Protein AF-A0A0M8RHE2-F1 (afdb_monomer_lite)

Radius of gyration: 21.77 Å; chains: 1; bounding box: 53×60×60 Å

Foldseek 3Di:
DLLQQDAAAAEFQEALPLPCVVVFDLPCCQDQVQFQHCFHQAYNPSVDGHDDDDDPDFEAENWGRYDLIQLQQDPQFAAAFAQLLAPPDDDPCVVVDDPPFHQAHGPVVLVLLLVLLCQQLVWDQDDDDPVVVVVVVVCVVVVAADDPDSHDDDGHDGRTGGSFADWDQCQPVDPPLVCFAPPNIFIHNVPPSSRRGFPGDHPAFLLRGGRRRCSNFVLLCQQQSVQVRDSGHRYHYDYLWAFDDFDADPQATDDTDTDNCVVVVVVVVVVCVVVPDPDDDDDDHDYYDHQDAQLQEEGPDVVRHQAHSLQAGPRGHPDGDQARNHHSDCSNPDRCPSVSSSSNLSSVQVCCCPVVVDDRDSVPHHHDHRSDVSSSVVSVVVVD

Secondary structure (DSSP, 8-state):
-GGGT---EEE-SS---S-HHHH--S-HHHHH-TTTSTTSSS-S-TTSPPPP---SSS-------STTGGGGTS--B-PPPPGGGBTT---TTGGGS--TT-BSS-HHHHHHHHHHHHHHTT-EEPP--HHHHHHHHHHHHTTPPB--SSS--SS-B-PPEESBPPPEETTTT---TTTSBTTTEES----S-STT---PSBT--GGGSSB--TTTTHHHHHHTHHHHSTT--PPEEESS-EEEEEEEETTEEEEEEEE-THHHHHHHHHHHHHTT-S----------------TT-B-S-TTT-SB-TTSBBSSSBT-B--SGGG-SS-TTSS-SHHHHHHHHHHHHHHHHHHHH-PPP-TTTS-PPPTT-HHHHHHHHHHT-

Structure (mmCIF, N/CA/C/O backbone):
data_AF-A0A0M8RHE2-F1
#
_entry.id   AF-A0A0M8RHE2-F1
#
loop_
_atom_site.group_PDB
_atom_site.id
_atom_site.type_symbol
_atom_site.label_atom_id
_atom_site.label_alt_id
_atom_site.label_comp_id
_atom_site.label_asym_id
_atom_site.label_entity_id
_atom_site.label_seq_id
_atom_site.pdbx_PDB_ins_code
_atom_site.Cartn_x
_atom_site.Cartn_y
_atom_site.Cartn_z
_atom_site.occupancy
_atom_site.B_iso_or_equiv
_atom_site.auth_seq_id
_atom_site.auth_comp_id
_atom_site.auth_asym_id
_atom_site.auth_atom_id
_atom_site.pdbx_PDB_model_num
ATOM 1 N N . MET A 1 1 ? 5.171 -12.849 3.338 1.00 92.00 1 MET A N 1
ATOM 2 C CA . MET A 1 1 ? 4.995 -14.210 2.774 1.00 92.00 1 MET A CA 1
ATOM 3 C C . MET A 1 1 ? 6.265 -14.687 2.080 1.00 92.00 1 MET A C 1
ATOM 5 O O . MET A 1 1 ? 6.862 -15.614 2.595 1.00 92.00 1 MET A O 1
ATOM 9 N N . ALA A 1 2 ? 6.729 -14.028 1.009 1.00 95.25 2 ALA A N 1
ATOM 10 C CA . ALA A 1 2 ? 7.982 -14.369 0.309 1.00 95.25 2 ALA A CA 1
ATOM 11 C C . ALA A 1 2 ? 9.210 -14.432 1.247 1.00 95.25 2 ALA A C 1
ATOM 13 O O . ALA A 1 2 ? 9.964 -15.400 1.253 1.00 95.25 2 ALA A O 1
ATOM 14 N N . GLU A 1 3 ? 9.329 -13.448 2.147 1.00 94.06 3 GLU A N 1
ATOM 15 C CA . GLU A 1 3 ? 10.316 -13.408 3.244 1.00 94.06 3 GLU A CA 1
ATOM 16 C C . GLU A 1 3 ? 10.348 -14.684 4.101 1.00 94.06 3 GLU A C 1
ATOM 18 O O . GLU A 1 3 ? 11.392 -15.038 4.639 1.00 94.06 3 GLU A O 1
ATOM 23 N N . ARG A 1 4 ? 9.208 -15.372 4.224 1.00 94.69 4 ARG A N 1
ATOM 24 C CA . ARG A 1 4 ? 9.002 -16.552 5.071 1.00 94.69 4 ARG A CA 1
ATOM 25 C C . ARG A 1 4 ? 9.152 -17.868 4.302 1.00 94.69 4 ARG A C 1
ATOM 27 O O . ARG A 1 4 ? 8.698 -18.904 4.772 1.00 94.69 4 ARG A O 1
ATOM 34 N N . GLY A 1 5 ? 9.747 -17.815 3.111 1.00 94.81 5 GLY A N 1
ATOM 35 C CA . GLY A 1 5 ? 10.083 -18.998 2.322 1.00 94.81 5 GLY A CA 1
ATOM 36 C C . GLY A 1 5 ? 8.901 -19.672 1.631 1.00 94.81 5 GLY A C 1
ATOM 37 O O . GLY A 1 5 ? 9.041 -20.811 1.187 1.00 94.81 5 GLY A O 1
ATOM 38 N N . LEU A 1 6 ? 7.756 -18.989 1.538 1.00 96.06 6 LEU A N 1
ATOM 39 C CA . LEU A 1 6 ? 6.609 -19.454 0.761 1.00 96.06 6 LEU A CA 1
ATOM 40 C C . LEU A 1 6 ? 6.807 -19.158 -0.727 1.00 96.06 6 LEU A C 1
ATOM 42 O O . LEU A 1 6 ? 7.335 -18.102 -1.079 1.00 96.06 6 LEU A O 1
ATOM 46 N N . ASP A 1 7 ? 6.296 -20.041 -1.582 1.00 95.88 7 ASP A N 1
ATOM 47 C CA . ASP A 1 7 ? 6.148 -19.758 -3.007 1.00 95.88 7 ASP A CA 1
ATOM 48 C C . ASP A 1 7 ? 5.020 -18.733 -3.193 1.00 95.88 7 ASP A C 1
ATOM 50 O O . ASP A 1 7 ? 3.875 -18.952 -2.788 1.00 95.88 7 ASP A O 1
ATOM 54 N N . VAL A 1 8 ? 5.360 -17.570 -3.753 1.00 96.81 8 VAL A N 1
ATOM 55 C CA . VAL A 1 8 ? 4.437 -16.438 -3.892 1.00 96.81 8 VAL A CA 1
ATOM 56 C C . VAL A 1 8 ? 4.345 -16.026 -5.349 1.00 96.81 8 VAL A C 1
ATOM 58 O O . VAL A 1 8 ? 5.343 -15.640 -5.949 1.00 96.81 8 VAL A O 1
ATOM 61 N N . LEU A 1 9 ? 3.120 -16.027 -5.869 1.00 95.19 9 LEU A N 1
ATOM 62 C CA . LEU A 1 9 ? 2.769 -15.453 -7.161 1.00 95.19 9 LEU A CA 1
ATOM 63 C C . LEU A 1 9 ? 2.004 -14.142 -6.950 1.00 95.19 9 LEU A C 1
ATOM 65 O O . LEU A 1 9 ? 0.957 -14.112 -6.300 1.00 95.19 9 LEU A O 1
ATOM 69 N N . LEU A 1 10 ? 2.522 -13.058 -7.516 1.00 94.69 10 LEU A N 1
ATOM 70 C CA . LEU A 1 10 ? 1.907 -11.739 -7.560 1.00 94.69 10 LEU A CA 1
ATOM 71 C C . LEU A 1 10 ? 1.295 -11.531 -8.945 1.00 94.69 10 LEU A C 1
ATOM 73 O O . LEU A 1 10 ? 1.994 -11.564 -9.956 1.00 94.69 10 LEU A O 1
ATOM 77 N N . LEU A 1 11 ? -0.014 -11.299 -8.989 1.00 91.38 11 LEU A N 1
ATOM 78 C CA . LEU A 1 11 ? -0.735 -10.976 -10.217 1.00 91.38 11 LEU A CA 1
ATOM 79 C C . LEU A 1 11 ? -1.163 -9.515 -10.165 1.00 91.38 11 LEU A C 1
ATOM 81 O O . LEU A 1 11 ? -1.964 -9.133 -9.313 1.00 91.38 11 LEU A O 1
ATOM 85 N N . GLU A 1 12 ? -0.633 -8.710 -11.078 1.00 91.50 12 GLU A N 1
ATOM 86 C CA . GLU A 1 12 ? -0.916 -7.280 -11.151 1.00 91.50 12 GLU A CA 1
ATOM 87 C C . GLU A 1 12 ? -1.639 -6.948 -12.450 1.00 91.50 12 GLU A C 1
ATOM 89 O O . GLU A 1 12 ? -1.280 -7.402 -13.537 1.00 91.50 12 GLU A O 1
ATOM 94 N N . ALA A 1 13 ? -2.708 -6.165 -12.327 1.00 85.44 13 ALA A N 1
ATOM 95 C CA . ALA A 1 13 ? -3.653 -5.945 -13.413 1.00 85.44 13 ALA A CA 1
ATOM 96 C C . ALA A 1 13 ? -3.048 -5.177 -14.593 1.00 85.44 13 ALA A C 1
ATOM 98 O O . ALA A 1 13 ? -3.467 -5.384 -15.728 1.00 85.44 13 ALA A O 1
ATOM 99 N N . GLY A 1 14 ? -2.134 -4.257 -14.317 1.00 84.31 14 GLY A N 1
ATOM 100 C CA . GLY A 1 14 ? -1.561 -3.328 -15.278 1.00 84.31 14 GLY A CA 1
ATOM 101 C C . GLY A 1 14 ? -0.036 -3.393 -15.310 1.00 84.31 14 GLY A C 1
ATOM 102 O O . GLY A 1 14 ? 0.553 -4.346 -14.796 1.00 84.31 14 GLY A O 1
ATOM 103 N N . PRO A 1 15 ? 0.606 -2.387 -15.922 1.00 87.56 15 PRO A N 1
ATOM 104 C CA . PRO A 1 15 ? 2.032 -2.419 -16.224 1.00 87.56 15 PRO A CA 1
ATOM 105 C C . PRO A 1 15 ? 2.914 -2.436 -14.975 1.00 87.56 15 PRO A C 1
ATOM 107 O O . PRO A 1 15 ? 2.564 -1.885 -13.926 1.00 87.56 15 PRO A O 1
ATOM 110 N N . ARG A 1 16 ? 4.118 -3.000 -15.134 1.00 87.81 16 ARG A N 1
ATOM 111 C CA . ARG A 1 16 ? 5.201 -2.925 -14.141 1.00 87.81 16 ARG A CA 1
ATOM 112 C C . ARG A 1 16 ? 5.742 -1.513 -13.963 1.00 87.81 16 ARG A C 1
ATOM 114 O O . ARG A 1 16 ? 6.131 -1.165 -12.855 1.00 87.81 16 ARG A O 1
ATOM 121 N N . HIS A 1 17 ? 5.827 -0.759 -15.056 1.00 88.50 17 HIS A N 1
ATOM 122 C CA . HIS A 1 17 ? 6.672 0.426 -15.160 1.00 88.50 17 HIS A CA 1
ATOM 123 C C . HIS A 1 17 ? 8.112 0.145 -14.725 1.00 88.50 17 HIS A C 1
ATOM 125 O O . HIS A 1 17 ? 8.574 0.641 -13.697 1.00 88.50 17 HIS A O 1
ATOM 131 N N . ALA A 1 18 ? 8.796 -0.741 -15.452 1.00 86.69 18 ALA A N 1
ATOM 132 C CA . ALA A 1 18 ? 10.138 -1.204 -15.099 1.00 86.69 18 ALA A CA 1
ATOM 133 C C . ALA A 1 18 ? 11.189 -0.091 -15.240 1.00 86.69 18 ALA A C 1
ATOM 135 O O . ALA A 1 18 ? 12.086 0.003 -14.407 1.00 86.69 18 ALA A O 1
ATOM 136 N N . HIS A 1 19 ? 11.006 0.826 -16.193 1.00 89.25 19 HIS A N 1
ATOM 137 C CA . HIS A 1 19 ? 11.912 1.939 -16.465 1.00 89.25 19 HIS A CA 1
ATOM 138 C C . HIS A 1 19 ? 11.181 3.288 -16.374 1.00 89.25 19 HIS A C 1
ATOM 140 O O . HIS A 1 19 ? 11.046 3.993 -17.374 1.00 89.25 19 HIS A O 1
ATOM 146 N N . PRO A 1 20 ? 10.747 3.725 -15.171 1.00 90.56 20 PRO A N 1
ATOM 147 C CA . PRO A 1 20 ? 9.949 4.937 -15.004 1.00 90.56 20 PRO A CA 1
ATOM 148 C C . PRO A 1 20 ? 10.529 6.170 -15.693 1.00 90.56 20 PRO A C 1
ATOM 150 O O . PRO A 1 20 ? 9.787 6.977 -16.224 1.00 90.56 20 PRO A O 1
ATOM 153 N N . ARG A 1 21 ? 11.858 6.321 -15.739 1.00 87.88 21 ARG A N 1
ATOM 154 C CA . ARG A 1 21 ? 12.497 7.489 -16.371 1.00 87.88 21 ARG A CA 1
ATOM 155 C C . ARG A 1 21 ? 12.271 7.590 -17.874 1.00 87.88 21 ARG A C 1
ATOM 157 O O . ARG A 1 21 ? 12.379 8.683 -18.418 1.00 87.88 21 ARG A O 1
ATOM 164 N N . GLU A 1 22 ? 12.061 6.455 -18.520 1.00 89.50 22 GLU A N 1
ATOM 165 C CA . GLU A 1 22 ? 11.789 6.356 -19.951 1.00 89.50 22 GLU A CA 1
ATOM 166 C C . GLU A 1 22 ? 10.278 6.353 -20.204 1.00 89.50 22 GLU A C 1
ATOM 168 O O . GLU A 1 22 ? 9.818 6.809 -21.246 1.00 89.50 22 GLU A O 1
ATOM 173 N N . GLU A 1 23 ? 9.504 5.866 -19.232 1.00 88.75 23 GLU A N 1
ATOM 174 C CA . GLU A 1 23 ? 8.064 5.650 -19.353 1.00 88.75 23 GLU A CA 1
ATOM 175 C C . GLU A 1 23 ? 7.197 6.807 -18.835 1.00 88.75 23 GLU A C 1
ATOM 177 O O . GLU A 1 23 ? 6.052 6.952 -19.267 1.00 88.75 23 GLU A O 1
ATOM 182 N N . TRP A 1 24 ? 7.693 7.594 -17.879 1.00 90.69 24 TRP A N 1
ATOM 183 C CA . TRP A 1 24 ? 6.936 8.631 -17.180 1.00 90.69 24 TRP A CA 1
ATOM 184 C C . TRP A 1 24 ? 7.502 10.010 -17.479 1.00 90.69 24 TRP A C 1
ATOM 186 O O . TRP A 1 24 ? 8.712 10.249 -17.470 1.00 90.69 24 TRP A O 1
ATOM 196 N N . THR A 1 25 ? 6.592 10.959 -17.647 1.00 88.81 25 THR A N 1
ATOM 197 C CA . THR A 1 25 ? 6.915 12.380 -17.675 1.00 88.81 25 THR A CA 1
ATOM 198 C C . THR A 1 25 ? 6.420 13.046 -16.396 1.00 88.81 25 THR A C 1
ATOM 200 O O . THR A 1 25 ? 5.598 12.514 -15.653 1.00 88.81 25 THR A O 1
ATOM 203 N N . HIS A 1 26 ? 6.911 14.250 -16.134 1.00 86.62 26 HIS A N 1
ATOM 204 C CA . HIS A 1 26 ? 6.370 15.107 -15.082 1.00 86.62 26 HIS A CA 1
ATOM 205 C C . HIS A 1 26 ? 5.165 15.940 -15.554 1.00 86.62 26 HIS A C 1
ATOM 207 O O . HIS A 1 26 ? 4.640 16.748 -14.791 1.00 86.62 26 HIS A O 1
ATOM 213 N N . TYR A 1 27 ? 4.699 15.761 -16.795 1.00 88.06 27 TYR A N 1
ATOM 214 C CA . TYR A 1 27 ? 3.534 16.484 -17.287 1.00 88.06 27 TYR A CA 1
ATOM 215 C C . TYR A 1 27 ? 2.266 15.918 -16.655 1.00 88.06 27 TYR A C 1
ATOM 217 O O . TYR A 1 27 ? 1.915 14.758 -16.859 1.00 88.06 27 TYR A O 1
ATOM 225 N N . GLU A 1 28 ? 1.546 16.756 -15.909 1.00 84.88 28 GLU A N 1
ATOM 226 C CA . GLU A 1 28 ? 0.366 16.323 -15.155 1.00 84.88 28 GLU A CA 1
ATOM 227 C C . GLU A 1 28 ? -0.685 15.657 -16.040 1.00 84.88 28 GLU A C 1
ATOM 229 O O . GLU A 1 28 ? -1.271 14.654 -15.644 1.00 84.88 28 GLU A O 1
ATOM 234 N N . ASN A 1 29 ? -0.888 16.176 -17.253 1.00 86.00 29 ASN A N 1
ATOM 235 C CA . ASN A 1 29 ? -1.829 15.593 -18.200 1.00 86.00 29 ASN A CA 1
ATOM 236 C C . ASN A 1 29 ? -1.367 14.213 -18.698 1.00 86.00 29 ASN A C 1
ATOM 238 O O . ASN A 1 29 ? -2.168 13.295 -18.804 1.00 86.00 29 ASN A O 1
ATOM 242 N N . ASP A 1 30 ? -0.075 14.020 -18.957 1.00 90.00 30 ASP A N 1
ATOM 243 C CA . ASP A 1 30 ? 0.447 12.726 -19.412 1.00 90.00 30 ASP A CA 1
ATOM 244 C C . ASP A 1 30 ? 0.403 11.655 -18.304 1.00 90.00 30 ASP A C 1
ATOM 246 O O . ASP A 1 30 ? 0.223 10.474 -18.592 1.00 90.00 30 ASP A O 1
ATOM 250 N N . ALA A 1 31 ? 0.478 12.058 -17.032 1.00 88.56 31 ALA A N 1
ATOM 251 C CA . ALA A 1 31 ? 0.317 11.156 -15.892 1.00 88.56 31 ALA A CA 1
ATOM 252 C C . ALA A 1 31 ? -1.156 10.863 -15.570 1.00 88.56 31 ALA A C 1
ATOM 254 O O . ALA A 1 31 ? -1.580 9.706 -15.5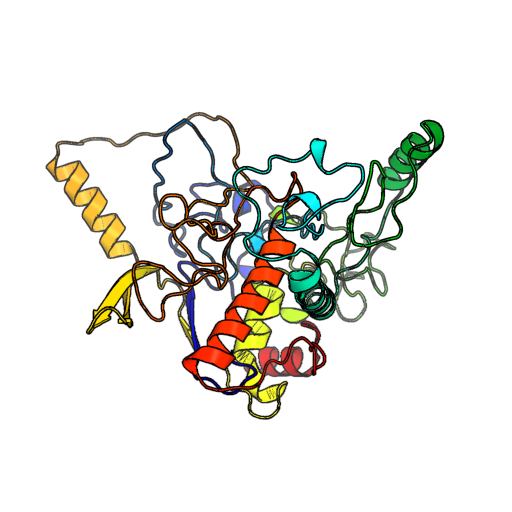19 1.00 88.56 31 ALA A O 1
ATOM 255 N N . ASN A 1 32 ? -1.937 11.923 -15.355 1.00 85.19 32 ASN A N 1
ATOM 256 C CA . ASN A 1 32 ? -3.223 11.864 -14.663 1.00 85.19 32 ASN A CA 1
ATOM 257 C C . ASN A 1 32 ? -4.424 11.803 -15.611 1.00 85.19 32 ASN A C 1
ATOM 259 O O . ASN A 1 32 ? -5.549 11.609 -15.145 1.00 85.19 32 ASN A O 1
ATOM 263 N N . HIS A 1 33 ? -4.227 11.969 -16.924 1.00 85.12 33 HIS A N 1
ATOM 264 C CA . HIS A 1 33 ? -5.346 11.930 -17.856 1.00 85.12 33 HIS A CA 1
ATOM 265 C C . HIS A 1 33 ? -6.004 10.539 -17.829 1.00 85.12 33 HIS A C 1
ATOM 267 O O . HIS A 1 33 ? -5.369 9.536 -18.161 1.00 85.12 33 HIS A O 1
ATOM 273 N N . PRO A 1 34 ? -7.306 10.438 -17.521 1.00 78.62 34 PRO A N 1
ATOM 274 C CA . PRO A 1 34 ? -7.948 9.153 -17.244 1.00 78.62 34 PRO A CA 1
ATOM 275 C C . PRO A 1 34 ? -8.042 8.229 -18.462 1.00 78.62 34 PRO A C 1
ATOM 277 O O . PRO A 1 34 ? -8.145 7.014 -18.318 1.00 78.62 34 PRO A O 1
ATOM 280 N N . LEU A 1 35 ? -8.021 8.801 -19.670 1.00 77.94 35 LEU A N 1
ATOM 281 C CA . LEU A 1 35 ? -8.044 8.039 -20.921 1.00 77.94 35 LEU A CA 1
ATOM 282 C C . LEU A 1 35 ? -6.653 7.708 -21.463 1.00 77.94 35 LEU A C 1
ATOM 284 O O . LEU A 1 35 ? -6.430 6.572 -21.865 1.00 77.94 35 LEU A O 1
ATOM 288 N N . THR A 1 36 ? -5.733 8.670 -21.510 1.00 83.81 36 THR A N 1
ATOM 289 C CA . THR A 1 36 ? -4.459 8.542 -22.228 1.00 83.81 36 THR A CA 1
ATOM 290 C C . THR A 1 36 ? -3.253 8.460 -21.304 1.00 83.81 36 THR A C 1
ATOM 292 O O . THR A 1 36 ? -2.180 8.116 -21.794 1.00 83.81 36 THR A O 1
ATOM 295 N N . GLY A 1 37 ? -3.397 8.748 -20.008 1.00 88.62 37 GLY A N 1
ATOM 296 C CA . GLY A 1 37 ? -2.269 8.862 -19.095 1.00 88.62 37 GLY A CA 1
ATOM 297 C C . GLY A 1 37 ? -1.674 7.517 -18.694 1.00 88.62 37 GLY A C 1
ATOM 298 O O . GLY A 1 37 ? -2.344 6.484 -18.762 1.00 88.62 37 GLY A O 1
ATOM 299 N N . PHE A 1 38 ? -0.407 7.513 -18.284 1.00 89.44 38 PHE A N 1
ATOM 300 C CA . PHE A 1 38 ? 0.269 6.278 -17.873 1.00 89.44 38 PHE A CA 1
ATOM 301 C C . PHE A 1 38 ? -0.244 5.735 -16.524 1.00 89.44 38 PHE A C 1
ATOM 303 O O . PHE A 1 38 ? -0.229 4.525 -16.321 1.00 89.44 38 PHE A O 1
ATOM 310 N N . PHE A 1 39 ? -0.824 6.576 -15.654 1.00 89.31 39 PHE A N 1
ATOM 311 C CA . PHE A 1 39 ? -1.496 6.159 -14.410 1.00 89.31 39 PHE A CA 1
ATOM 312 C C . PHE A 1 39 ? -3.019 6.071 -14.532 1.00 89.31 39 PHE A C 1
ATOM 314 O O . PHE A 1 39 ? -3.771 6.480 -13.644 1.00 89.31 39 PHE A O 1
ATOM 321 N N . ARG A 1 40 ? -3.498 5.495 -15.633 1.00 86.88 40 ARG A N 1
ATOM 322 C CA . ARG A 1 40 ? -4.925 5.226 -15.839 1.00 86.88 40 ARG A CA 1
ATOM 323 C C . ARG A 1 40 ? -5.333 3.841 -15.334 1.00 86.88 40 ARG A C 1
ATOM 325 O O . ARG A 1 40 ? -4.535 2.907 -15.264 1.00 86.88 40 ARG A O 1
ATOM 332 N N . PHE A 1 41 ? -6.624 3.668 -15.065 1.00 86.69 41 PHE A N 1
ATOM 333 C CA . PHE A 1 41 ? -7.215 2.341 -14.912 1.00 86.69 41 PHE A CA 1
ATOM 334 C C . PHE A 1 41 ? -7.430 1.723 -16.297 1.00 86.69 41 PHE A C 1
ATOM 336 O O . PHE A 1 41 ? -8.400 2.031 -16.990 1.00 86.69 41 PHE A O 1
ATOM 343 N N . GLY A 1 42 ? -6.506 0.877 -16.739 1.00 80.62 42 GLY A N 1
ATOM 344 C CA . GLY A 1 42 ? -6.526 0.402 -18.116 1.00 80.62 42 GLY A CA 1
ATOM 345 C C . GLY A 1 42 ? -5.417 -0.587 -18.453 1.00 80.62 42 GLY A C 1
ATOM 346 O O . GLY A 1 42 ? -4.628 -0.955 -17.583 1.00 80.62 42 GLY A O 1
ATOM 347 N N . PRO A 1 43 ? -5.360 -1.023 -19.720 1.00 79.69 43 PRO A N 1
ATOM 348 C CA . PRO A 1 43 ? -4.251 -1.832 -20.204 1.00 79.69 43 PRO A CA 1
ATOM 349 C C . PRO A 1 43 ? -2.967 -0.994 -20.274 1.00 79.69 43 PRO A C 1
ATOM 351 O O . PRO A 1 43 ? -3.044 0.220 -20.515 1.00 79.69 43 PRO A O 1
ATOM 354 N N . ALA A 1 44 ? -1.814 -1.661 -20.136 1.00 81.00 44 ALA A N 1
ATOM 355 C CA . ALA A 1 44 ? -0.494 -1.053 -20.309 1.00 81.00 44 ALA A CA 1
ATOM 356 C C . ALA A 1 44 ? -0.342 -0.345 -21.666 1.00 81.00 44 ALA A C 1
ATOM 358 O O . ALA A 1 44 ? 0.155 0.775 -21.737 1.00 81.00 44 ALA A O 1
ATOM 359 N N . ASP A 1 45 ? -0.834 -0.971 -22.740 1.00 80.12 45 ASP A N 1
ATOM 360 C CA . ASP A 1 45 ? -0.841 -0.392 -24.084 1.00 80.12 45 ASP A CA 1
ATOM 361 C C . ASP A 1 45 ? -1.756 0.841 -24.155 1.00 80.12 45 ASP A C 1
ATOM 363 O O . ASP A 1 45 ? -2.990 0.738 -24.194 1.00 80.12 45 ASP A O 1
ATOM 367 N N . ARG A 1 46 ? -1.124 2.018 -24.200 1.00 79.94 46 ARG A N 1
ATOM 368 C CA . ARG A 1 46 ? -1.771 3.336 -24.215 1.00 79.94 46 ARG A CA 1
ATOM 369 C C . ARG A 1 46 ? -2.635 3.595 -25.451 1.00 79.94 46 ARG A C 1
ATOM 371 O O . ARG A 1 46 ? -3.580 4.374 -25.336 1.00 79.94 46 ARG A O 1
ATOM 378 N N . ALA A 1 47 ? -2.406 2.896 -26.567 1.00 76.56 47 ALA A N 1
ATOM 379 C CA . ALA A 1 47 ? -3.241 3.004 -27.766 1.00 76.56 47 ALA A CA 1
ATOM 380 C C . ALA A 1 47 ? -4.630 2.363 -27.584 1.00 76.56 47 ALA A C 1
ATOM 382 O O . ALA A 1 47 ? -5.575 2.695 -28.301 1.00 76.56 47 ALA A O 1
ATOM 383 N N . LYS A 1 48 ? -4.785 1.464 -26.605 1.00 74.12 48 LYS A N 1
ATOM 384 C CA . LYS A 1 48 ? -6.080 0.869 -26.251 1.00 74.12 48 LYS A CA 1
ATOM 385 C C . LYS A 1 48 ? -6.854 1.770 -25.298 1.00 74.12 48 LYS A C 1
ATOM 387 O O . LYS A 1 48 ? -6.276 2.494 -24.488 1.00 74.12 48 LYS A O 1
ATOM 392 N N . SER A 1 49 ? -8.181 1.674 -25.354 1.00 74.69 49 SER A N 1
ATOM 393 C CA . SER A 1 49 ? -9.069 2.401 -24.449 1.00 74.69 49 SER A CA 1
ATOM 394 C C . SER A 1 49 ? -8.821 2.021 -22.986 1.00 74.69 49 SER A C 1
ATOM 396 O O . SER A 1 49 ? -8.658 0.841 -22.655 1.00 74.69 49 SER A O 1
ATOM 398 N N . ALA A 1 50 ? -8.860 3.022 -22.104 1.00 77.75 50 ALA A N 1
ATOM 399 C CA . ALA A 1 50 ? -8.931 2.806 -20.664 1.00 77.75 50 ALA A CA 1
ATOM 400 C C . ALA A 1 50 ? -10.131 1.911 -20.305 1.00 77.75 50 ALA A C 1
ATOM 402 O O . ALA A 1 50 ? -11.140 1.861 -21.018 1.00 77.75 50 ALA A O 1
ATOM 403 N N . TRP A 1 51 ? -10.032 1.184 -19.195 1.00 78.12 51 TRP A N 1
ATOM 404 C CA . TRP A 1 51 ? -11.118 0.320 -18.757 1.00 78.12 51 TRP A CA 1
ATOM 405 C C . TRP A 1 51 ? -12.260 1.142 -18.176 1.00 78.12 51 TRP A C 1
ATOM 407 O O . TRP A 1 51 ? -12.066 1.976 -17.294 1.00 78.12 51 TRP A O 1
ATOM 417 N N . PHE A 1 52 ? -13.474 0.855 -18.640 1.00 69.88 52 PHE A N 1
ATOM 418 C CA . PHE A 1 52 ? -14.659 1.537 -18.150 1.00 69.88 52 PHE A CA 1
ATOM 419 C C . PHE A 1 52 ? -14.952 1.171 -16.692 1.00 69.88 52 PHE A C 1
ATOM 421 O O . PHE A 1 52 ? -14.810 0.014 -16.280 1.00 69.88 52 PHE A O 1
ATOM 428 N N . ARG A 1 53 ? -15.413 2.168 -15.937 1.00 71.12 53 ARG A N 1
ATOM 429 C CA . ARG A 1 53 ? -16.063 1.982 -14.646 1.00 71.12 53 ARG A CA 1
ATOM 430 C C . ARG A 1 53 ? -17.442 2.599 -14.685 1.00 71.12 53 ARG A C 1
ATOM 432 O O . ARG A 1 53 ? -17.600 3.779 -15.013 1.00 71.12 53 ARG A O 1
ATOM 439 N N . GLU A 1 54 ? -18.405 1.774 -14.318 1.00 69.88 54 GLU A N 1
ATOM 440 C CA . GLU A 1 54 ? -19.723 2.238 -13.952 1.00 69.88 54 GLU A CA 1
ATOM 441 C C . GLU A 1 54 ? -19.663 2.727 -12.509 1.00 69.88 54 GLU A C 1
ATOM 443 O O . GLU A 1 54 ? -19.145 2.050 -11.618 1.00 69.88 54 GLU A O 1
ATOM 448 N N . THR A 1 55 ? -20.129 3.946 -12.302 1.00 68.81 55 THR A N 1
ATOM 449 C CA . THR A 1 55 ? -20.237 4.559 -10.989 1.00 68.81 55 THR A CA 1
ATOM 450 C C . THR A 1 55 ? -21.717 4.867 -10.774 1.00 68.81 55 THR A C 1
ATOM 452 O O . THR A 1 55 ? -22.364 5.342 -11.706 1.00 68.81 55 THR A O 1
ATOM 455 N N . PRO A 1 56 ? -22.276 4.610 -9.577 1.00 66.81 56 PRO A N 1
ATOM 456 C CA . PRO A 1 56 ? -23.710 4.804 -9.318 1.00 66.81 56 PRO A CA 1
ATOM 457 C C . PRO A 1 56 ? -24.134 6.277 -9.410 1.00 66.81 56 PRO A C 1
ATOM 459 O O . PRO A 1 56 ? -25.312 6.595 -9.501 1.00 66.81 56 PRO A O 1
ATOM 462 N N . GLN A 1 57 ? -23.153 7.173 -9.388 1.00 62.19 57 GLN A N 1
ATOM 463 C CA . GLN A 1 57 ? -23.289 8.593 -9.648 1.00 62.19 57 GLN A CA 1
ATOM 464 C C . GLN A 1 57 ? -22.143 9.038 -10.550 1.00 62.19 57 GLN A C 1
ATOM 466 O O . GLN A 1 57 ? -21.128 8.347 -10.663 1.00 62.19 57 GLN A O 1
ATOM 471 N N . SER A 1 58 ? -22.272 10.221 -11.133 1.00 65.38 58 SER A N 1
ATOM 472 C CA . SER A 1 58 ? -21.173 10.928 -11.785 1.00 65.38 58 SER A CA 1
ATOM 473 C C . SER A 1 58 ? -20.006 11.102 -10.794 1.00 65.38 58 SER A C 1
ATOM 475 O O . SER A 1 58 ? -20.067 11.955 -9.913 1.00 65.38 58 SER A O 1
ATOM 477 N N . SER A 1 59 ? -18.975 10.245 -10.859 1.00 66.31 59 SER A N 1
ATOM 478 C CA . SER A 1 59 ? -17.776 10.326 -10.002 1.00 66.31 59 SER A CA 1
ATOM 479 C C . SER A 1 59 ? -16.488 9.867 -10.702 1.00 66.31 59 SER A C 1
ATOM 481 O O . SER A 1 59 ? -16.506 9.022 -11.606 1.00 66.31 59 SER A O 1
ATOM 483 N N . PHE A 1 60 ? -15.364 10.509 -10.358 1.00 69.75 60 PHE A N 1
ATOM 484 C CA . PHE A 1 60 ? -14.047 10.229 -10.935 1.00 69.75 60 PHE A CA 1
ATOM 485 C C . PHE A 1 60 ? -13.181 9.517 -9.903 1.00 69.75 60 PHE A C 1
ATOM 487 O O . PHE A 1 60 ? -12.652 10.125 -8.977 1.00 69.75 60 PHE A O 1
ATOM 494 N N . VAL A 1 61 ? -13.045 8.203 -10.050 1.00 77.69 61 VAL A N 1
ATOM 495 C CA . VAL A 1 61 ? -12.230 7.407 -9.134 1.00 77.69 61 VAL A CA 1
ATOM 496 C C . VAL A 1 61 ? -10.763 7.536 -9.526 1.00 77.69 61 VAL A C 1
ATOM 498 O O . VAL A 1 61 ? -10.366 7.039 -10.582 1.00 77.69 61 VAL A O 1
ATOM 501 N N . MET A 1 62 ? -9.951 8.146 -8.658 1.00 77.62 62 MET A N 1
ATOM 502 C CA . MET A 1 62 ? -8.494 8.135 -8.813 1.00 77.62 62 MET A CA 1
ATOM 503 C C . MET A 1 62 ? -7.969 6.747 -8.458 1.00 77.62 62 MET A C 1
ATOM 505 O O . MET A 1 62 ? -7.637 6.450 -7.313 1.00 77.62 62 MET A O 1
ATOM 509 N N . GLN A 1 63 ? -7.930 5.873 -9.459 1.00 82.38 63 GLN A N 1
ATOM 510 C CA . GLN A 1 63 ? -7.374 4.535 -9.349 1.00 82.38 63 GLN A CA 1
ATOM 511 C C . GLN A 1 63 ? -6.617 4.169 -10.624 1.00 82.38 63 GLN A C 1
ATOM 513 O O . GLN A 1 63 ? -7.024 4.545 -11.721 1.00 82.38 63 GLN A O 1
ATOM 518 N N . LEU A 1 64 ? -5.545 3.393 -10.477 1.00 88.38 64 LEU A N 1
ATOM 519 C CA . LEU A 1 64 ? -4.777 2.830 -11.585 1.00 88.38 64 LEU A CA 1
ATOM 520 C C . LEU A 1 64 ? -4.620 1.313 -11.431 1.00 88.38 64 LEU A C 1
ATOM 522 O O . LEU A 1 64 ? -4.914 0.756 -10.371 1.00 88.38 64 LEU A O 1
ATOM 526 N N . SER A 1 65 ? -4.217 0.649 -12.511 1.00 87.62 65 SER A N 1
ATOM 527 C CA . SER A 1 65 ? -4.047 -0.810 -12.584 1.00 87.62 65 SER A CA 1
ATOM 528 C C . SER A 1 65 ? -2.598 -1.279 -12.450 1.00 87.62 65 SER A C 1
ATOM 530 O O . SER A 1 65 ? -2.389 -2.469 -12.249 1.00 87.62 65 SER A O 1
ATOM 532 N N . GLY A 1 66 ? -1.615 -0.386 -12.592 1.00 88.81 66 GLY A N 1
ATOM 533 C CA . GLY A 1 66 ? -0.192 -0.730 -12.541 1.00 88.81 66 GLY A CA 1
ATOM 534 C C . GLY A 1 66 ? 0.263 -1.282 -11.189 1.00 88.81 66 GLY A C 1
ATOM 535 O O . GLY A 1 66 ? -0.382 -1.052 -10.163 1.00 88.81 66 GLY A O 1
ATOM 536 N N . VAL A 1 67 ? 1.410 -1.964 -11.198 1.00 92.25 67 VAL A N 1
ATOM 537 C CA . VAL A 1 67 ? 1.993 -2.633 -10.024 1.00 92.25 67 VAL A CA 1
ATOM 538 C C . VAL A 1 67 ? 2.065 -1.698 -8.815 1.00 92.25 67 VAL A C 1
ATOM 540 O O . VAL A 1 67 ? 2.467 -0.545 -8.930 1.00 92.25 67 VAL A O 1
ATOM 543 N N . GLY A 1 68 ? 1.639 -2.157 -7.638 1.00 90.69 68 GLY A N 1
ATOM 544 C CA . GLY A 1 68 ? 1.581 -1.319 -6.434 1.00 90.69 68 GLY A CA 1
ATOM 545 C C . GLY A 1 68 ? 0.381 -0.363 -6.364 1.00 90.69 68 GLY A C 1
ATOM 546 O O . GLY A 1 68 ? 0.236 0.376 -5.381 1.00 90.69 68 GLY A O 1
ATOM 547 N N . GLY A 1 69 ? -0.497 -0.390 -7.369 1.00 90.88 69 GLY A N 1
ATOM 548 C CA . GLY A 1 69 ? -1.786 0.290 -7.384 1.00 90.88 69 GLY A CA 1
ATOM 549 C C . GLY A 1 69 ? -1.694 1.795 -7.134 1.00 90.88 69 GLY A C 1
ATOM 550 O O . GLY A 1 69 ? -0.774 2.482 -7.574 1.00 90.88 69 GLY A O 1
ATOM 551 N N . THR A 1 70 ? -2.653 2.333 -6.383 1.00 90.44 70 THR A N 1
ATOM 552 C CA . THR A 1 70 ? -2.779 3.780 -6.133 1.00 90.44 70 THR A CA 1
ATOM 553 C C . THR A 1 70 ? -1.637 4.381 -5.319 1.00 90.44 70 THR A C 1
ATOM 555 O O . THR A 1 70 ? -1.472 5.596 -5.281 1.00 90.44 70 THR A O 1
ATOM 558 N N . THR A 1 71 ? -0.746 3.577 -4.741 1.00 93.31 71 THR A N 1
ATOM 559 C CA . THR A 1 71 ? 0.478 4.128 -4.141 1.00 93.31 71 THR A CA 1
ATOM 560 C C . THR A 1 71 ? 1.420 4.751 -5.191 1.00 93.31 71 THR A C 1
ATOM 562 O O . THR A 1 71 ? 2.283 5.566 -4.859 1.00 93.31 71 THR A O 1
ATOM 565 N N . GLN A 1 72 ? 1.230 4.471 -6.486 1.00 89.31 72 GLN A N 1
ATOM 566 C CA . GLN A 1 72 ? 1.988 5.132 -7.554 1.00 89.31 72 GLN A CA 1
ATOM 567 C C . GLN A 1 72 ? 1.649 6.627 -7.717 1.00 89.31 72 GLN A C 1
ATOM 569 O O . GLN A 1 72 ? 2.555 7.400 -8.028 1.00 89.31 72 GLN A O 1
ATOM 574 N N . HIS A 1 73 ? 0.430 7.070 -7.380 1.00 87.19 73 HIS A N 1
ATOM 575 C CA . HIS A 1 73 ? 0.000 8.480 -7.488 1.00 87.19 73 HIS A CA 1
ATOM 576 C C . HIS A 1 73 ? -0.432 9.139 -6.162 1.00 87.19 73 HIS A C 1
ATOM 578 O O . HIS A 1 73 ? -0.960 10.247 -6.154 1.00 87.19 73 HIS A O 1
ATOM 584 N N . TYR A 1 74 ? -0.229 8.479 -5.018 1.00 90.06 74 TYR A N 1
ATOM 585 C CA . TYR A 1 74 ? -0.534 9.069 -3.708 1.00 90.06 74 TYR A CA 1
ATOM 586 C C . TYR A 1 74 ? 0.507 10.119 -3.258 1.00 90.06 74 TYR A C 1
ATOM 588 O O . TYR A 1 74 ? 1.630 10.176 -3.767 1.00 90.06 74 TYR A O 1
ATOM 596 N N . PHE A 1 75 ? 0.167 10.890 -2.224 1.00 89.94 75 PHE A N 1
ATOM 597 C CA . PHE A 1 75 ? 1.074 11.850 -1.573 1.00 89.94 75 PHE A CA 1
ATOM 598 C C . PHE A 1 75 ? 1.951 11.232 -0.474 1.00 89.94 75 PHE A C 1
ATOM 600 O O . PHE A 1 75 ? 2.696 11.940 0.193 1.00 89.94 75 PHE A O 1
ATOM 607 N N . ALA A 1 76 ? 1.873 9.910 -0.295 1.00 93.31 76 ALA A N 1
ATOM 608 C CA . ALA A 1 76 ? 2.577 9.169 0.747 1.00 93.31 76 ALA A CA 1
ATOM 609 C C . ALA A 1 76 ? 2.239 9.582 2.187 1.00 93.31 76 ALA A C 1
ATOM 611 O O . ALA A 1 76 ? 3.021 9.311 3.092 1.00 93.31 76 ALA A O 1
ATOM 612 N N . ASN A 1 77 ? 1.065 10.178 2.414 1.00 92.12 77 ASN A N 1
ATOM 613 C CA . ASN A 1 77 ? 0.549 10.452 3.752 1.00 92.12 77 ASN A CA 1
ATOM 614 C C . ASN A 1 77 ? 0.345 9.140 4.522 1.00 92.12 77 ASN A C 1
ATOM 616 O O . ASN A 1 77 ? -0.396 8.261 4.072 1.00 92.12 77 ASN A O 1
ATOM 620 N N . SER A 1 78 ? 0.949 9.060 5.705 1.00 95.12 78 SER A N 1
ATOM 621 C CA . SER A 1 78 ? 0.921 7.891 6.585 1.00 95.12 78 SER A CA 1
ATOM 622 C C . SER A 1 78 ? 0.428 8.235 8.003 1.00 95.12 78 SER A C 1
ATOM 624 O O . SER A 1 78 ? 1.164 8.041 8.969 1.00 95.12 78 SER A O 1
ATOM 626 N N . PRO A 1 79 ? -0.789 8.787 8.180 1.00 94.19 79 PRO A N 1
ATOM 627 C CA . PRO A 1 79 ? -1.398 8.897 9.503 1.00 94.19 79 PRO A CA 1
ATOM 628 C C . PRO A 1 79 ? -1.883 7.522 9.994 1.00 94.19 79 PRO A C 1
ATOM 630 O O . PRO A 1 79 ? -2.329 6.691 9.201 1.00 94.19 79 PRO A O 1
ATOM 633 N N . ARG A 1 80 ? -1.836 7.284 11.309 1.00 95.88 80 ARG A N 1
ATOM 634 C CA . ARG A 1 80 ? -2.514 6.131 11.923 1.00 95.88 80 ARG A CA 1
ATOM 635 C C . ARG A 1 80 ? -4.023 6.399 12.004 1.00 95.88 80 ARG A C 1
ATOM 637 O O . ARG A 1 80 ? -4.444 7.552 12.086 1.00 95.88 80 ARG A O 1
ATOM 644 N N . ALA A 1 81 ? -4.831 5.341 11.999 1.00 95.06 81 ALA A N 1
ATOM 645 C CA . ALA A 1 81 ? -6.266 5.449 12.266 1.00 95.06 81 ALA A CA 1
ATOM 646 C C . ALA A 1 81 ? -6.529 5.943 13.696 1.00 95.06 81 ALA A C 1
ATOM 648 O O . ALA A 1 81 ? -5.738 5.675 14.603 1.00 95.06 81 ALA A O 1
ATOM 649 N N . TYR A 1 82 ? -7.670 6.597 13.911 1.00 93.50 82 TYR A N 1
ATOM 650 C CA . TYR A 1 82 ? -8.055 7.019 15.253 1.00 93.50 82 TYR A CA 1
ATOM 651 C C . TYR A 1 82 ? -8.446 5.806 16.111 1.00 93.50 82 TYR A C 1
ATOM 653 O O . TYR A 1 82 ? -9.213 4.954 15.643 1.00 93.50 82 TYR A O 1
ATOM 661 N N . PRO A 1 83 ? -7.986 5.717 17.374 1.00 95.12 83 PRO A N 1
ATOM 662 C CA . PRO A 1 83 ? -8.298 4.587 18.250 1.00 95.12 83 PRO A CA 1
ATOM 663 C C . PRO A 1 83 ? -9.801 4.322 18.432 1.00 95.12 83 PRO A C 1
ATOM 665 O O . PRO A 1 83 ? -10.203 3.163 18.530 1.00 95.12 83 PRO A O 1
ATOM 668 N N . GLY A 1 84 ? -10.643 5.362 18.394 1.00 93.75 84 GLY A N 1
ATOM 669 C CA . GLY A 1 84 ? -12.102 5.237 18.501 1.00 93.75 84 GLY A CA 1
ATOM 670 C C . GLY A 1 84 ? -12.788 4.475 17.364 1.00 93.75 84 GLY A C 1
ATOM 671 O O . GLY A 1 84 ? -13.916 4.005 17.531 1.00 93.75 84 GLY A O 1
ATOM 672 N N . ALA A 1 85 ? -12.093 4.257 16.243 1.00 93.94 85 ALA A N 1
ATOM 673 C CA . ALA A 1 85 ? -12.563 3.410 15.149 1.00 93.94 85 ALA A CA 1
ATOM 674 C C . ALA A 1 85 ? -12.512 1.900 15.476 1.00 93.94 85 ALA A C 1
ATOM 676 O O . ALA A 1 85 ? -13.018 1.088 14.694 1.00 93.94 85 ALA A O 1
ATOM 677 N N . PHE A 1 86 ? -11.904 1.511 16.603 1.00 96.94 86 PHE A N 1
ATOM 678 C CA . PHE A 1 86 ? -11.653 0.124 16.999 1.00 96.94 86 PHE A CA 1
ATOM 679 C C . PHE A 1 86 ? -12.537 -0.311 18.169 1.00 96.94 86 PHE A C 1
ATOM 681 O O . PHE A 1 86 ? -13.029 0.499 18.957 1.00 96.94 86 PHE A O 1
ATOM 688 N N . SER A 1 87 ? -12.759 -1.621 18.283 1.00 95.94 87 SER A N 1
ATOM 689 C CA . SER A 1 87 ? -13.520 -2.192 19.397 1.00 95.94 87 SER A CA 1
ATOM 690 C C . SER A 1 87 ? -12.800 -1.996 20.731 1.00 95.94 87 SER A C 1
ATOM 692 O O . SER A 1 87 ? -11.573 -1.991 20.795 1.00 95.94 87 SER A O 1
ATOM 694 N N . GLY A 1 88 ? -13.575 -1.845 21.808 1.00 94.56 88 GLY A N 1
ATOM 695 C CA . GLY A 1 88 ? -13.045 -1.684 23.166 1.00 94.56 88 GLY A CA 1
ATOM 696 C C . GLY A 1 88 ? -12.468 -0.302 23.481 1.00 94.56 88 GLY A C 1
ATOM 697 O O . GLY A 1 88 ? -11.901 -0.129 24.553 1.00 94.56 88 GLY A O 1
ATOM 698 N N . TYR A 1 89 ? -12.607 0.686 22.589 1.00 95.44 89 TYR A N 1
ATOM 699 C CA . TYR A 1 89 ? -12.180 2.051 22.888 1.00 95.44 89 TYR A CA 1
ATOM 700 C C . TYR A 1 89 ? -13.096 2.725 23.917 1.00 95.44 89 TYR A C 1
ATOM 702 O O . TYR A 1 89 ? -14.309 2.806 23.716 1.00 95.44 89 TYR A O 1
ATOM 710 N N . SER A 1 90 ? -12.497 3.237 24.992 1.00 94.88 90 SER A N 1
ATOM 711 C CA . SER A 1 90 ? -13.178 3.911 26.106 1.00 94.88 90 SER A CA 1
ATOM 712 C C . SER A 1 90 ? -12.508 5.239 26.482 1.00 94.88 90 SER A C 1
ATOM 714 O O . SER A 1 90 ? -12.523 5.629 27.649 1.00 94.88 90 SER A O 1
ATOM 716 N N . GLY A 1 91 ? -11.851 5.896 25.519 1.00 92.12 91 GLY A N 1
ATOM 717 C CA . GLY A 1 91 ? -11.239 7.206 25.739 1.00 92.12 91 GLY A CA 1
ATOM 718 C C . GLY A 1 91 ? -12.278 8.310 25.991 1.00 92.12 91 GLY A C 1
ATOM 719 O O . GLY A 1 91 ? -13.464 8.106 25.720 1.00 92.12 91 GLY A O 1
ATOM 720 N N . PRO A 1 92 ? -11.857 9.485 26.496 1.00 90.62 92 PRO A N 1
ATOM 721 C CA . PRO A 1 92 ? -12.765 10.597 26.808 1.00 90.62 92 PRO A CA 1
ATOM 722 C C . PRO A 1 92 ? -13.605 11.086 25.615 1.00 90.62 92 PRO A C 1
ATOM 724 O O . PRO A 1 92 ? -14.725 11.554 25.791 1.00 90.62 92 PRO A O 1
ATOM 727 N N . ASP A 1 93 ? -13.086 10.940 24.399 1.00 89.25 93 ASP A N 1
ATOM 728 C CA . ASP A 1 93 ? -13.701 11.291 23.116 1.00 89.25 93 ASP A CA 1
ATOM 729 C C . ASP A 1 93 ? -14.487 10.125 22.481 1.00 89.25 93 ASP A C 1
ATOM 731 O O . ASP A 1 93 ? -14.938 10.235 21.344 1.00 89.25 93 ASP A O 1
ATOM 735 N N . ALA A 1 94 ? -14.708 9.004 23.183 1.00 91.38 94 ALA A N 1
ATOM 736 C CA . ALA A 1 94 ? -15.392 7.830 22.623 1.00 91.38 94 ALA A CA 1
ATOM 737 C C . ALA A 1 94 ? -16.787 8.143 22.043 1.00 91.38 94 ALA A C 1
ATOM 739 O O . ALA A 1 94 ? -17.210 7.486 21.089 1.00 91.38 94 ALA A O 1
ATOM 740 N N . GLY A 1 95 ? -17.480 9.149 22.591 1.00 89.69 95 GLY A N 1
ATOM 741 C CA . GLY A 1 95 ? -18.777 9.626 22.099 1.00 89.69 95 GLY A CA 1
ATOM 742 C C . GLY A 1 95 ? -18.729 10.360 20.752 1.00 89.69 95 GLY A C 1
ATOM 743 O O . GLY A 1 95 ? -19.776 10.545 20.140 1.00 89.69 95 GLY A O 1
ATOM 744 N N . ALA A 1 96 ? -17.545 10.749 20.268 1.00 85.88 96 ALA A N 1
ATOM 745 C CA . ALA A 1 96 ? -17.364 11.460 19.001 1.00 85.88 96 ALA A CA 1
ATOM 746 C C . ALA A 1 96 ? -17.285 10.531 17.772 1.00 85.88 96 ALA A C 1
ATOM 748 O O . ALA A 1 96 ? -17.324 11.002 16.636 1.00 85.88 96 ALA A O 1
ATOM 749 N N . TYR A 1 97 ? -17.169 9.214 17.971 1.00 87.25 97 TYR A N 1
ATOM 750 C CA . TYR A 1 97 ? -16.959 8.252 16.885 1.00 87.25 97 TYR A CA 1
ATOM 751 C C . TYR A 1 97 ? -18.253 7.555 16.453 1.00 87.25 97 TYR A C 1
ATOM 753 O O . TYR A 1 97 ? -19.084 7.188 17.282 1.00 87.25 97 TYR A O 1
ATOM 761 N N . ASP A 1 98 ? -18.382 7.257 15.153 1.00 86.56 98 ASP A N 1
ATOM 762 C CA . ASP A 1 98 ? -19.386 6.298 14.674 1.00 86.56 98 ASP A CA 1
ATOM 763 C C . ASP A 1 98 ? -18.988 4.882 15.112 1.00 86.56 98 ASP A C 1
ATOM 765 O O . ASP A 1 98 ? -17.962 4.333 14.700 1.00 86.56 98 ASP A O 1
ATOM 769 N N . THR A 1 99 ? -19.817 4.282 15.960 1.00 88.44 99 THR A N 1
ATOM 770 C CA . THR A 1 99 ? -19.540 2.993 16.598 1.00 88.44 99 THR A CA 1
ATOM 771 C C . THR A 1 99 ? -20.223 1.812 15.914 1.00 88.44 99 THR A C 1
ATOM 773 O O . THR A 1 99 ? -19.972 0.668 16.297 1.00 88.44 99 THR A O 1
ATOM 776 N N . ARG A 1 100 ? -21.040 2.050 14.874 1.00 89.19 100 ARG A N 1
ATOM 777 C CA . ARG A 1 100 ? -21.838 1.001 14.211 1.00 89.19 100 ARG A CA 1
ATOM 778 C C . ARG A 1 100 ? -20.986 -0.081 13.552 1.00 89.19 100 ARG A C 1
ATOM 780 O O . ARG A 1 100 ? -21.402 -1.234 13.488 1.00 89.19 100 ARG A O 1
ATOM 787 N N . HIS A 1 101 ? -19.801 0.287 13.061 1.00 92.19 101 HIS A N 1
ATOM 788 C CA . HIS A 1 101 ? -18.919 -0.599 12.293 1.00 92.19 101 HIS A CA 1
ATOM 789 C C . HIS A 1 101 ? -17.459 -0.489 12.747 1.00 92.19 101 HIS A C 1
ATOM 791 O O . HIS A 1 101 ? -16.564 -0.214 11.949 1.00 92.19 101 HIS A O 1
ATOM 797 N N . ARG A 1 102 ? -17.198 -0.661 14.045 1.00 94.56 102 ARG A N 1
ATOM 798 C CA . ARG A 1 102 ? -15.826 -0.686 14.579 1.00 94.56 102 ARG A CA 1
ATOM 799 C C . ARG A 1 102 ? -15.018 -1.853 14.011 1.00 94.56 102 ARG A C 1
ATOM 801 O O . ARG A 1 102 ? -15.577 -2.901 13.685 1.00 94.56 102 ARG A O 1
ATOM 808 N N . PHE A 1 103 ? -13.694 -1.700 13.966 1.00 96.88 103 PHE A N 1
ATOM 809 C CA . PHE A 1 103 ? -12.821 -2.854 13.751 1.00 96.88 103 PHE A CA 1
ATOM 810 C C . PHE A 1 103 ? -13.106 -3.925 14.811 1.00 96.88 103 PHE A C 1
ATOM 812 O O . PHE A 1 103 ? -13.255 -3.580 15.986 1.00 96.88 103 PHE A O 1
ATOM 819 N N . PRO A 1 104 ? -13.163 -5.212 14.436 1.00 96.50 104 PRO A N 1
ATOM 820 C CA . PRO A 1 104 ? -13.533 -6.312 15.332 1.00 96.50 104 PRO A CA 1
ATOM 821 C C . PRO A 1 104 ? -12.418 -6.716 16.316 1.00 96.50 104 PRO A C 1
ATOM 823 O O . PRO A 1 104 ? -12.476 -7.785 16.912 1.00 96.50 104 PRO A O 1
ATOM 826 N N . PHE A 1 105 ? -11.403 -5.871 16.479 1.00 97.31 105 PHE A N 1
ATOM 827 C CA . PHE A 1 105 ? -10.256 -6.050 17.362 1.00 97.31 105 PHE A CA 1
ATOM 828 C C . PHE A 1 105 ? -9.828 -4.688 17.938 1.00 97.31 105 PHE A C 1
ATOM 830 O O . PHE A 1 105 ? -10.182 -3.647 17.365 1.00 97.31 105 PHE A O 1
ATOM 837 N N . PRO A 1 106 ? -9.102 -4.659 19.071 1.00 97.12 106 PRO A N 1
ATOM 838 C CA . PRO A 1 106 ? -8.671 -3.412 19.695 1.00 97.12 106 PRO A CA 1
ATOM 839 C C . PRO A 1 106 ? -7.550 -2.723 18.907 1.00 97.12 106 PRO A C 1
ATOM 841 O O . PRO A 1 106 ? -6.724 -3.379 18.276 1.00 97.12 106 PRO A O 1
ATOM 844 N N . TYR A 1 107 ? -7.460 -1.391 19.009 1.00 97.44 107 TYR A N 1
ATOM 845 C CA . TYR A 1 107 ? -6.402 -0.599 18.358 1.00 97.44 107 TYR A CA 1
ATOM 846 C C . TYR A 1 107 ? -4.991 -1.098 18.711 1.00 97.44 107 TYR A C 1
ATOM 848 O O . TYR A 1 107 ? -4.135 -1.205 17.837 1.00 97.44 107 TYR A O 1
ATOM 856 N N . ALA A 1 108 ? -4.774 -1.484 19.974 1.00 97.00 108 ALA A N 1
ATOM 857 C CA . ALA A 1 108 ? -3.505 -2.023 20.466 1.00 97.00 108 ALA A CA 1
ATOM 858 C C . ALA A 1 108 ? -3.052 -3.307 19.742 1.00 97.00 108 ALA A C 1
ATOM 860 O O . ALA A 1 108 ? -1.860 -3.608 19.721 1.00 97.00 108 ALA A O 1
ATOM 861 N N . GLU A 1 109 ? -3.973 -4.059 19.128 1.00 97.38 109 GLU A N 1
ATOM 862 C CA . GLU A 1 109 ? -3.605 -5.204 18.295 1.00 97.38 109 GLU A CA 1
ATOM 863 C C . GLU A 1 109 ? -2.932 -4.758 16.990 1.00 97.38 109 GLU A C 1
ATOM 865 O O . GLU A 1 109 ? -2.014 -5.431 16.530 1.00 97.38 109 GLU A O 1
ATOM 870 N N . LEU A 1 110 ? -3.344 -3.621 16.415 1.00 97.56 110 LEU A N 1
ATOM 871 C CA . LEU A 1 110 ? -2.821 -3.125 15.139 1.00 97.56 110 LEU A CA 1
ATOM 872 C C . LEU A 1 110 ? -1.524 -2.307 15.289 1.00 97.56 110 LEU A C 1
ATOM 874 O O . LEU A 1 110 ? -0.768 -2.197 14.327 1.00 97.56 110 LEU A O 1
ATOM 878 N N . VAL A 1 111 ? -1.245 -1.762 16.480 1.00 97.75 111 VAL A N 1
ATOM 879 C CA . VAL A 1 111 ? -0.058 -0.923 16.763 1.00 97.75 111 VAL A CA 1
ATOM 880 C C . VAL A 1 111 ? 1.272 -1.565 16.338 1.00 97.75 111 VAL A C 1
ATOM 882 O O . VAL A 1 111 ? 1.994 -0.908 15.590 1.00 97.75 111 VAL A O 1
ATOM 885 N N . PRO A 1 112 ? 1.585 -2.831 16.677 1.00 98.19 112 PRO A N 1
ATOM 886 C CA . PRO A 1 112 ? 2.841 -3.448 16.237 1.00 98.19 112 PRO A CA 1
ATOM 887 C C . PRO A 1 112 ? 2.979 -3.529 14.710 1.00 98.19 112 PRO A C 1
ATOM 889 O O . PRO A 1 112 ? 4.075 -3.423 14.169 1.00 98.19 112 PRO A O 1
ATOM 892 N N . TYR A 1 113 ? 1.865 -3.676 13.987 1.00 98.38 113 TYR A N 1
ATOM 893 C CA . TYR A 1 113 ? 1.876 -3.706 12.524 1.00 98.38 113 TYR A CA 1
ATOM 894 C C . TYR A 1 113 ? 2.041 -2.309 11.921 1.00 98.38 113 TYR A C 1
ATOM 896 O O . TYR A 1 113 ? 2.677 -2.181 10.876 1.00 98.38 113 TYR A O 1
ATOM 904 N N . TYR A 1 114 ? 1.516 -1.264 12.574 1.00 98.12 114 TYR A N 1
ATOM 905 C CA . TYR A 1 114 ? 1.848 0.116 12.212 1.00 98.12 114 TYR A CA 1
ATOM 906 C C . TYR A 1 114 ? 3.350 0.350 12.319 1.00 98.12 114 TYR A C 1
ATOM 908 O O . TYR A 1 114 ? 3.960 0.774 11.346 1.00 98.12 114 TYR A O 1
ATOM 916 N N . GLU A 1 115 ? 3.944 0.002 13.458 1.00 97.69 115 GLU A N 1
ATOM 917 C CA . GLU A 1 115 ? 5.375 0.186 13.720 1.00 97.69 115 GLU A CA 1
ATOM 918 C C . GLU A 1 115 ? 6.237 -0.602 12.725 1.00 97.69 115 GLU A C 1
ATOM 920 O O . GLU A 1 115 ? 7.212 -0.078 12.186 1.00 97.69 115 GLU A O 1
ATOM 925 N N . TRP A 1 116 ? 5.829 -1.833 12.398 1.00 98.12 116 TRP A N 1
ATOM 926 C CA . TRP A 1 116 ? 6.491 -2.648 11.381 1.00 98.12 116 TRP A CA 1
ATOM 927 C C . TRP A 1 116 ? 6.487 -1.978 10.003 1.00 98.12 116 TRP A C 1
ATOM 929 O O . TRP A 1 116 ? 7.519 -1.911 9.329 1.00 98.12 116 TRP A O 1
ATOM 939 N N . VAL A 1 117 ? 5.329 -1.473 9.566 1.00 97.81 117 VAL A N 1
ATOM 940 C CA . VAL A 1 117 ? 5.185 -0.785 8.275 1.00 97.81 117 VAL A CA 1
ATOM 941 C C . VAL A 1 117 ? 5.953 0.532 8.267 1.00 97.81 117 VAL A C 1
ATOM 943 O O . VAL A 1 117 ? 6.657 0.815 7.300 1.00 97.81 117 VAL A O 1
ATOM 946 N N . GLU A 1 118 ? 5.862 1.312 9.342 1.00 97.69 118 GLU A N 1
ATOM 947 C CA . GLU A 1 118 ? 6.565 2.583 9.503 1.00 97.69 118 GLU A CA 1
ATOM 948 C C . GLU A 1 118 ? 8.080 2.388 9.407 1.00 97.69 118 GLU A C 1
ATOM 950 O O . GLU A 1 118 ? 8.734 3.103 8.654 1.00 97.69 118 GLU A O 1
ATOM 955 N N . ALA A 1 119 ? 8.636 1.368 10.061 1.00 97.44 119 ALA A N 1
ATOM 956 C CA . ALA A 1 119 ? 10.057 1.046 9.959 1.00 97.44 119 ALA A CA 1
ATOM 957 C C . ALA A 1 119 ? 10.453 0.483 8.578 1.00 97.44 119 ALA A C 1
ATOM 959 O O . ALA A 1 119 ? 11.525 0.800 8.060 1.00 97.44 119 ALA A O 1
ATOM 960 N N . THR A 1 120 ? 9.586 -0.315 7.943 1.00 97.69 120 THR A N 1
ATOM 961 C CA . THR A 1 120 ? 9.837 -0.864 6.597 1.00 97.69 120 THR A CA 1
ATOM 962 C C . THR A 1 120 ? 9.846 0.234 5.519 1.00 97.69 120 THR A C 1
ATOM 964 O O . THR A 1 120 ? 10.650 0.195 4.580 1.00 97.69 120 THR A O 1
ATOM 967 N N . LEU A 1 121 ? 8.950 1.223 5.623 1.00 97.31 121 LEU A N 1
ATOM 968 C CA . LEU A 1 121 ? 8.772 2.332 4.670 1.00 97.31 121 LEU A CA 1
ATOM 969 C C . LEU A 1 121 ? 9.456 3.643 5.092 1.00 97.31 121 LEU A C 1
ATOM 971 O O . LEU A 1 121 ? 9.149 4.698 4.541 1.00 97.31 121 LEU A O 1
ATOM 975 N N . PRO A 1 122 ? 10.485 3.547 5.933 1.00 96.12 122 PRO A N 1
ATOM 976 C CA . PRO A 1 122 ? 10.940 4.569 6.893 1.00 96.12 122 PRO A CA 1
ATOM 977 C C . PRO A 1 122 ? 10.039 5.814 6.977 1.00 96.12 122 PRO A C 1
ATOM 979 O O . PRO A 1 122 ? 10.417 6.897 6.530 1.00 96.12 122 PRO A O 1
ATOM 982 N N . VAL A 1 123 ? 8.833 5.646 7.528 1.00 96.38 123 VAL A N 1
ATOM 983 C CA . VAL A 1 123 ? 7.874 6.736 7.740 1.00 96.38 123 VAL A CA 1
ATOM 984 C C . VAL A 1 123 ? 8.449 7.716 8.750 1.00 96.38 123 VAL A C 1
ATOM 986 O O . VAL A 1 123 ? 8.868 7.326 9.838 1.00 96.38 123 VAL A O 1
ATOM 989 N N . GLN A 1 124 ? 8.476 8.991 8.377 1.00 92.06 124 GLN A N 1
ATOM 990 C CA . GLN A 1 124 ? 9.014 10.064 9.204 1.00 92.06 124 GLN A CA 1
ATOM 991 C C . GLN A 1 124 ? 8.162 11.324 9.062 1.00 92.06 124 GLN A C 1
ATOM 993 O O . GLN A 1 124 ? 7.352 11.461 8.141 1.00 92.06 124 GLN A O 1
ATOM 998 N N . THR A 1 125 ? 8.371 12.275 9.969 1.00 90.94 125 THR A N 1
ATOM 999 C CA . THR A 1 125 ? 7.845 13.634 9.837 1.00 90.94 125 THR A CA 1
ATOM 1000 C C . THR A 1 125 ? 8.377 14.258 8.546 1.00 90.94 125 THR A C 1
ATOM 1002 O O . THR A 1 125 ? 9.589 14.280 8.325 1.00 90.94 125 THR A O 1
ATOM 1005 N N . ALA A 1 126 ? 7.486 14.749 7.684 1.00 90.00 126 ALA A N 1
ATOM 1006 C CA . ALA A 1 126 ? 7.860 15.368 6.418 1.00 90.00 126 ALA A CA 1
ATOM 1007 C C . ALA A 1 126 ? 8.881 16.500 6.617 1.00 90.00 126 ALA A C 1
ATOM 1009 O O . ALA A 1 126 ? 8.738 17.310 7.532 1.00 90.00 126 ALA A O 1
ATOM 1010 N N . ALA A 1 127 ? 9.873 16.589 5.726 1.00 88.06 127 ALA A N 1
ATOM 1011 C CA . ALA A 1 127 ? 10.724 17.770 5.647 1.00 88.06 127 ALA A CA 1
ATOM 1012 C C . ALA A 1 127 ? 9.873 19.002 5.292 1.00 88.06 127 ALA A C 1
ATOM 1014 O O . ALA A 1 127 ? 9.022 18.937 4.403 1.00 88.06 127 ALA A O 1
ATOM 1015 N N . MET A 1 128 ? 10.108 20.107 5.994 1.00 82.81 128 MET A N 1
ATOM 1016 C CA . MET A 1 128 ? 9.289 21.322 5.938 1.00 82.81 128 MET A CA 1
ATOM 1017 C C . MET A 1 128 ? 10.039 22.450 5.234 1.00 82.81 128 MET A C 1
ATOM 1019 O O . MET A 1 128 ? 11.268 22.512 5.302 1.00 82.81 128 MET A O 1
ATOM 1023 N N . GLY A 1 129 ? 9.302 23.351 4.588 1.00 77.62 129 GLY A N 1
ATOM 1024 C CA . GLY A 1 129 ? 9.809 24.631 4.112 1.00 77.62 129 GLY A CA 1
ATOM 1025 C C . GLY A 1 129 ? 9.101 25.808 4.786 1.00 77.62 129 GLY A C 1
ATOM 1026 O O . GLY A 1 129 ? 8.324 25.653 5.728 1.00 77.62 129 GLY A O 1
ATOM 1027 N N . THR A 1 130 ? 9.342 27.009 4.262 1.00 77.62 130 THR A N 1
ATOM 1028 C CA . THR A 1 130 ? 8.782 28.266 4.789 1.00 77.62 130 THR A CA 1
ATOM 1029 C C . THR A 1 130 ? 7.251 28.293 4.786 1.00 77.62 130 THR A C 1
ATOM 1031 O O . THR A 1 130 ? 6.636 28.920 5.642 1.00 77.62 130 THR A O 1
ATOM 1034 N N . LYS A 1 131 ? 6.604 27.607 3.834 1.00 76.94 131 LYS A N 1
ATOM 1035 C CA . LYS A 1 131 ? 5.138 27.568 3.742 1.00 76.94 131 LYS A CA 1
ATOM 1036 C C . LYS A 1 131 ? 4.516 26.862 4.949 1.00 76.94 131 LYS A C 1
ATOM 1038 O O . LYS A 1 131 ? 3.513 27.334 5.479 1.00 76.94 131 LYS A O 1
ATOM 1043 N N . GLU A 1 132 ? 5.087 25.733 5.356 1.00 81.88 132 GLU A N 1
ATOM 1044 C CA . GLU A 1 132 ? 4.596 24.960 6.495 1.00 81.88 132 GLU A CA 1
ATOM 1045 C C . GLU A 1 132 ? 4.790 25.733 7.807 1.00 81.88 132 GLU A C 1
ATOM 1047 O O . GLU A 1 132 ? 3.885 25.754 8.637 1.00 81.88 132 GLU A O 1
ATOM 1052 N N . GLU A 1 133 ? 5.912 26.444 7.954 1.00 81.94 133 GLU A N 1
ATOM 1053 C CA . GLU A 1 133 ? 6.214 27.266 9.133 1.00 81.94 133 GLU A CA 1
ATOM 1054 C C . GLU A 1 133 ? 5.142 28.335 9.400 1.00 81.94 133 GLU A C 1
ATOM 1056 O O . GLU A 1 133 ? 4.668 28.462 10.528 1.00 81.94 133 GLU A O 1
ATOM 1061 N N . VAL A 1 134 ? 4.674 29.034 8.359 1.00 80.75 134 VAL A N 1
ATOM 1062 C CA . VAL A 1 134 ? 3.591 30.030 8.485 1.00 80.75 134 VAL A CA 1
ATOM 1063 C C . VAL A 1 134 ? 2.289 29.389 8.980 1.00 80.75 134 VAL A C 1
ATOM 1065 O O . VAL A 1 134 ? 1.578 29.968 9.802 1.00 80.75 134 VAL A O 1
ATOM 1068 N N . TYR A 1 135 ? 1.968 28.179 8.513 1.00 82.00 135 TYR A N 1
ATOM 1069 C CA . TYR A 1 135 ? 0.775 27.463 8.971 1.00 82.00 135 TYR A CA 1
ATOM 1070 C C . TYR A 1 135 ? 0.887 27.062 10.450 1.00 82.00 135 TYR A C 1
ATOM 1072 O O . TYR A 1 135 ? -0.086 27.168 11.200 1.00 82.00 135 TYR A O 1
ATOM 1080 N N . PHE A 1 136 ? 2.074 26.640 10.889 1.00 86.38 136 PHE A N 1
ATOM 1081 C CA . PHE A 1 136 ? 2.328 26.272 12.282 1.00 86.38 136 PHE A CA 1
ATOM 1082 C C . PHE A 1 136 ? 2.256 27.472 13.219 1.00 86.38 136 PHE A C 1
ATOM 1084 O O . PHE A 1 136 ? 1.583 27.375 14.238 1.00 86.38 136 PHE A O 1
ATOM 1091 N N . GLN A 1 137 ? 2.815 28.620 12.829 1.00 85.81 137 GLN A N 1
ATOM 1092 C CA . GLN A 1 137 ? 2.656 29.873 13.577 1.00 85.81 137 GLN A CA 1
ATOM 1093 C C . GLN A 1 137 ? 1.176 30.241 13.761 1.00 85.81 137 GLN A C 1
ATOM 1095 O O . GLN A 1 137 ? 0.767 30.685 14.834 1.00 85.81 137 GLN A O 1
ATO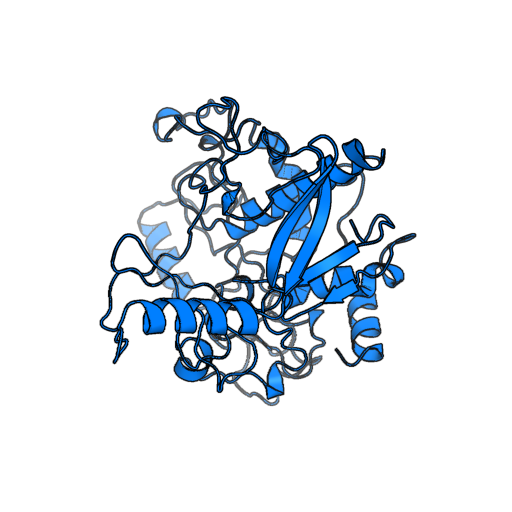M 1100 N N . GLY A 1 138 ? 0.346 30.007 12.738 1.00 84.69 138 GLY A N 1
ATOM 1101 C CA . GLY A 1 138 ? -1.105 30.161 12.843 1.00 84.69 138 GLY A CA 1
ATOM 1102 C C . GLY A 1 138 ? -1.731 29.220 13.880 1.00 84.69 138 GLY A C 1
ATOM 1103 O O . GLY A 1 138 ? -2.538 29.659 14.697 1.00 84.69 138 GLY A O 1
ATOM 1104 N N . CYS A 1 139 ? -1.330 27.945 13.895 1.00 84.25 139 CYS A N 1
ATOM 1105 C CA . CYS A 1 139 ? -1.795 26.968 14.886 1.00 84.25 139 CYS A CA 1
ATOM 1106 C C . CYS A 1 139 ? -1.376 27.348 16.317 1.00 84.25 139 CYS A C 1
ATOM 1108 O O . CYS A 1 139 ? -2.200 27.289 17.229 1.00 84.25 139 CYS A O 1
ATOM 1110 N N . GLU A 1 140 ? -0.130 27.793 16.498 1.00 88.81 140 GLU A N 1
ATOM 1111 C CA . GLU A 1 140 ? 0.419 28.261 17.780 1.00 88.81 140 GLU A CA 1
ATOM 1112 C C . GLU A 1 140 ? -0.329 29.492 18.289 1.00 88.81 140 GLU A C 1
ATOM 1114 O O . GLU A 1 140 ? -0.714 29.548 19.455 1.00 88.81 140 GLU A O 1
ATOM 1119 N N . THR A 1 141 ? -0.615 30.443 17.396 1.00 89.31 141 THR A N 1
ATOM 1120 C CA . THR A 1 141 ? -1.399 31.649 17.705 1.00 89.31 141 THR A CA 1
ATOM 1121 C C . THR A 1 141 ? -2.812 31.302 18.185 1.00 89.31 141 THR A C 1
ATOM 1123 O O . THR A 1 141 ? -3.355 31.981 19.053 1.00 89.31 141 THR A O 1
ATOM 1126 N N . LEU A 1 142 ? -3.406 30.231 17.650 1.00 84.00 142 LEU A N 1
ATOM 1127 C CA . LEU A 1 142 ? -4.722 29.728 18.057 1.00 84.00 142 LEU A CA 1
ATOM 1128 C C . LEU A 1 142 ? -4.676 28.827 19.304 1.00 84.00 142 LEU A C 1
ATOM 1130 O O . LEU A 1 142 ? -5.723 28.365 19.753 1.00 84.00 142 LEU A O 1
ATOM 1134 N N . GLY A 1 143 ? -3.491 28.559 19.863 1.00 89.81 143 GLY A N 1
ATOM 1135 C CA . GLY A 1 143 ? -3.321 27.672 21.015 1.00 89.81 143 GLY A CA 1
ATOM 1136 C C . GLY A 1 143 ? -3.571 26.191 20.709 1.00 89.81 143 GLY A C 1
ATOM 1137 O O . GLY A 1 143 ? -3.805 25.412 21.633 1.00 89.81 143 GLY A O 1
ATOM 1138 N N . ILE A 1 144 ? -3.534 25.781 19.435 1.00 86.31 144 ILE A N 1
ATOM 1139 C CA . ILE A 1 144 ? -3.660 24.371 19.045 1.00 86.31 144 ILE A CA 1
ATOM 1140 C C . ILE A 1 144 ? -2.350 23.661 19.423 1.00 86.31 144 ILE A C 1
ATOM 1142 O O . ILE A 1 144 ? -1.284 24.140 19.044 1.00 86.31 144 ILE A O 1
ATOM 1146 N N . PRO A 1 145 ? -2.372 22.528 20.145 1.00 91.38 145 PRO A N 1
ATOM 1147 C CA . PRO A 1 145 ? -1.145 21.877 20.595 1.00 91.38 145 PRO A CA 1
ATOM 1148 C C . PRO A 1 145 ? -0.413 21.139 19.463 1.00 91.38 145 PRO A C 1
ATOM 1150 O O . PRO A 1 145 ? -1.030 20.553 18.568 1.00 91.38 145 PRO A O 1
ATOM 1153 N N . VAL A 1 146 ? 0.922 21.097 19.544 1.00 91.94 146 VAL A N 1
ATOM 1154 C CA . VAL A 1 146 ? 1.761 20.266 18.665 1.00 91.94 146 VAL A CA 1
ATOM 1155 C C . VAL A 1 146 ? 1.586 18.789 19.019 1.00 91.94 146 VAL A C 1
ATOM 1157 O O . VAL A 1 146 ? 1.816 18.378 20.157 1.00 91.94 146 VAL A O 1
ATOM 1160 N N . GLN A 1 147 ? 1.274 17.955 18.031 1.00 91.00 147 GLN A N 1
ATOM 1161 C CA . GLN A 1 147 ? 1.275 16.505 18.180 1.00 91.00 147 GLN A CA 1
ATOM 1162 C C . GLN A 1 147 ? 2.685 15.932 18.009 1.00 91.00 147 GLN A C 1
ATOM 1164 O O . GLN A 1 147 ? 3.234 15.888 16.908 1.00 91.00 147 GLN A O 1
ATOM 1169 N N . THR A 1 148 ? 3.232 15.381 19.087 1.00 90.00 148 THR A N 1
ATOM 1170 C CA . THR A 1 148 ? 4.543 14.709 19.087 1.00 90.00 148 THR A CA 1
ATOM 1171 C C . THR A 1 148 ? 4.444 13.188 18.933 1.00 90.00 148 THR A C 1
ATOM 1173 O O . THR A 1 148 ? 5.392 12.549 18.484 1.00 90.00 148 THR A O 1
ATOM 1176 N N . ALA A 1 149 ? 3.289 12.593 19.248 1.00 90.81 149 ALA A N 1
ATOM 1177 C CA . ALA A 1 149 ? 3.047 11.155 19.129 1.00 90.81 149 ALA A CA 1
ATOM 1178 C C . ALA A 1 149 ? 2.547 10.746 17.731 1.00 90.81 149 ALA A C 1
ATOM 1180 O O . ALA A 1 149 ? 1.936 11.534 17.010 1.00 90.81 149 ALA A O 1
ATOM 1181 N N . LEU A 1 150 ? 2.738 9.479 17.344 1.00 91.62 150 LEU A N 1
ATOM 1182 C CA . LEU A 1 150 ? 2.217 8.952 16.072 1.00 91.62 150 LEU A CA 1
ATOM 1183 C C . LEU A 1 150 ? 0.697 8.745 16.072 1.00 91.62 150 LEU A C 1
ATOM 1185 O O . LEU A 1 150 ? 0.057 8.973 15.043 1.00 91.62 150 LEU A O 1
ATOM 1189 N N . THR A 1 151 ? 0.134 8.372 17.223 1.00 91.62 151 THR A N 1
ATOM 1190 C CA . THR A 1 151 ? -1.312 8.244 17.447 1.00 91.62 151 THR A CA 1
ATOM 1191 C C . THR A 1 151 ? -1.903 9.599 17.826 1.00 91.62 151 THR A C 1
ATOM 1193 O O . THR A 1 151 ? -1.475 10.206 18.806 1.00 91.62 151 THR A O 1
ATOM 1196 N N . THR A 1 152 ? -2.904 10.051 17.074 1.00 88.00 152 THR A N 1
ATOM 1197 C CA . THR A 1 152 ? -3.684 11.252 17.401 1.00 88.00 152 THR A CA 1
ATOM 1198 C C . THR A 1 152 ? -4.760 10.903 18.428 1.00 88.00 152 THR A C 1
ATOM 1200 O O . THR A 1 152 ? -5.467 9.910 18.265 1.00 88.00 152 THR A O 1
ATOM 1203 N N . THR A 1 153 ? -4.863 11.698 19.494 1.00 83.94 153 THR A N 1
ATOM 1204 C CA . THR A 1 153 ? -5.820 11.495 20.606 1.00 83.94 153 THR A CA 1
ATOM 1205 C C . THR A 1 153 ? -6.661 12.737 20.912 1.00 83.94 153 THR A C 1
ATOM 1207 O O . THR A 1 153 ? -7.455 12.727 21.845 1.00 83.94 153 THR A O 1
ATOM 1210 N N . GLY A 1 154 ? -6.494 13.799 20.125 1.00 81.56 154 GLY A N 1
ATOM 1211 C CA . GLY A 1 154 ? -7.231 15.045 20.259 1.00 81.56 154 GLY A CA 1
ATOM 1212 C C . GLY A 1 154 ? -6.795 16.066 19.215 1.00 81.56 154 GLY A C 1
ATOM 1213 O O . GLY A 1 154 ? -5.873 15.816 18.425 1.00 81.56 154 GLY A O 1
ATOM 1214 N N . ASP A 1 155 ? -7.466 17.212 19.233 1.00 81.69 155 ASP A N 1
ATOM 1215 C CA . ASP A 1 155 ? -7.200 18.330 18.335 1.00 81.69 155 ASP A CA 1
ATOM 1216 C C . ASP A 1 155 ? -5.756 18.798 18.492 1.00 81.69 155 ASP A C 1
ATOM 1218 O O . ASP A 1 155 ? -5.297 19.137 19.581 1.00 81.69 155 ASP A O 1
ATOM 1222 N N . SER A 1 156 ? -5.009 18.744 17.397 1.00 88.62 156 SER A N 1
ATOM 1223 C CA . SER A 1 156 ? -3.583 19.037 17.386 1.00 88.62 156 SER A CA 1
ATOM 1224 C C . SER A 1 156 ? -3.093 19.241 15.957 1.00 88.62 156 SER A C 1
ATOM 1226 O O . SER A 1 156 ? -3.777 18.893 14.990 1.00 88.62 156 SER A O 1
ATOM 1228 N N . TYR A 1 157 ? -1.893 19.795 15.813 1.00 86.62 157 TYR A N 1
ATOM 1229 C CA . TYR A 1 157 ? -1.228 19.929 14.521 1.00 86.62 157 TYR A CA 1
ATOM 1230 C C . TYR A 1 157 ? 0.164 19.305 14.560 1.00 86.62 157 TYR A C 1
ATOM 1232 O O . TYR A 1 157 ? 0.816 19.237 15.598 1.00 86.62 157 TYR A O 1
ATOM 1240 N N . ARG A 1 158 ? 0.639 18.837 13.410 1.00 88.38 158 ARG A N 1
ATOM 1241 C CA . ARG A 1 158 ? 2.030 18.426 13.207 1.00 88.38 158 ARG A CA 1
ATOM 1242 C C . ARG A 1 158 ? 2.345 18.407 11.720 1.00 88.38 158 ARG A C 1
ATOM 1244 O O . ARG A 1 158 ? 1.419 18.292 10.911 1.00 88.38 158 ARG A O 1
ATOM 1251 N N . PRO A 1 159 ? 3.627 18.414 11.336 1.00 87.81 159 PRO A N 1
ATOM 1252 C CA . PRO A 1 159 ? 3.981 18.084 9.971 1.00 87.81 159 PRO A CA 1
ATOM 1253 C C . PRO A 1 159 ? 3.575 16.634 9.683 1.00 87.81 159 PRO A C 1
ATOM 1255 O O . PRO A 1 159 ? 3.651 15.747 10.543 1.00 87.81 159 PRO A O 1
ATOM 1258 N N . GLN A 1 160 ? 3.097 16.406 8.465 1.00 87.44 160 GLN A N 1
ATOM 1259 C CA . GLN A 1 160 ? 2.528 15.129 8.059 1.00 87.44 160 GLN A CA 1
ATOM 1260 C C . GLN A 1 160 ? 3.559 14.002 8.209 1.00 87.44 160 GLN A C 1
ATOM 1262 O O . GLN A 1 160 ? 4.665 14.093 7.680 1.00 87.44 160 GLN A O 1
ATOM 1267 N N . GLN A 1 161 ? 3.183 12.905 8.872 1.00 93.31 161 GLN A N 1
ATOM 1268 C CA . GLN A 1 161 ? 3.951 11.661 8.780 1.00 93.31 161 GLN A CA 1
ATOM 1269 C C . GLN A 1 161 ? 3.815 11.120 7.366 1.00 93.31 161 GLN A C 1
ATOM 1271 O O . GLN A 1 161 ? 2.687 10.944 6.885 1.00 93.31 161 GLN A O 1
ATOM 1276 N N . ASN A 1 162 ? 4.928 10.877 6.688 1.00 94.25 162 ASN A N 1
ATOM 1277 C CA . ASN A 1 162 ? 4.900 10.404 5.318 1.00 94.25 162 ASN A CA 1
ATOM 1278 C C . ASN A 1 162 ? 5.915 9.296 5.052 1.00 94.25 162 ASN A C 1
ATOM 1280 O O . ASN A 1 162 ? 6.950 9.178 5.701 1.00 94.25 162 ASN A O 1
ATOM 1284 N N . ALA A 1 163 ? 5.589 8.463 4.071 1.00 96.19 163 ALA A N 1
ATOM 1285 C CA . ALA A 1 163 ? 6.487 7.459 3.523 1.00 96.19 163 ALA A CA 1
ATOM 1286 C C . ALA A 1 163 ? 7.303 8.082 2.372 1.00 96.19 163 ALA A C 1
ATOM 1288 O O . ALA A 1 163 ? 7.203 7.672 1.209 1.00 96.19 163 ALA A O 1
ATOM 1289 N N . ILE A 1 164 ? 8.058 9.141 2.687 1.00 95.88 164 ILE A N 1
ATOM 1290 C CA . ILE A 1 164 ? 8.985 9.813 1.773 1.00 95.88 164 ILE A CA 1
ATOM 1291 C C . ILE A 1 164 ? 10.353 9.888 2.451 1.00 95.88 164 ILE A C 1
ATOM 1293 O O . ILE A 1 164 ? 10.483 10.410 3.553 1.00 95.88 164 ILE A O 1
ATOM 1297 N N . LEU A 1 165 ? 11.389 9.387 1.777 1.00 96.19 165 LEU A N 1
ATOM 1298 C CA . LEU A 1 165 ? 12.761 9.465 2.273 1.00 96.19 165 LEU A CA 1
ATOM 1299 C C . LEU A 1 165 ? 13.190 10.928 2.443 1.00 96.19 165 LEU A C 1
ATOM 1301 O O . LEU A 1 165 ? 12.990 11.749 1.542 1.00 96.19 165 LEU A O 1
ATOM 1305 N N . GLN A 1 166 ? 13.826 11.231 3.572 1.00 95.00 166 GLN A N 1
ATOM 1306 C CA . GLN A 1 166 ? 14.299 12.577 3.889 1.00 95.00 166 GLN A CA 1
ATOM 1307 C C . GLN A 1 166 ? 15.355 13.069 2.887 1.00 95.00 166 GLN A C 1
ATOM 1309 O O . GLN A 1 166 ? 16.154 12.262 2.399 1.00 95.00 166 GLN A O 1
ATOM 1314 N N . PRO A 1 167 ? 15.379 14.378 2.576 1.00 95.00 167 PRO A N 1
ATOM 1315 C CA . PRO A 1 167 ? 16.414 14.970 1.736 1.00 95.00 167 PRO A CA 1
ATOM 1316 C C . PRO A 1 167 ? 17.808 14.740 2.338 1.00 95.00 167 PRO A C 1
ATOM 1318 O O . PRO A 1 167 ? 18.056 15.053 3.501 1.00 95.00 167 PRO A O 1
ATOM 1321 N N . GLY A 1 168 ? 18.738 14.237 1.530 1.00 95.69 168 GLY A N 1
ATOM 1322 C CA . GLY A 1 168 ? 20.150 14.101 1.884 1.00 95.69 168 GLY A CA 1
ATOM 1323 C C . GLY A 1 168 ? 21.078 14.723 0.840 1.00 95.69 168 GLY A C 1
ATOM 1324 O O . GLY A 1 168 ? 20.718 14.887 -0.329 1.00 95.69 168 GLY A O 1
ATOM 1325 N N . GLY A 1 169 ? 22.297 15.072 1.261 1.00 95.88 169 GLY A N 1
ATOM 1326 C CA . GLY A 1 169 ? 23.292 15.703 0.391 1.00 95.88 169 GLY A CA 1
ATOM 1327 C C . GLY A 1 169 ? 22.874 17.110 -0.047 1.00 95.88 169 GLY A C 1
ATOM 1328 O O . GLY A 1 169 ? 22.729 17.999 0.796 1.00 95.88 169 GLY A O 1
ATOM 1329 N N . HIS A 1 170 ? 22.692 17.322 -1.353 1.00 95.69 170 HIS A N 1
ATOM 1330 C CA . HIS A 1 170 ? 22.243 18.612 -1.897 1.00 95.69 170 HIS A CA 1
ATOM 1331 C C . HIS A 1 170 ? 20.714 18.754 -1.987 1.00 95.69 170 HIS A C 1
ATOM 1333 O O . HIS A 1 170 ? 20.222 19.858 -2.233 1.00 95.69 170 HIS A O 1
ATOM 1339 N N . ALA A 1 171 ? 19.949 17.677 -1.779 1.00 94.12 171 ALA A N 1
ATOM 1340 C CA . ALA A 1 171 ? 18.491 17.726 -1.815 1.00 94.12 171 ALA A CA 1
ATOM 1341 C C . ALA A 1 171 ? 17.939 18.733 -0.788 1.00 94.12 171 ALA A C 1
ATOM 1343 O O . ALA A 1 171 ? 18.408 18.795 0.346 1.00 94.12 171 ALA A O 1
ATOM 1344 N N . GLY A 1 172 ? 16.981 19.566 -1.208 1.00 88.00 172 GLY A N 1
ATOM 1345 C CA . GLY A 1 172 ? 16.417 20.638 -0.374 1.00 88.00 172 GLY A CA 1
ATOM 1346 C C . GLY A 1 172 ? 17.329 21.852 -0.151 1.00 88.00 172 GLY A C 1
ATOM 1347 O O . GLY A 1 172 ? 16.896 22.817 0.465 1.00 88.00 172 GLY A O 1
ATOM 1348 N N . ARG A 1 173 ? 18.571 21.837 -0.658 1.00 90.88 173 ARG A N 1
ATOM 1349 C CA . ARG A 1 173 ? 19.544 22.943 -0.526 1.00 90.88 173 ARG A CA 1
ATOM 1350 C C . ARG A 1 173 ? 19.858 23.642 -1.846 1.00 90.88 173 ARG A C 1
ATOM 1352 O O . ARG A 1 173 ? 20.494 24.690 -1.853 1.00 90.88 173 ARG A O 1
ATOM 1359 N N . THR A 1 174 ? 19.468 23.048 -2.969 1.00 91.25 174 THR A N 1
ATOM 1360 C CA . THR A 1 174 ? 19.697 23.598 -4.306 1.00 91.25 174 THR A CA 1
ATOM 1361 C C . THR A 1 174 ? 18.581 23.194 -5.258 1.00 91.25 174 THR A C 1
ATOM 1363 O O . THR A 1 174 ? 17.973 22.136 -5.099 1.00 91.25 174 THR A O 1
ATOM 1366 N N . ALA A 1 175 ? 18.355 24.027 -6.270 1.00 89.00 175 ALA A N 1
ATOM 1367 C CA . ALA A 1 175 ? 17.505 23.717 -7.412 1.00 89.00 175 ALA A CA 1
ATOM 1368 C C . ALA A 1 175 ? 18.310 23.238 -8.637 1.00 89.00 175 ALA A C 1
ATOM 1370 O O . ALA A 1 175 ? 17.707 22.914 -9.656 1.00 89.00 175 ALA A O 1
ATOM 1371 N N . ASP A 1 176 ? 19.652 23.186 -8.572 1.00 93.75 176 ASP A N 1
ATOM 1372 C CA . ASP A 1 176 ? 20.482 22.735 -9.698 1.00 93.75 176 ASP A CA 1
ATOM 1373 C C . ASP A 1 176 ? 20.306 21.220 -9.927 1.00 93.75 176 ASP A C 1
ATOM 1375 O O . ASP A 1 176 ? 20.791 20.411 -9.122 1.00 93.75 176 ASP A O 1
ATOM 1379 N N . PRO A 1 177 ? 19.676 20.792 -11.039 1.00 90.50 177 PRO A N 1
ATOM 1380 C CA . PRO A 1 177 ? 19.396 19.381 -11.289 1.00 90.50 177 PRO A CA 1
ATOM 1381 C C . PRO A 1 177 ? 20.665 18.527 -11.409 1.00 90.50 177 PRO A C 1
ATOM 1383 O O . PRO A 1 177 ? 20.615 17.321 -11.171 1.00 90.50 177 PRO A O 1
ATOM 1386 N N . ARG A 1 178 ? 21.827 19.122 -11.715 1.00 93.25 178 ARG A N 1
ATOM 1387 C CA . ARG A 1 178 ? 23.110 18.400 -11.809 1.00 93.25 178 ARG A CA 1
ATOM 1388 C C . ARG A 1 178 ? 23.616 17.935 -10.440 1.00 93.25 178 ARG A C 1
ATOM 1390 O O . ARG A 1 178 ? 24.401 16.982 -10.360 1.00 93.25 178 ARG A O 1
ATOM 1397 N N . LEU A 1 179 ? 23.173 18.592 -9.369 1.00 94.94 179 LEU A N 1
ATOM 1398 C CA . LEU A 1 179 ? 23.501 18.255 -7.983 1.00 94.94 179 LEU A CA 1
ATOM 1399 C C . LEU A 1 179 ? 22.461 17.314 -7.349 1.00 94.94 179 LEU A C 1
ATOM 1401 O O . LEU A 1 179 ? 22.781 16.596 -6.401 1.00 94.94 179 LEU A O 1
ATOM 1405 N N . LEU A 1 180 ? 21.254 17.229 -7.920 1.00 95.25 180 LEU A N 1
ATOM 1406 C CA . LEU A 1 180 ? 20.145 16.368 -7.478 1.00 95.25 180 LEU A CA 1
ATOM 1407 C C . LEU A 1 180 ? 20.220 14.937 -8.057 1.00 95.25 180 LEU A C 1
ATOM 1409 O O . LEU A 1 180 ? 19.218 14.338 -8.454 1.00 95.25 180 LEU A O 1
ATOM 1413 N N . ILE A 1 181 ? 21.433 14.380 -8.104 1.00 95.44 181 ILE A N 1
ATOM 1414 C CA . ILE A 1 181 ? 21.741 13.066 -8.684 1.00 95.44 181 ILE A CA 1
ATOM 1415 C C . ILE A 1 181 ? 22.309 12.150 -7.594 1.00 95.44 181 ILE A C 1
ATOM 1417 O O . ILE A 1 181 ? 23.222 12.538 -6.867 1.00 95.44 181 ILE A O 1
ATOM 1421 N N . PHE A 1 182 ? 21.807 10.923 -7.502 1.00 95.69 182 PHE A N 1
ATOM 1422 C CA . PHE A 1 182 ? 22.330 9.869 -6.640 1.00 95.69 182 PHE A CA 1
ATOM 1423 C C . PHE A 1 182 ? 23.768 9.475 -7.045 1.00 95.69 182 PHE A C 1
ATOM 1425 O O . PHE A 1 182 ? 24.051 9.369 -8.241 1.00 95.69 182 PHE A O 1
ATOM 1432 N N . PRO A 1 183 ? 24.691 9.234 -6.094 1.00 95.19 183 PRO A N 1
ATOM 1433 C CA . PRO A 1 183 ? 24.499 9.268 -4.640 1.00 95.19 183 PRO A CA 1
ATOM 1434 C C . PRO A 1 183 ? 24.731 10.646 -3.992 1.00 95.19 183 PRO A C 1
ATOM 1436 O O . PRO A 1 183 ? 24.615 10.762 -2.777 1.00 95.19 183 PRO A O 1
ATOM 1439 N N . ARG A 1 184 ? 25.049 11.702 -4.759 1.00 95.25 184 ARG A N 1
ATOM 1440 C CA . ARG A 1 184 ? 25.309 13.056 -4.214 1.00 95.25 184 ARG A CA 1
ATOM 1441 C C . ARG A 1 184 ? 24.084 13.690 -3.555 1.00 95.25 184 ARG A C 1
ATOM 1443 O O . ARG A 1 184 ? 24.229 14.548 -2.690 1.00 95.25 184 ARG A O 1
ATOM 1450 N N . SER A 1 185 ? 22.895 13.281 -3.981 1.00 97.06 185 SER A N 1
ATOM 1451 C CA . SER A 1 185 ? 21.628 13.585 -3.324 1.00 97.06 185 SER A CA 1
ATOM 1452 C C . SER A 1 185 ? 20.840 12.301 -3.094 1.00 97.06 185 SER A C 1
ATOM 1454 O O . SER A 1 185 ? 20.826 11.417 -3.954 1.00 97.06 185 SER A O 1
ATOM 1456 N N . THR A 1 186 ? 20.169 12.215 -1.950 1.00 96.62 186 THR A N 1
ATOM 1457 C CA . THR A 1 186 ? 19.289 11.103 -1.564 1.00 96.62 186 THR A CA 1
ATOM 1458 C C . THR A 1 186 ? 17.923 11.636 -1.132 1.00 96.62 186 THR A C 1
ATOM 1460 O O . THR A 1 186 ? 17.784 12.810 -0.790 1.00 96.62 186 THR A O 1
ATOM 1463 N N . GLY A 1 187 ? 16.904 10.777 -1.189 1.00 95.50 187 GLY A N 1
ATOM 1464 C CA . GLY A 1 187 ? 15.543 11.100 -0.762 1.00 95.50 187 GLY A CA 1
ATOM 1465 C C . GLY A 1 187 ? 14.877 12.258 -1.510 1.00 95.50 187 GLY A C 1
ATOM 1466 O O . GLY A 1 187 ? 15.108 12.461 -2.703 1.00 95.50 187 GLY A O 1
ATOM 1467 N N . CYS A 1 188 ? 13.955 12.949 -0.836 1.00 94.44 188 CYS A N 1
ATOM 1468 C CA . CYS A 1 188 ? 13.083 13.945 -1.450 1.00 94.44 188 CYS A CA 1
ATOM 1469 C C . CYS A 1 188 ? 13.875 15.135 -1.994 1.00 94.44 188 CYS A C 1
ATOM 1471 O O . CYS A 1 188 ? 14.501 15.870 -1.242 1.00 94.44 188 CYS A O 1
ATOM 1473 N N . THR A 1 189 ? 13.778 15.394 -3.295 1.00 93.62 189 THR A N 1
ATOM 1474 C CA . THR A 1 189 ? 14.397 16.570 -3.926 1.00 93.62 189 THR A CA 1
ATOM 1475 C C . THR A 1 189 ? 13.466 17.784 -3.987 1.00 93.62 189 THR A C 1
ATOM 1477 O O . THR A 1 189 ? 13.764 18.731 -4.706 1.00 93.62 189 THR A O 1
ATOM 1480 N N . PHE A 1 190 ? 12.322 17.746 -3.289 1.00 90.56 190 PHE A N 1
ATOM 1481 C CA . PHE A 1 190 ? 11.262 18.766 -3.350 1.00 90.56 190 PHE A CA 1
ATOM 1482 C C . PHE A 1 190 ? 10.721 19.028 -4.764 1.00 90.56 190 PHE A C 1
ATOM 1484 O O . PHE A 1 190 ? 10.294 20.127 -5.094 1.00 90.56 190 PHE A O 1
ATOM 1491 N N . CYS A 1 191 ? 10.702 17.998 -5.615 1.00 88.62 191 CYS A N 1
ATOM 1492 C CA . CYS A 1 191 ? 10.273 18.155 -7.004 1.00 88.62 191 CYS A CA 1
ATOM 1493 C C . CYS A 1 191 ? 8.773 18.443 -7.184 1.00 88.62 191 CYS A C 1
ATOM 1495 O O . CYS A 1 191 ? 8.394 18.847 -8.271 1.00 88.62 191 CYS A O 1
ATOM 1497 N N . GLY A 1 192 ? 7.918 18.185 -6.187 1.00 88.00 192 GLY A N 1
ATOM 1498 C CA . GLY A 1 192 ? 6.466 18.416 -6.273 1.00 88.00 192 GLY A CA 1
ATOM 1499 C C . GLY A 1 192 ? 5.655 17.359 -7.041 1.00 88.00 192 GLY A C 1
ATOM 1500 O O . GLY A 1 192 ? 4.433 17.395 -6.997 1.00 88.00 192 GLY A O 1
ATOM 1501 N N . HIS A 1 193 ? 6.295 16.366 -7.666 1.00 89.12 193 HIS A N 1
ATOM 1502 C CA . HIS A 1 193 ? 5.642 15.399 -8.566 1.00 89.12 193 HIS A CA 1
ATOM 1503 C C . HIS A 1 193 ? 5.170 14.112 -7.862 1.00 89.12 193 HIS A C 1
ATOM 1505 O O . HIS A 1 193 ? 5.301 13.001 -8.380 1.00 89.12 193 HIS A O 1
ATOM 1511 N N . CYS A 1 194 ? 4.670 14.223 -6.627 1.00 89.00 194 CYS A N 1
ATOM 1512 C CA . CYS A 1 194 ? 4.265 13.051 -5.842 1.00 89.00 194 CYS A CA 1
ATOM 1513 C C . CYS A 1 194 ? 3.122 12.268 -6.509 1.00 89.00 194 CYS A C 1
ATOM 1515 O O . CYS A 1 194 ? 3.131 11.033 -6.477 1.00 89.00 194 CYS A O 1
ATOM 1517 N N . SER A 1 195 ? 2.179 12.969 -7.142 1.00 86.62 195 SER A N 1
ATOM 1518 C CA . SER A 1 195 ? 1.047 12.366 -7.850 1.00 86.62 195 SER A CA 1
ATOM 1519 C C . SER A 1 195 ? 1.397 11.868 -9.255 1.00 86.62 195 SER A C 1
ATOM 1521 O O . SER A 1 195 ? 0.759 10.938 -9.730 1.00 86.62 195 SER A O 1
ATOM 1523 N N . GLN A 1 196 ? 2.449 12.393 -9.888 1.00 88.94 196 GLN A N 1
ATOM 1524 C CA . GLN A 1 196 ? 2.898 11.994 -11.232 1.00 88.94 196 GLN A CA 1
ATOM 1525 C C . GLN A 1 196 ? 3.931 10.857 -11.219 1.00 88.94 196 GLN A C 1
ATOM 1527 O O . GLN A 1 196 ? 4.439 10.466 -12.263 1.00 88.94 196 GLN A O 1
ATOM 1532 N N . GLY A 1 197 ? 4.220 10.295 -10.043 1.00 84.00 197 GLY A N 1
ATOM 1533 C CA . GLY A 1 197 ? 5.179 9.206 -9.900 1.00 84.00 197 GLY A CA 1
ATOM 1534 C C . GLY A 1 197 ? 6.568 9.763 -9.624 1.00 84.00 197 GLY A C 1
ATOM 1535 O O . GLY A 1 197 ? 7.227 10.351 -10.475 1.00 84.00 197 GLY A O 1
ATOM 1536 N N . CYS A 1 198 ? 7.032 9.583 -8.387 1.00 89.38 198 CYS A N 1
ATOM 1537 C CA . CYS A 1 198 ? 8.324 10.112 -7.976 1.00 89.38 198 CYS A CA 1
ATOM 1538 C C . CYS A 1 198 ? 9.441 9.156 -8.398 1.00 89.38 198 CYS A C 1
ATOM 1540 O O . CYS A 1 198 ? 9.518 8.029 -7.907 1.00 89.38 198 CYS A O 1
ATOM 1542 N N . MET A 1 199 ? 10.330 9.650 -9.256 1.00 91.81 199 MET A N 1
ATOM 1543 C CA . MET A 1 199 ? 11.519 8.940 -9.747 1.00 91.81 199 MET A CA 1
ATOM 1544 C C . MET A 1 199 ? 12.819 9.615 -9.290 1.00 91.81 199 MET A C 1
ATOM 1546 O O . MET A 1 199 ? 13.852 9.566 -9.966 1.00 91.81 199 MET A O 1
ATOM 1550 N N . GLN A 1 200 ? 12.741 10.346 -8.179 1.00 93.25 200 GLN A N 1
ATOM 1551 C CA . GLN A 1 200 ? 13.836 11.141 -7.636 1.00 93.25 200 GLN A CA 1
ATOM 1552 C C . GLN A 1 200 ? 14.496 10.428 -6.455 1.00 93.25 200 GLN A C 1
ATOM 1554 O O . GLN A 1 200 ? 13.802 9.706 -5.737 1.00 93.25 200 GLN A O 1
ATOM 1559 N N . PRO A 1 201 ? 15.798 10.654 -6.215 1.00 94.06 201 PRO A N 1
ATOM 1560 C CA . PRO A 1 201 ? 16.723 11.466 -7.020 1.00 94.06 201 PRO A CA 1
ATOM 1561 C C . PRO A 1 201 ? 17.151 10.776 -8.323 1.00 94.06 201 PRO A C 1
ATOM 1563 O O . PRO A 1 201 ? 16.931 9.579 -8.525 1.00 94.06 201 PRO A O 1
ATOM 1566 N N . VAL A 1 202 ? 17.770 11.533 -9.236 1.00 90.75 202 VAL A N 1
ATOM 1567 C CA . VAL A 1 202 ? 18.215 10.996 -10.530 1.00 90.75 202 VAL A CA 1
ATOM 1568 C C . VAL A 1 202 ? 19.262 9.883 -10.343 1.00 90.75 202 VAL A C 1
ATOM 1570 O O . VAL A 1 202 ? 20.135 10.031 -9.501 1.00 90.75 202 VAL A O 1
ATOM 1573 N N . ARG A 1 203 ? 19.202 8.781 -11.111 1.00 91.50 203 ARG A N 1
ATOM 1574 C CA . ARG A 1 203 ? 20.086 7.585 -11.030 1.00 91.50 203 ARG A CA 1
ATOM 1575 C C . ARG A 1 203 ? 20.021 6.750 -9.744 1.00 91.50 203 ARG A C 1
ATOM 1577 O O . ARG A 1 203 ? 20.809 5.818 -9.607 1.00 91.50 203 ARG A O 1
ATOM 1584 N N . ALA A 1 204 ? 19.112 7.039 -8.814 1.00 93.81 204 ALA A N 1
ATOM 1585 C CA . ALA A 1 204 ? 18.926 6.137 -7.681 1.00 93.81 204 ALA A CA 1
ATOM 1586 C C . ALA A 1 204 ? 18.410 4.767 -8.175 1.00 93.81 204 ALA A C 1
ATOM 1588 O O . ALA A 1 204 ? 17.631 4.741 -9.132 1.00 93.81 204 ALA A O 1
ATOM 1589 N N . PRO A 1 205 ? 18.796 3.648 -7.536 1.00 93.88 205 PRO A N 1
ATOM 1590 C CA . PRO A 1 205 ? 18.101 2.373 -7.706 1.00 93.88 205 PRO A CA 1
ATOM 1591 C C . PRO A 1 205 ? 16.596 2.521 -7.440 1.00 93.88 205 PRO A C 1
ATOM 1593 O O . PRO A 1 205 ? 16.193 3.395 -6.667 1.00 93.88 205 PRO A O 1
ATOM 1596 N N . ARG A 1 206 ? 15.755 1.654 -8.021 1.00 93.44 206 ARG A N 1
ATOM 1597 C CA . ARG A 1 206 ? 14.287 1.736 -7.877 1.00 93.44 206 ARG A CA 1
ATOM 1598 C C . ARG A 1 206 ? 13.839 1.793 -6.417 1.00 93.44 206 ARG A C 1
ATOM 1600 O O . ARG A 1 206 ? 13.032 2.639 -6.034 1.00 93.44 206 ARG A O 1
ATOM 1607 N N . ASN A 1 207 ? 14.432 0.955 -5.570 1.00 95.75 207 ASN A N 1
ATOM 1608 C CA . ASN A 1 207 ? 14.141 0.937 -4.140 1.00 95.75 207 ASN A CA 1
ATOM 1609 C C . ASN A 1 207 ? 14.734 2.115 -3.352 1.00 95.75 207 ASN A C 1
ATOM 1611 O O . ASN A 1 207 ? 14.485 2.206 -2.156 1.00 95.75 207 ASN A O 1
ATOM 1615 N N . GLN A 1 208 ? 15.462 3.032 -3.990 1.00 96.19 208 GLN A N 1
ATOM 1616 C CA . GLN A 1 208 ? 15.990 4.272 -3.406 1.00 96.19 208 GLN A CA 1
ATOM 1617 C C . GLN A 1 208 ? 15.245 5.520 -3.895 1.00 96.19 208 GLN A C 1
ATOM 1619 O O . GLN A 1 208 ? 15.602 6.638 -3.517 1.00 96.19 208 GLN A O 1
ATOM 1624 N N . PHE A 1 209 ? 14.198 5.360 -4.712 1.00 95.50 209 PHE A N 1
ATOM 1625 C CA . PHE A 1 209 ? 13.308 6.473 -5.022 1.00 95.50 209 PHE A CA 1
ATOM 1626 C C . PHE A 1 209 ? 12.658 6.998 -3.738 1.00 95.50 209 PHE A C 1
ATOM 1628 O O . PHE A 1 209 ? 12.280 6.235 -2.840 1.00 95.50 209 PHE A O 1
ATOM 1635 N N . ALA A 1 210 ? 12.543 8.322 -3.655 1.00 95.75 210 ALA A N 1
ATOM 1636 C CA . ALA A 1 210 ? 12.169 9.023 -2.438 1.00 95.75 210 ALA A CA 1
ATOM 1637 C C . ALA A 1 210 ? 10.788 8.602 -1.934 1.00 95.75 210 ALA A C 1
ATOM 1639 O O . ALA A 1 210 ? 10.618 8.314 -0.754 1.00 95.75 210 ALA A O 1
ATOM 1640 N N . LYS A 1 211 ? 9.801 8.534 -2.832 1.00 95.38 211 LYS A N 1
ATOM 1641 C CA . LYS A 1 211 ? 8.434 8.146 -2.486 1.00 95.38 211 LYS A CA 1
ATOM 1642 C C . LYS A 1 211 ? 8.315 6.631 -2.360 1.00 95.38 211 LYS A C 1
ATOM 1644 O O . LYS A 1 211 ? 8.619 5.902 -3.306 1.00 95.38 211 LYS A O 1
ATOM 1649 N N . ARG A 1 212 ? 7.804 6.159 -1.225 1.00 95.44 212 ARG A N 1
ATOM 1650 C CA . ARG A 1 212 ? 7.729 4.733 -0.886 1.00 95.44 212 ARG A CA 1
ATOM 1651 C C . ARG A 1 212 ? 6.431 4.067 -1.343 1.00 95.44 212 ARG A C 1
ATOM 1653 O O . ARG A 1 212 ? 5.756 3.408 -0.550 1.00 95.44 212 ARG A O 1
ATOM 1660 N N . SER A 1 213 ? 6.098 4.212 -2.630 1.00 94.50 213 SER A N 1
ATOM 1661 C CA . SER A 1 213 ? 5.031 3.408 -3.244 1.00 94.50 213 SER A CA 1
ATOM 1662 C C . SER A 1 213 ? 5.325 1.917 -3.060 1.00 94.50 213 SER A C 1
ATOM 1664 O O . SER A 1 213 ? 6.489 1.529 -2.996 1.00 94.50 213 SER A O 1
ATOM 1666 N N . THR A 1 214 ? 4.294 1.071 -3.020 1.00 94.81 214 THR A N 1
ATOM 1667 C CA . THR A 1 214 ? 4.433 -0.398 -2.949 1.00 94.81 214 THR A CA 1
ATOM 1668 C C . THR A 1 214 ? 5.354 -0.930 -4.050 1.00 94.81 214 THR A C 1
ATOM 1670 O O . THR A 1 214 ? 6.137 -1.851 -3.839 1.00 94.81 214 THR A O 1
ATOM 1673 N N . ASP A 1 215 ? 5.303 -0.290 -5.211 1.00 93.81 215 ASP A N 1
ATOM 1674 C CA . ASP A 1 215 ? 6.129 -0.570 -6.377 1.00 93.81 215 ASP A CA 1
ATOM 1675 C C . ASP A 1 215 ? 7.618 -0.181 -6.222 1.00 93.81 215 ASP A C 1
ATOM 1677 O O . ASP A 1 215 ? 8.489 -0.858 -6.767 1.00 93.81 215 ASP A O 1
ATOM 1681 N N . ASN A 1 216 ? 7.928 0.837 -5.414 1.00 94.75 216 ASN A N 1
ATOM 1682 C CA . ASN A 1 216 ? 9.299 1.196 -5.033 1.00 94.75 216 ASN A CA 1
ATOM 1683 C C . ASN A 1 216 ? 9.767 0.464 -3.761 1.00 94.75 216 ASN A C 1
ATOM 1685 O O . ASN A 1 216 ? 10.957 0.479 -3.455 1.00 94.75 216 ASN A O 1
ATOM 1689 N N . SER A 1 217 ? 8.860 -0.139 -2.985 1.00 96.19 217 SER A N 1
ATOM 1690 C CA . SER A 1 217 ? 9.154 -0.738 -1.678 1.00 96.19 217 SER A CA 1
ATOM 1691 C C . SER A 1 217 ? 8.919 -2.248 -1.649 1.00 96.19 217 SER A C 1
ATOM 1693 O O . SER A 1 217 ? 9.845 -3.024 -1.881 1.00 96.19 217 SER A O 1
ATOM 1695 N N . TYR A 1 218 ? 7.692 -2.674 -1.367 1.00 97.00 218 TYR A N 1
ATOM 1696 C CA . TYR A 1 218 ? 7.347 -4.066 -1.112 1.00 97.00 218 TYR A CA 1
ATOM 1697 C C . TYR A 1 218 ? 7.538 -4.977 -2.322 1.00 97.00 218 TYR A C 1
ATOM 1699 O O . TYR A 1 218 ? 7.924 -6.125 -2.132 1.00 97.00 218 TYR A O 1
ATOM 1707 N N . VAL A 1 219 ? 7.303 -4.503 -3.550 1.00 96.31 219 VAL A N 1
ATOM 1708 C CA . VAL A 1 219 ? 7.486 -5.342 -4.746 1.00 96.31 219 VAL A CA 1
ATOM 1709 C C . VAL A 1 219 ? 8.968 -5.647 -4.984 1.00 96.31 219 VAL A C 1
ATOM 1711 O O . VAL A 1 219 ? 9.296 -6.829 -5.057 1.00 96.31 219 VAL A O 1
ATOM 1714 N N . PRO A 1 220 ? 9.893 -4.663 -5.006 1.00 96.56 220 PRO A N 1
ATOM 1715 C CA . PRO A 1 220 ? 11.327 -4.942 -5.004 1.00 96.56 220 PRO A CA 1
ATOM 1716 C C . PRO A 1 220 ? 11.754 -5.898 -3.891 1.00 96.56 220 PRO A C 1
ATOM 1718 O O . PRO A 1 220 ? 12.492 -6.842 -4.152 1.00 96.56 220 PRO A O 1
ATOM 1721 N N . MET A 1 221 ? 11.250 -5.707 -2.668 1.00 97.31 221 MET A N 1
ATOM 1722 C CA . MET A 1 221 ? 11.538 -6.623 -1.563 1.00 97.31 221 MET A CA 1
ATOM 1723 C C . MET A 1 221 ? 11.027 -8.042 -1.847 1.00 97.31 221 MET A C 1
ATOM 1725 O O . MET A 1 221 ? 11.766 -8.998 -1.651 1.00 97.31 221 MET A O 1
ATOM 1729 N N . ALA A 1 222 ? 9.799 -8.209 -2.340 1.00 96.50 222 ALA A N 1
ATOM 1730 C CA . ALA A 1 222 ? 9.230 -9.523 -2.635 1.00 96.50 222 ALA A CA 1
ATOM 1731 C C . ALA A 1 222 ? 10.000 -10.258 -3.744 1.00 96.50 222 ALA A C 1
ATOM 1733 O O . ALA A 1 222 ? 10.308 -11.436 -3.590 1.00 96.50 222 ALA A O 1
ATOM 1734 N N . LEU A 1 223 ? 10.366 -9.554 -4.818 1.00 95.88 223 LEU A N 1
ATOM 1735 C CA . LEU A 1 223 ? 11.133 -10.097 -5.948 1.00 95.88 223 LEU A CA 1
ATOM 1736 C C . LEU A 1 223 ? 12.572 -10.492 -5.582 1.00 95.88 223 LEU A C 1
ATOM 1738 O O . LEU A 1 223 ? 13.235 -11.175 -6.352 1.00 95.88 223 LEU A O 1
ATOM 1742 N N . THR A 1 224 ? 13.068 -10.031 -4.433 1.00 96.88 224 THR A N 1
ATOM 1743 C CA . THR A 1 224 ? 14.462 -10.214 -3.999 1.00 96.88 224 THR A CA 1
ATOM 1744 C C . THR A 1 224 ? 14.560 -10.826 -2.600 1.00 96.88 224 THR A C 1
ATOM 1746 O O . THR A 1 224 ? 15.595 -10.741 -1.943 1.00 96.88 224 THR A O 1
ATOM 1749 N N . ALA A 1 225 ? 13.473 -11.420 -2.096 1.00 96.88 225 ALA A N 1
ATOM 1750 C CA . ALA A 1 225 ? 13.401 -11.930 -0.726 1.00 96.88 225 ALA A CA 1
ATOM 1751 C C . ALA A 1 225 ? 14.462 -12.992 -0.403 1.00 96.88 225 ALA A C 1
ATOM 1753 O O . ALA A 1 225 ? 14.884 -13.087 0.748 1.00 96.88 225 ALA A O 1
ATOM 1754 N N . ASP A 1 226 ? 14.934 -13.722 -1.412 1.00 95.88 226 ASP A N 1
ATOM 1755 C CA . ASP A 1 226 ? 16.029 -14.691 -1.346 1.00 95.88 226 ASP A CA 1
ATOM 1756 C C . ASP A 1 226 ? 17.384 -14.078 -0.955 1.00 95.88 226 ASP A C 1
ATOM 1758 O O . ASP A 1 226 ? 18.208 -14.759 -0.347 1.00 95.88 226 ASP A O 1
ATOM 1762 N N . VAL A 1 227 ? 17.625 -12.793 -1.251 1.00 95.56 227 VAL A N 1
ATOM 1763 C CA . VAL A 1 227 ? 18.920 -12.147 -0.962 1.00 95.56 227 VAL A CA 1
ATOM 1764 C C . VAL A 1 227 ? 18.950 -11.361 0.347 1.00 95.56 227 VAL A C 1
ATOM 1766 O O . VAL A 1 227 ? 20.034 -11.057 0.853 1.00 95.56 227 VAL A O 1
ATOM 1769 N N . TRP A 1 228 ? 17.791 -10.989 0.901 1.00 94.75 228 TRP A N 1
ATOM 1770 C CA . TRP A 1 228 ? 17.732 -10.168 2.118 1.00 94.75 228 TRP A CA 1
ATOM 1771 C C . TRP A 1 228 ? 17.100 -10.861 3.330 1.00 94.75 228 TRP A C 1
ATOM 1773 O O . TRP A 1 228 ? 17.383 -10.437 4.456 1.00 94.75 228 TRP A O 1
ATOM 1783 N N . SER A 1 229 ? 16.330 -11.936 3.135 1.00 94.19 229 SER A N 1
ATOM 1784 C CA . SER A 1 229 ? 15.748 -12.739 4.217 1.00 94.19 229 SER A CA 1
ATOM 1785 C C . SER A 1 229 ? 16.350 -14.149 4.254 1.00 94.19 229 SER A C 1
ATOM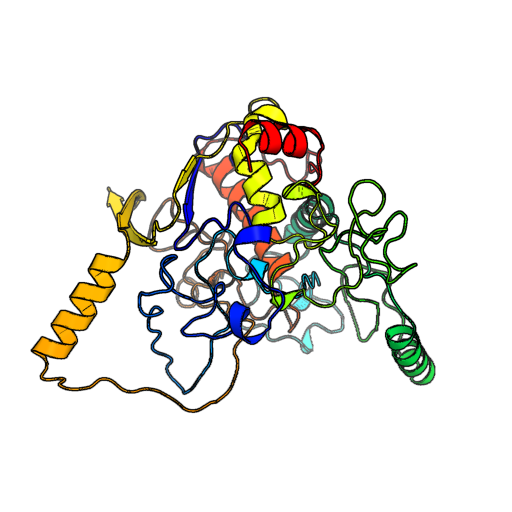 1787 O O . SER A 1 229 ? 16.279 -14.861 3.250 1.00 94.19 229 SER A O 1
ATOM 1789 N N . PRO A 1 230 ? 16.902 -14.611 5.392 1.00 92.06 230 PRO A N 1
ATOM 1790 C CA . PRO A 1 230 ? 17.302 -16.007 5.552 1.00 92.06 230 PRO A CA 1
ATOM 1791 C C . PRO A 1 230 ? 16.123 -16.960 5.309 1.00 92.06 230 PRO A C 1
ATOM 1793 O O . PRO A 1 230 ? 15.099 -16.878 5.983 1.00 92.06 230 PRO A O 1
ATOM 1796 N N . GLY A 1 231 ? 16.264 -17.866 4.339 1.00 92.12 231 GLY A N 1
ATOM 1797 C CA . GLY A 1 231 ? 15.198 -18.796 3.946 1.00 92.12 231 GLY A CA 1
ATOM 1798 C C . GLY A 1 231 ? 14.069 -18.166 3.118 1.00 92.12 231 GLY A C 1
ATOM 1799 O O . GLY A 1 231 ? 13.101 -18.857 2.803 1.00 92.12 231 GLY A O 1
ATOM 1800 N N . GLY A 1 232 ? 14.181 -16.885 2.750 1.00 95.50 232 GLY A N 1
ATOM 1801 C CA . GLY A 1 232 ? 13.247 -16.219 1.849 1.00 95.50 232 GLY A CA 1
ATOM 1802 C C . GLY A 1 232 ? 13.302 -16.785 0.429 1.00 95.50 232 GLY A C 1
ATOM 1803 O O . GLY A 1 232 ? 14.315 -17.333 -0.006 1.00 95.50 232 GLY A O 1
ATOM 1804 N N . ARG A 1 233 ? 12.199 -16.638 -0.308 1.00 96.75 233 ARG A N 1
ATOM 1805 C CA . ARG A 1 233 ? 12.098 -17.005 -1.728 1.00 96.75 233 ARG A CA 1
ATOM 1806 C C . ARG A 1 233 ? 11.626 -15.809 -2.531 1.00 96.75 233 ARG A C 1
ATOM 1808 O O . ARG A 1 233 ? 10.672 -15.150 -2.124 1.00 96.75 233 ARG A O 1
ATOM 1815 N N . ALA A 1 234 ? 12.272 -15.542 -3.663 1.00 96.31 234 ALA A N 1
ATOM 1816 C CA . ALA A 1 234 ? 11.817 -14.522 -4.598 1.00 96.31 234 ALA A CA 1
ATOM 1817 C C . ALA A 1 234 ? 10.384 -14.825 -5.064 1.00 96.31 234 ALA A C 1
ATOM 1819 O O . ALA A 1 234 ? 10.080 -15.947 -5.467 1.00 96.31 234 ALA A O 1
ATOM 1820 N N . ALA A 1 235 ? 9.509 -13.824 -4.997 1.00 96.00 235 ALA A N 1
ATOM 1821 C CA . ALA A 1 235 ? 8.169 -13.918 -5.555 1.00 96.00 235 ALA A CA 1
ATOM 1822 C C . ALA A 1 235 ? 8.215 -13.867 -7.089 1.00 96.00 235 ALA A C 1
ATOM 1824 O O . ALA A 1 235 ? 9.026 -13.146 -7.672 1.00 96.00 235 ALA A O 1
ATOM 1825 N N . GLU A 1 236 ? 7.292 -14.567 -7.737 1.00 95.12 236 GLU A N 1
ATOM 1826 C CA . GLU A 1 236 ? 7.013 -14.401 -9.160 1.00 95.12 236 GLU A CA 1
ATOM 1827 C C . GLU A 1 236 ? 6.020 -13.247 -9.348 1.00 95.12 236 GLU A C 1
ATOM 1829 O O . GLU A 1 236 ? 5.046 -13.138 -8.605 1.00 95.12 236 GLU A O 1
ATOM 1834 N N . LEU A 1 237 ? 6.247 -12.378 -10.333 1.00 92.31 237 LEU A N 1
ATOM 1835 C CA . LEU A 1 237 ? 5.334 -11.290 -10.688 1.00 92.31 237 LEU A CA 1
ATOM 1836 C C . LEU A 1 237 ? 4.903 -11.426 -12.143 1.00 92.31 237 LEU A C 1
ATOM 1838 O O . LEU A 1 237 ? 5.733 -11.358 -13.046 1.00 92.31 237 LEU A O 1
ATOM 1842 N N . ILE A 1 238 ? 3.595 -11.522 -12.360 1.00 89.25 238 ILE A N 1
ATOM 1843 C CA . ILE A 1 238 ? 2.983 -11.448 -13.684 1.00 89.25 238 ILE A CA 1
ATOM 1844 C C . ILE A 1 238 ? 2.170 -10.155 -13.754 1.00 89.25 238 ILE A C 1
ATOM 1846 O O . ILE A 1 238 ? 1.225 -9.954 -12.988 1.00 89.25 238 ILE A O 1
ATOM 1850 N N . THR A 1 239 ? 2.546 -9.270 -14.674 1.00 87.88 239 THR A N 1
ATOM 1851 C CA . THR A 1 239 ? 1.816 -8.028 -14.964 1.00 87.88 239 THR A CA 1
ATOM 1852 C C . THR A 1 239 ? 0.816 -8.219 -16.093 1.00 87.88 239 THR A C 1
ATOM 1854 O O . THR A 1 239 ? 0.809 -9.249 -16.768 1.00 87.88 239 THR A O 1
ATOM 1857 N N . ASP A 1 240 ? -0.067 -7.237 -16.285 1.00 83.31 240 ASP A N 1
ATOM 1858 C CA . ASP A 1 240 ? -1.189 -7.337 -17.229 1.00 83.31 240 ASP A CA 1
ATOM 1859 C C . ASP A 1 240 ? -2.076 -8.583 -16.980 1.00 83.31 240 ASP A C 1
ATOM 1861 O O . ASP A 1 240 ? -2.765 -9.101 -17.868 1.00 83.31 240 ASP A O 1
ATOM 1865 N N . ALA A 1 241 ? -2.078 -9.057 -15.731 1.00 85.38 241 ALA A N 1
ATOM 1866 C CA . ALA A 1 241 ? -2.711 -10.279 -15.264 1.00 85.38 241 ALA A CA 1
ATOM 1867 C C . ALA A 1 241 ? -3.934 -9.954 -14.407 1.00 85.38 241 ALA A C 1
ATOM 1869 O O . ALA A 1 241 ? -3.939 -10.067 -13.182 1.00 85.38 241 ALA A O 1
ATOM 1870 N N . PHE A 1 242 ? -5.022 -9.553 -15.063 1.00 82.88 242 PHE A N 1
ATOM 1871 C CA . PHE A 1 242 ? -6.261 -9.259 -14.355 1.00 82.88 242 PHE A CA 1
ATOM 1872 C C . PHE A 1 242 ? -6.942 -10.558 -13.906 1.00 82.88 242 PHE A C 1
ATOM 1874 O O . PHE A 1 242 ? -7.403 -11.347 -14.739 1.00 82.88 242 PHE A O 1
ATOM 1881 N N . VAL A 1 243 ? -7.048 -10.775 -12.593 1.00 87.25 243 VAL A N 1
ATOM 1882 C CA . VAL A 1 243 ? -7.793 -11.909 -12.025 1.00 87.25 243 VAL A CA 1
ATOM 1883 C C . VAL A 1 243 ? -9.283 -11.751 -12.333 1.00 87.25 243 VAL A C 1
ATOM 1885 O O . VAL A 1 243 ? -9.897 -10.731 -12.031 1.00 87.25 243 VAL A O 1
ATOM 1888 N N . THR A 1 244 ? -9.876 -12.767 -12.960 1.00 84.12 244 THR A N 1
ATOM 1889 C CA . THR A 1 244 ? -11.287 -12.751 -13.398 1.00 84.12 244 THR A CA 1
ATOM 1890 C C . THR A 1 244 ? -12.164 -13.757 -12.664 1.00 84.12 244 THR A C 1
ATOM 1892 O O . THR A 1 244 ? -13.388 -13.635 -12.693 1.00 84.12 244 THR A O 1
ATOM 1895 N N . ARG A 1 245 ? -11.556 -14.762 -12.027 1.00 89.44 245 ARG A N 1
ATOM 1896 C CA . ARG A 1 245 ? -12.263 -15.799 -11.277 1.00 89.44 245 ARG A CA 1
ATOM 1897 C C . ARG A 1 245 ? -11.352 -16.414 -10.225 1.00 89.44 245 ARG A C 1
ATOM 1899 O O . ARG A 1 245 ? -10.188 -16.680 -10.515 1.00 89.44 245 ARG A O 1
ATOM 1906 N N . ILE A 1 246 ? -11.924 -16.693 -9.060 1.00 93.12 246 ILE A N 1
ATOM 1907 C CA . ILE A 1 246 ? -11.343 -17.545 -8.020 1.00 93.12 246 ILE A CA 1
ATOM 1908 C C . ILE A 1 246 ? -11.985 -18.929 -8.166 1.00 93.12 246 ILE A C 1
ATOM 1910 O O . ILE A 1 246 ? -13.208 -19.030 -8.273 1.00 93.12 246 ILE A O 1
ATOM 1914 N N . HIS A 1 247 ? -11.168 -19.975 -8.240 1.00 94.31 247 HIS A N 1
ATOM 1915 C CA . HIS A 1 247 ? -11.613 -21.367 -8.274 1.00 94.31 247 HIS A CA 1
ATOM 1916 C C . HIS A 1 247 ? -11.733 -21.904 -6.856 1.00 94.31 247 HIS A C 1
ATOM 1918 O O . HIS A 1 247 ? -10.894 -21.597 -6.008 1.00 94.31 247 HIS A O 1
ATOM 1924 N N . THR A 1 248 ? -12.769 -22.705 -6.615 1.00 95.56 248 THR A N 1
ATOM 1925 C CA . THR A 1 248 ? -13.025 -23.298 -5.306 1.00 95.56 248 THR A CA 1
ATOM 1926 C C . THR A 1 248 ? -13.309 -24.785 -5.416 1.00 95.56 248 THR A C 1
ATOM 1928 O O . THR A 1 248 ? -14.119 -25.185 -6.252 1.00 95.56 248 THR A O 1
ATOM 1931 N N . GLU A 1 249 ? -12.737 -25.574 -4.515 1.00 93.69 249 GLU A N 1
ATOM 1932 C CA . GLU A 1 249 ? -13.044 -26.993 -4.326 1.00 93.69 249 GLU A CA 1
ATOM 1933 C C . GLU A 1 249 ? -13.388 -27.226 -2.856 1.00 93.69 249 GLU A C 1
ATOM 1935 O O . GLU A 1 249 ? -12.720 -26.695 -1.971 1.00 93.69 249 GLU A O 1
ATOM 1940 N N . ALA A 1 250 ? -14.478 -27.953 -2.587 1.00 92.50 250 ALA A N 1
ATOM 1941 C CA . ALA A 1 250 ? -14.998 -28.157 -1.228 1.00 92.50 250 ALA A CA 1
ATOM 1942 C C . ALA A 1 250 ? -15.132 -26.852 -0.398 1.00 92.50 250 ALA A C 1
ATOM 1944 O O . ALA A 1 250 ? -14.963 -26.852 0.818 1.00 92.50 250 ALA A O 1
ATOM 1945 N N . GLY A 1 251 ? -15.427 -25.724 -1.059 1.00 89.06 251 GLY A N 1
ATOM 1946 C CA . GLY A 1 251 ? -15.573 -24.407 -0.425 1.00 89.06 251 GLY A CA 1
ATOM 1947 C C . GLY A 1 251 ? -14.265 -23.648 -0.162 1.00 89.06 251 GLY A C 1
ATOM 1948 O O . GLY A 1 251 ? -14.326 -22.501 0.278 1.00 89.06 251 GLY A O 1
ATOM 1949 N N . ALA A 1 252 ? -13.102 -24.232 -0.462 1.00 93.25 252 ALA A N 1
ATOM 1950 C CA . ALA A 1 252 ? -11.794 -23.600 -0.307 1.00 93.25 252 ALA A CA 1
ATOM 1951 C C . ALA 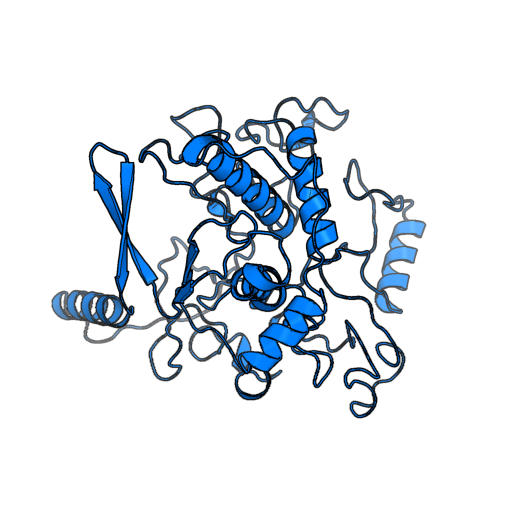A 1 252 ? -11.247 -23.083 -1.638 1.00 93.25 252 ALA A C 1
ATOM 1953 O O . ALA A 1 252 ? -11.391 -23.740 -2.666 1.00 93.25 252 ALA A O 1
ATOM 1954 N N . ALA A 1 253 ? -10.598 -21.917 -1.624 1.00 93.62 253 ALA A N 1
ATOM 1955 C CA . ALA A 1 253 ? -9.910 -21.380 -2.792 1.00 93.62 253 ALA A CA 1
ATOM 1956 C C . ALA A 1 253 ? -8.717 -22.274 -3.183 1.00 93.62 253 ALA A C 1
ATOM 1958 O O . ALA A 1 253 ? -7.841 -22.533 -2.357 1.00 93.62 253 ALA A O 1
ATOM 1959 N N . THR A 1 254 ? -8.675 -22.717 -4.442 1.00 94.44 254 THR A N 1
ATOM 1960 C CA . THR A 1 254 ? -7.623 -23.607 -4.978 1.00 94.44 254 THR A CA 1
ATOM 1961 C C . THR A 1 254 ? -6.812 -22.990 -6.112 1.00 94.44 254 THR A C 1
ATOM 1963 O O . THR A 1 254 ? -5.737 -23.480 -6.442 1.00 94.44 254 THR A O 1
ATOM 1966 N N . GLY A 1 255 ? -7.283 -21.890 -6.699 1.00 91.50 255 GLY A N 1
ATOM 1967 C CA . GLY A 1 255 ? -6.556 -21.201 -7.758 1.00 91.50 255 GLY A CA 1
ATOM 1968 C C . GLY A 1 255 ? -7.308 -20.001 -8.309 1.00 91.50 255 GLY A C 1
ATOM 1969 O O . GLY A 1 255 ? -8.403 -19.659 -7.860 1.00 91.50 255 GLY A O 1
ATOM 1970 N N . VAL A 1 256 ? -6.735 -19.370 -9.329 1.00 93.00 256 VAL A N 1
ATOM 1971 C CA . VAL A 1 256 ? -7.341 -18.228 -10.019 1.00 93.00 256 VAL A CA 1
ATOM 1972 C C . VAL A 1 256 ? -7.205 -18.365 -11.532 1.00 93.00 256 VAL A C 1
ATOM 1974 O O . VAL A 1 256 ? -6.181 -18.814 -12.032 1.00 93.00 256 VAL A O 1
ATOM 1977 N N . THR A 1 257 ? -8.224 -17.927 -12.274 1.00 88.44 257 THR A N 1
ATOM 1978 C CA . THR A 1 257 ? -8.076 -17.626 -13.703 1.00 88.44 257 THR A CA 1
ATOM 1979 C C . THR A 1 257 ? -7.797 -16.138 -13.836 1.00 88.44 257 THR A C 1
ATOM 1981 O O . THR A 1 257 ? -8.668 -15.302 -13.553 1.00 88.44 257 THR A O 1
ATOM 1984 N N . TRP A 1 258 ? -6.621 -15.796 -14.346 1.00 82.25 258 TRP A N 1
ATOM 1985 C CA . TRP A 1 258 ? -6.335 -14.462 -14.856 1.00 82.25 258 TRP A CA 1
ATOM 1986 C C . TRP A 1 258 ? -6.371 -14.473 -16.381 1.00 82.25 258 TRP A C 1
ATOM 1988 O O . TRP A 1 258 ? -6.175 -15.499 -17.031 1.00 82.25 258 TRP A O 1
ATOM 1998 N N . ARG A 1 259 ? -6.704 -13.330 -16.971 1.00 69.75 259 ARG A N 1
ATOM 1999 C CA . ARG A 1 259 ? -6.684 -13.146 -18.424 1.00 69.75 259 ARG A CA 1
ATOM 2000 C C . ARG A 1 259 ? -6.071 -11.796 -18.729 1.00 69.75 259 ARG A C 1
ATOM 2002 O O . ARG A 1 259 ? -6.369 -10.821 -18.040 1.00 69.75 259 ARG A O 1
ATOM 2009 N N . ASN A 1 260 ? -5.322 -11.719 -19.824 1.00 60.25 260 ASN A N 1
ATOM 2010 C CA . ASN A 1 260 ? -5.009 -10.430 -20.418 1.00 60.25 260 ASN A CA 1
ATOM 2011 C C . ASN A 1 260 ? -6.338 -9.793 -20.876 1.00 60.25 260 ASN A C 1
ATOM 2013 O O . ASN A 1 260 ? -7.122 -10.391 -21.628 1.00 60.25 260 ASN A O 1
ATOM 2017 N N . ARG A 1 261 ? -6.678 -8.629 -20.315 1.00 54.31 261 ARG A N 1
ATOM 2018 C CA . ARG A 1 261 ? -8.064 -8.124 -20.250 1.00 54.31 261 ARG A CA 1
ATOM 2019 C C . ARG A 1 261 ? -8.637 -7.664 -21.596 1.00 54.31 261 ARG A C 1
ATOM 2021 O O . ARG A 1 261 ? -9.808 -7.286 -21.659 1.00 54.31 261 ARG A O 1
ATOM 2028 N N . GLU A 1 262 ? -7.885 -7.780 -22.692 1.00 53.81 262 GLU A N 1
ATOM 2029 C CA . GLU A 1 262 ? -8.426 -7.638 -24.048 1.00 53.81 262 GLU A CA 1
ATOM 2030 C C . GLU A 1 262 ? -9.663 -8.507 -24.293 1.00 53.81 262 GLU A C 1
ATOM 2032 O O . GLU A 1 262 ? -10.568 -8.091 -25.011 1.00 53.81 262 GLU A O 1
ATOM 2037 N N . PHE A 1 263 ? -9.734 -9.698 -23.691 1.00 50.06 263 PHE A N 1
ATOM 2038 C CA . PHE A 1 263 ? -10.905 -10.567 -23.800 1.00 50.06 263 PHE A CA 1
ATOM 2039 C C . PHE A 1 263 ? -12.175 -9.917 -23.217 1.00 50.06 263 PHE A C 1
ATOM 2041 O O . PHE A 1 263 ? -13.236 -9.985 -23.837 1.00 50.06 263 PHE A O 1
ATOM 2048 N N . LEU A 1 264 ? -12.081 -9.261 -22.051 1.00 48.22 264 LEU A N 1
ATOM 2049 C CA . LEU A 1 264 ? -13.225 -8.606 -21.401 1.00 48.22 264 LEU A CA 1
ATOM 2050 C C . LEU A 1 264 ? -13.613 -7.307 -22.114 1.00 48.22 264 LEU A C 1
ATOM 2052 O O . LEU A 1 264 ? -14.802 -7.051 -22.284 1.00 48.22 264 LEU A O 1
ATOM 2056 N N . ALA A 1 265 ? -12.634 -6.539 -22.603 1.00 50.75 265 ALA A N 1
ATOM 2057 C CA . ALA A 1 265 ? -12.893 -5.365 -23.438 1.00 50.75 265 ALA A CA 1
ATOM 2058 C C . ALA A 1 265 ? -13.591 -5.752 -24.759 1.00 50.75 265 ALA A C 1
ATOM 2060 O O . ALA A 1 265 ? -14.593 -5.140 -25.134 1.00 50.75 265 ALA A O 1
ATOM 2061 N N . ARG A 1 266 ? -13.135 -6.827 -25.424 1.00 58.66 266 ARG A N 1
ATOM 2062 C CA . ARG A 1 266 ? -13.777 -7.386 -26.627 1.00 58.66 266 ARG A CA 1
ATOM 2063 C C . ARG A 1 266 ? -15.185 -7.917 -26.347 1.00 58.66 266 ARG A C 1
ATOM 2065 O O . ARG A 1 266 ? -16.092 -7.641 -27.126 1.00 58.66 266 ARG A O 1
ATOM 2072 N N . LYS A 1 267 ? -15.402 -8.635 -25.238 1.00 51.97 267 LYS A N 1
ATOM 2073 C CA . LYS A 1 267 ? -16.726 -9.166 -24.866 1.00 51.97 267 LYS A CA 1
ATOM 2074 C C . LYS A 1 267 ? -17.721 -8.079 -24.465 1.00 51.97 267 LYS A C 1
ATOM 2076 O O . LYS A 1 267 ? -18.850 -8.130 -24.934 1.00 51.97 267 LYS A O 1
ATOM 2081 N N . ALA A 1 268 ? -17.313 -7.086 -23.675 1.00 48.44 268 ALA A N 1
ATOM 2082 C CA . ALA A 1 268 ? -18.167 -5.949 -23.327 1.00 48.44 268 ALA A CA 1
ATOM 2083 C C . ALA A 1 268 ? -18.562 -5.142 -24.577 1.00 48.44 268 ALA A C 1
ATOM 2085 O O . ALA A 1 268 ? -19.729 -4.815 -24.763 1.00 48.44 268 ALA A O 1
ATOM 2086 N N . THR A 1 269 ? -17.613 -4.919 -25.492 1.00 50.66 269 THR A N 1
ATOM 2087 C CA . THR A 1 269 ? -17.879 -4.261 -26.782 1.00 50.66 269 THR A CA 1
ATOM 2088 C C . THR A 1 269 ? -18.833 -5.080 -27.656 1.00 50.66 269 THR A C 1
ATOM 2090 O O . THR A 1 269 ? -19.747 -4.525 -28.261 1.00 50.66 269 THR A O 1
ATOM 2093 N N . ALA A 1 270 ? -18.654 -6.404 -27.713 1.00 55.28 270 ALA A N 1
ATOM 2094 C CA . ALA A 1 270 ? -19.535 -7.300 -28.459 1.00 55.28 270 ALA A CA 1
ATOM 2095 C C . ALA A 1 270 ? -20.963 -7.333 -27.886 1.00 55.28 270 ALA A C 1
ATOM 2097 O O . ALA A 1 270 ? -21.914 -7.357 -28.659 1.00 55.28 270 ALA A O 1
ATOM 2098 N N . LEU A 1 271 ? -21.120 -7.284 -26.559 1.00 49.62 271 LEU A N 1
ATOM 2099 C CA . LEU A 1 271 ? -22.427 -7.211 -25.897 1.00 49.62 271 LEU A CA 1
ATOM 2100 C C . LEU A 1 271 ? -23.141 -5.888 -26.193 1.00 49.62 271 LEU A C 1
ATOM 2102 O O . LEU A 1 271 ? -24.307 -5.902 -26.567 1.00 49.62 271 LEU A O 1
ATOM 2106 N N . LEU A 1 272 ? -22.436 -4.756 -26.109 1.00 48.41 272 LEU A N 1
ATOM 2107 C CA . LEU A 1 272 ? -23.009 -3.438 -26.410 1.00 48.41 272 LEU A CA 1
ATOM 2108 C C . LEU A 1 272 ? -23.400 -3.298 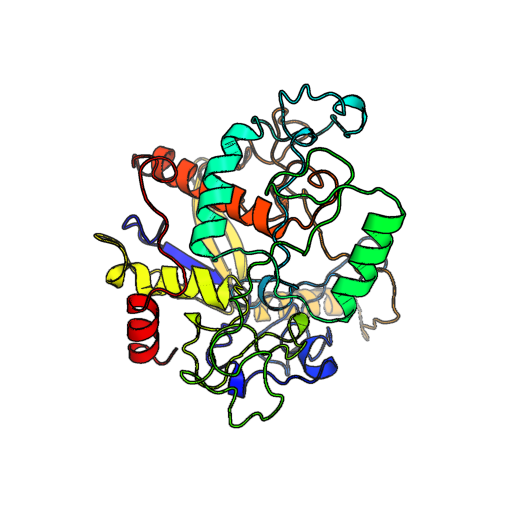-27.890 1.00 48.41 272 LEU A C 1
ATOM 2110 O O . LEU A 1 272 ? -24.466 -2.771 -28.200 1.00 48.41 272 LEU A O 1
ATOM 2114 N N . ARG A 1 273 ? -22.582 -3.823 -28.813 1.00 58.22 273 ARG A N 1
ATOM 2115 C CA . ARG A 1 273 ? -22.923 -3.880 -30.247 1.00 58.22 273 ARG A CA 1
ATOM 2116 C C . ARG A 1 273 ? -24.082 -4.836 -30.528 1.00 58.22 273 ARG A C 1
ATOM 2118 O O . ARG A 1 273 ? -24.955 -4.501 -31.320 1.00 58.22 273 ARG A O 1
ATOM 2125 N N . GLY A 1 274 ? -24.117 -5.989 -29.858 1.00 48.16 274 GLY A N 1
ATOM 2126 C CA . GLY A 1 274 ? -25.236 -6.934 -29.924 1.00 48.16 274 GLY A CA 1
ATOM 2127 C C . GLY A 1 274 ? -26.547 -6.349 -29.390 1.00 48.16 274 GLY A C 1
ATOM 2128 O O . GLY A 1 274 ? -27.609 -6.688 -29.896 1.00 48.16 274 GLY A O 1
ATOM 2129 N N . ALA A 1 275 ? -26.471 -5.415 -28.438 1.00 47.44 275 ALA A N 1
ATOM 2130 C CA . ALA A 1 275 ? -27.604 -4.646 -27.923 1.00 47.44 275 ALA A CA 1
ATOM 2131 C C . ALA A 1 275 ? -27.988 -3.426 -28.796 1.00 47.44 275 ALA A C 1
ATOM 2133 O O . ALA A 1 275 ? -28.859 -2.652 -28.410 1.00 47.44 275 ALA A O 1
ATOM 2134 N N . GLY A 1 276 ? -27.358 -3.236 -29.964 1.00 67.62 276 GLY A N 1
ATOM 2135 C CA . GLY A 1 276 ? -27.724 -2.199 -30.937 1.00 67.62 276 GLY A CA 1
ATOM 2136 C C . GLY A 1 276 ? -26.965 -0.871 -30.824 1.00 67.62 276 GLY A C 1
ATOM 2137 O O . GLY A 1 276 ? -27.284 0.071 -31.552 1.00 67.62 276 GLY A O 1
ATOM 2138 N N . ALA A 1 277 ? -25.946 -0.763 -29.965 1.00 54.41 277 ALA A N 1
ATOM 2139 C CA . ALA A 1 277 ? -25.175 0.474 -29.836 1.00 54.41 277 ALA A CA 1
ATOM 2140 C C . ALA A 1 277 ? -24.350 0.770 -31.109 1.00 54.41 277 ALA A C 1
ATOM 2142 O O . ALA A 1 277 ? -23.447 0.008 -31.467 1.00 54.41 277 ALA A O 1
ATOM 2143 N N . ARG A 1 278 ? -24.629 1.905 -31.774 1.00 63.28 278 ARG A N 1
ATOM 2144 C CA . ARG A 1 278 ? -23.839 2.437 -32.909 1.00 63.28 278 ARG A CA 1
ATOM 2145 C C . ARG A 1 278 ? -22.731 3.413 -32.486 1.00 63.28 278 ARG A C 1
ATOM 2147 O O . ARG A 1 278 ? -21.706 3.463 -33.158 1.00 63.28 278 ARG A O 1
ATOM 2154 N N . THR A 1 279 ? -22.898 4.109 -31.357 1.00 49.81 279 THR A N 1
ATOM 2155 C CA . THR A 1 279 ? -21.920 5.060 -30.790 1.00 49.81 279 THR A CA 1
ATOM 2156 C C . THR A 1 279 ? -21.963 4.994 -29.260 1.00 49.81 279 THR A C 1
ATOM 2158 O O . THR A 1 279 ? -23.043 4.886 -28.686 1.00 49.81 279 THR A O 1
ATOM 2161 N N . VAL A 1 280 ? -20.804 5.060 -28.595 1.00 48.03 280 VAL A N 1
ATOM 2162 C CA . VAL A 1 280 ? -20.667 5.088 -27.125 1.00 48.03 280 VAL A CA 1
ATOM 2163 C C . VAL A 1 280 ? -19.959 6.388 -26.745 1.00 48.03 280 VAL A C 1
ATOM 2165 O O . VAL A 1 280 ? -18.849 6.628 -27.214 1.00 48.03 280 VAL A O 1
ATOM 2168 N N . LEU A 1 281 ? -20.596 7.230 -25.929 1.00 43.34 281 LEU A N 1
ATOM 2169 C CA . LEU A 1 281 ? -20.096 8.557 -25.538 1.00 43.34 281 LEU A CA 1
ATOM 2170 C C . LEU A 1 281 ? -19.994 8.683 -24.007 1.00 43.34 281 LEU A C 1
ATOM 2172 O O . LEU A 1 281 ? -20.788 8.086 -23.282 1.00 43.34 281 LEU A O 1
ATOM 2176 N N . ARG A 1 282 ? -19.036 9.485 -23.518 1.00 33.19 282 ARG A N 1
ATOM 2177 C CA . ARG A 1 282 ? -18.903 9.944 -22.116 1.00 33.19 282 ARG A CA 1
ATOM 2178 C C . ARG A 1 282 ? -18.260 11.342 -22.090 1.00 33.19 282 ARG A C 1
ATOM 2180 O O . ARG A 1 282 ? -17.442 11.576 -22.975 1.00 33.19 282 ARG A O 1
ATOM 2187 N N . VAL A 1 283 ? -18.576 12.145 -21.048 1.00 32.59 283 VAL A N 1
ATOM 2188 C CA . VAL A 1 283 ? -17.896 13.345 -20.437 1.00 32.59 283 VAL A CA 1
ATOM 2189 C C . VAL A 1 283 ? -18.966 14.450 -20.155 1.00 32.59 283 VAL A C 1
ATOM 2191 O O . VAL A 1 283 ? -19.896 14.536 -20.947 1.00 32.59 283 VAL A O 1
ATOM 2194 N N . ASP A 1 284 ? -19.097 15.144 -18.996 1.00 28.86 284 ASP A N 1
ATOM 2195 C CA . ASP A 1 284 ? -18.202 16.064 -18.224 1.00 28.86 284 ASP A CA 1
ATOM 2196 C C . ASP A 1 284 ? -18.339 16.020 -16.658 1.00 28.86 284 ASP A C 1
ATOM 2198 O O . ASP A 1 284 ? -19.230 15.365 -16.122 1.00 28.86 284 ASP A O 1
ATOM 2202 N N . MET A 1 285 ? -17.407 16.693 -15.946 1.00 41.16 285 MET A N 1
ATOM 2203 C CA . MET A 1 285 ? -16.789 16.429 -14.610 1.00 41.16 285 MET A CA 1
ATOM 2204 C C . MET A 1 285 ? -17.575 16.726 -13.294 1.00 41.16 285 MET A C 1
ATOM 2206 O O . MET A 1 285 ? -18.433 17.598 -13.223 1.00 41.16 285 MET A O 1
ATOM 2210 N N . PHE A 1 286 ? -17.225 15.990 -12.220 1.00 37.50 286 PHE A N 1
ATOM 2211 C CA . PHE A 1 286 ? -17.985 15.750 -10.969 1.00 37.50 286 PHE A CA 1
ATOM 2212 C C . PHE A 1 286 ? -17.044 15.179 -9.848 1.00 37.50 286 PHE A C 1
ATOM 2214 O O . PHE A 1 286 ? -15.852 15.032 -10.131 1.00 37.50 286 PHE A O 1
ATOM 2221 N N . PRO A 1 287 ? -17.475 14.844 -8.601 1.00 44.31 287 PRO A N 1
ATOM 2222 C CA . PRO A 1 287 ? -16.572 14.631 -7.453 1.00 44.31 287 PRO A CA 1
ATOM 2223 C C . PRO A 1 287 ? -15.520 13.527 -7.636 1.00 44.31 287 PRO A C 1
ATOM 2225 O O . PRO A 1 287 ? -15.754 12.522 -8.312 1.00 44.31 287 PRO A O 1
ATOM 2228 N N . VAL A 1 288 ? -14.376 13.708 -6.963 1.00 58.31 288 VAL A N 1
ATOM 2229 C CA . VAL A 1 288 ? -13.179 12.857 -7.046 1.00 58.31 288 VAL A CA 1
ATOM 2230 C C . VAL A 1 288 ? -13.045 11.974 -5.791 1.00 58.31 288 VAL A C 1
ATOM 2232 O O . VAL A 1 288 ? -12.434 12.395 -4.809 1.00 58.31 288 VAL A O 1
ATOM 2235 N N . PRO A 1 289 ? -13.632 10.763 -5.741 1.00 62.44 289 PRO A N 1
ATOM 2236 C CA . PRO A 1 289 ? -13.389 9.818 -4.651 1.00 62.44 289 PRO A CA 1
ATOM 2237 C C . PRO A 1 289 ? -11.932 9.313 -4.635 1.00 62.44 289 PRO A C 1
ATOM 2239 O O . PRO A 1 289 ? -11.492 8.609 -5.545 1.00 62.44 289 PRO A O 1
ATOM 2242 N N . LEU A 1 290 ? -11.209 9.652 -3.559 1.00 71.88 290 LEU A N 1
ATOM 2243 C CA . LEU A 1 290 ? -9.784 9.337 -3.332 1.00 71.88 290 LEU A CA 1
ATOM 2244 C C . LEU A 1 290 ? -9.552 8.203 -2.320 1.00 71.88 290 LEU A C 1
ATOM 2246 O O . LEU A 1 290 ? -8.532 7.523 -2.369 1.00 71.88 290 LEU A O 1
ATOM 2250 N N . HIS A 1 291 ? -10.503 7.986 -1.408 1.00 84.31 291 HIS A N 1
ATOM 2251 C CA . HIS A 1 291 ? -10.415 7.012 -0.312 1.00 84.31 291 HIS A CA 1
ATOM 2252 C C . HIS A 1 291 ? -11.601 6.038 -0.341 1.00 84.31 291 HIS A C 1
ATOM 2254 O O . HIS A 1 291 ? -12.312 5.870 0.648 1.00 84.31 291 HIS A O 1
ATOM 2260 N N . VAL A 1 292 ? -11.855 5.416 -1.498 1.00 85.88 292 VAL A N 1
ATOM 2261 C CA . VAL A 1 292 ? -12.860 4.345 -1.591 1.00 85.88 292 VAL A CA 1
ATOM 2262 C C . VAL A 1 292 ? -12.400 3.178 -0.715 1.00 85.88 292 VAL A C 1
ATOM 2264 O O . VAL A 1 292 ? -11.301 2.656 -0.903 1.00 85.88 292 VAL A O 1
ATOM 2267 N N . GLN A 1 293 ? -13.227 2.799 0.258 1.00 91.00 293 GLN A N 1
ATOM 2268 C CA . GLN A 1 293 ? -12.889 1.817 1.286 1.00 91.00 293 GLN A CA 1
ATOM 2269 C C . GLN A 1 293 ? -14.135 1.096 1.814 1.00 91.00 293 GLN A C 1
ATOM 2271 O O . GLN A 1 293 ? -15.266 1.513 1.557 1.00 91.00 293 GLN A O 1
ATOM 2276 N N . SER A 1 294 ? -13.916 0.010 2.556 1.00 93.94 294 SER A N 1
ATOM 2277 C CA . SER A 1 294 ? -14.947 -0.738 3.290 1.00 93.94 294 SER A CA 1
ATOM 2278 C C . SER A 1 294 ? -16.029 -1.433 2.448 1.00 93.94 294 SER A C 1
ATOM 2280 O O . SER A 1 294 ? -17.085 -1.800 2.974 1.00 93.94 294 SER A O 1
ATOM 2282 N N . SER A 1 295 ? -15.805 -1.634 1.146 1.00 92.56 295 SER A N 1
ATOM 2283 C CA . SER A 1 295 ? -16.747 -2.350 0.271 1.00 92.56 295 SER A CA 1
ATOM 2284 C C . SER A 1 295 ? -16.820 -3.856 0.551 1.00 92.56 295 SER A C 1
ATOM 2286 O O . SER A 1 295 ? -17.837 -4.472 0.251 1.00 92.56 295 SER A O 1
ATOM 2288 N N . LEU A 1 296 ? -15.787 -4.435 1.170 1.00 96.12 296 LEU A N 1
ATOM 2289 C CA . LEU A 1 296 ? -15.716 -5.825 1.632 1.00 96.12 296 LEU A CA 1
ATOM 2290 C C . LEU A 1 296 ? -15.345 -5.856 3.123 1.00 96.12 296 LEU A C 1
ATOM 2292 O O . LEU A 1 296 ? -14.448 -6.580 3.535 1.00 96.12 296 LEU A O 1
ATOM 2296 N N . ARG A 1 297 ? -15.983 -5.008 3.937 1.00 95.50 297 ARG A N 1
ATOM 2297 C CA . ARG A 1 297 ? -15.536 -4.731 5.311 1.00 95.50 297 ARG A CA 1
ATOM 2298 C C . ARG A 1 297 ? -15.384 -5.979 6.191 1.00 95.50 297 ARG A C 1
ATOM 2300 O O . ARG A 1 297 ? -16.220 -6.890 6.155 1.00 95.50 297 ARG A O 1
ATOM 2307 N N . THR A 1 298 ? -14.365 -5.945 7.049 1.00 97.31 298 THR A N 1
ATOM 2308 C CA . THR A 1 298 ? -14.251 -6.796 8.242 1.00 97.31 298 THR A CA 1
ATOM 2309 C C . THR A 1 298 ? -15.246 -6.372 9.325 1.00 97.31 298 THR A C 1
ATOM 2311 O O . THR A 1 298 ? -15.563 -5.189 9.465 1.00 97.31 298 THR A O 1
ATOM 2314 N N . GLY A 1 299 ? -15.750 -7.331 10.099 1.00 95.12 299 GLY A N 1
ATOM 2315 C CA . GLY A 1 299 ? -16.632 -7.070 11.235 1.00 95.12 299 GLY A CA 1
ATOM 2316 C C . GLY A 1 299 ? -16.968 -8.337 12.018 1.00 95.12 299 GLY A C 1
ATOM 2317 O O . GLY A 1 299 ? -16.615 -9.439 11.606 1.00 95.12 299 GLY A O 1
ATOM 2318 N N . LEU A 1 300 ? -17.646 -8.183 13.161 1.00 92.06 300 LEU A N 1
ATOM 2319 C CA . LEU A 1 300 ? -18.064 -9.311 14.008 1.00 92.06 300 LEU A CA 1
ATOM 2320 C C . LEU A 1 300 ? -19.350 -9.984 13.500 1.00 92.06 300 LEU A C 1
ATOM 2322 O O . LEU A 1 300 ? -19.437 -11.209 13.522 1.00 92.06 300 LEU A O 1
ATOM 2326 N N . ASP A 1 301 ? -20.323 -9.203 13.013 1.00 93.50 301 ASP A N 1
ATOM 2327 C CA . ASP A 1 301 ? -21.626 -9.715 12.566 1.00 93.50 301 ASP A CA 1
ATOM 2328 C C . ASP A 1 301 ? -21.566 -10.166 11.090 1.00 93.50 301 ASP A C 1
ATOM 2330 O O . ASP A 1 301 ? -21.350 -9.329 10.204 1.00 93.50 301 ASP A O 1
ATOM 2334 N N . PRO A 1 302 ? -21.785 -11.460 10.781 1.00 94.00 302 PRO A N 1
ATOM 2335 C CA . PRO A 1 302 ? -21.780 -11.968 9.408 1.00 94.00 302 PRO A CA 1
ATOM 2336 C C . PRO A 1 302 ? -22.903 -11.398 8.528 1.00 94.00 302 PRO A C 1
ATOM 2338 O O . PRO A 1 302 ? -22.820 -11.495 7.309 1.00 94.00 302 PRO A O 1
ATOM 2341 N N . ARG A 1 303 ? -23.944 -10.783 9.105 1.00 93.56 303 ARG A N 1
ATOM 2342 C CA . ARG A 1 303 ? -25.028 -10.135 8.345 1.00 93.56 303 ARG A CA 1
ATOM 2343 C C . ARG A 1 303 ? -24.642 -8.754 7.819 1.00 93.56 303 ARG A C 1
ATOM 2345 O O . ARG A 1 303 ? -25.322 -8.226 6.945 1.00 93.56 303 ARG A O 1
ATOM 2352 N N . THR A 1 304 ? -23.588 -8.149 8.367 1.00 92.94 304 THR A N 1
ATOM 2353 C CA . THR A 1 304 ? -23.159 -6.779 8.030 1.00 92.94 304 THR A CA 1
ATOM 2354 C C . THR A 1 304 ? -21.686 -6.690 7.622 1.00 92.94 304 THR A C 1
ATOM 2356 O O . THR A 1 304 ? -21.187 -5.598 7.350 1.00 92.94 304 THR A O 1
ATOM 2359 N N . SER A 1 305 ? -20.984 -7.825 7.542 1.00 95.94 305 SER A N 1
ATOM 2360 C CA . SER A 1 305 ? -19.574 -7.907 7.153 1.00 95.94 305 SER A CA 1
ATOM 2361 C C . SER A 1 305 ? -19.330 -9.040 6.161 1.00 95.94 305 SER A C 1
ATOM 2363 O O . SER A 1 305 ? -19.911 -10.117 6.278 1.00 95.94 305 SER A O 1
ATOM 2365 N N . VAL A 1 306 ? -18.449 -8.799 5.186 1.00 97.50 306 VAL A N 1
ATOM 2366 C CA . VAL A 1 306 ? -18.041 -9.818 4.202 1.00 97.50 306 VAL A CA 1
ATOM 2367 C C . VAL A 1 306 ? -16.890 -10.664 4.746 1.00 97.50 306 VAL A C 1
ATOM 2369 O O . VAL A 1 306 ? -16.798 -11.860 4.455 1.00 97.50 306 VAL A O 1
ATOM 2372 N N . LEU A 1 307 ? -16.027 -10.044 5.554 1.00 98.19 307 LEU A N 1
ATOM 2373 C CA . LEU A 1 307 ? -14.860 -10.679 6.152 1.00 98.19 307 LEU A CA 1
ATOM 2374 C C . LEU A 1 307 ? -15.042 -10.845 7.661 1.00 98.19 307 LEU A C 1
ATOM 2376 O O . LEU A 1 307 ? -15.714 -10.044 8.317 1.00 98.19 307 LEU A O 1
ATOM 2380 N N . ASP A 1 308 ? -14.404 -11.867 8.220 1.00 97.25 308 ASP A N 1
ATOM 2381 C CA . ASP A 1 308 ? -14.239 -11.995 9.666 1.00 97.25 308 ASP A CA 1
ATOM 2382 C C . ASP A 1 308 ? -13.128 -11.075 10.208 1.00 97.25 308 ASP A C 1
ATOM 2384 O O . ASP A 1 308 ? -12.544 -10.269 9.475 1.00 97.25 308 ASP A O 1
ATOM 2388 N N . ALA A 1 309 ? -12.847 -11.183 11.511 1.00 96.25 309 ALA A N 1
ATOM 2389 C CA . ALA A 1 309 ? -11.862 -10.359 12.209 1.00 96.25 309 ALA A CA 1
ATOM 2390 C C . ALA A 1 309 ? -10.414 -10.547 11.730 1.00 96.25 309 ALA A C 1
ATOM 2392 O O . ALA A 1 309 ? -9.572 -9.681 11.972 1.00 96.25 309 ALA A O 1
ATOM 2393 N N . ASP A 1 310 ? -10.122 -11.633 11.019 1.00 96.31 310 ASP A N 1
ATOM 2394 C CA . ASP A 1 310 ? -8.808 -11.936 10.453 1.00 96.31 310 ASP A CA 1
ATOM 2395 C C . ASP A 1 310 ? -8.738 -11.613 8.956 1.00 96.31 310 ASP A C 1
ATOM 2397 O O . ASP A 1 310 ? -7.825 -12.063 8.263 1.00 96.31 310 ASP A O 1
ATOM 2401 N N . CYS A 1 311 ? -9.693 -10.815 8.460 1.00 97.94 311 CYS A N 1
ATOM 2402 C CA . CYS A 1 311 ? -9.808 -10.427 7.055 1.00 97.94 311 CYS A CA 1
ATOM 2403 C C . CYS A 1 311 ? -10.006 -11.620 6.106 1.00 97.94 311 CYS A C 1
ATOM 2405 O O . CYS A 1 311 ? -9.737 -11.531 4.903 1.00 97.94 311 CYS A O 1
ATOM 2407 N N . ARG A 1 312 ? -10.508 -12.739 6.637 1.00 97.56 312 ARG A N 1
ATOM 2408 C CA . ARG A 1 312 ? -10.848 -13.933 5.871 1.00 97.56 312 ARG A CA 1
ATOM 2409 C C . ARG A 1 312 ? -12.271 -13.819 5.342 1.00 97.56 312 ARG A C 1
ATOM 2411 O O . ARG A 1 312 ? -13.182 -13.387 6.048 1.00 97.56 312 ARG A O 1
ATOM 2418 N N . SER A 1 313 ? -12.472 -14.248 4.102 1.00 97.31 313 SER A N 1
ATOM 2419 C CA . SER A 1 313 ? -13.794 -14.367 3.498 1.00 97.31 313 SER A CA 1
ATOM 2420 C C . SER A 1 313 ? -14.668 -15.328 4.296 1.00 97.31 313 SER A C 1
ATOM 2422 O O . SER A 1 313 ? -14.281 -16.458 4.594 1.00 97.31 313 SER A O 1
ATOM 2424 N N . ARG A 1 314 ? -15.889 -14.888 4.604 1.00 96.19 314 ARG A N 1
ATOM 2425 C CA . ARG A 1 314 ? -16.908 -15.742 5.227 1.00 96.19 314 ARG A CA 1
ATOM 2426 C C . ARG A 1 314 ? -17.520 -16.736 4.238 1.00 96.19 314 ARG A C 1
ATOM 2428 O O . ARG A 1 314 ? -18.077 -17.740 4.661 1.00 96.19 314 ARG A O 1
ATOM 2435 N N . ALA A 1 315 ? -17.422 -16.451 2.938 1.00 95.06 315 ALA A N 1
ATOM 2436 C CA . ALA A 1 315 ? -18.032 -17.248 1.876 1.00 95.06 315 ALA A CA 1
ATOM 2437 C C . ALA A 1 315 ? -17.081 -18.289 1.264 1.00 95.06 315 ALA A C 1
ATOM 2439 O O . ALA A 1 315 ? -17.546 -19.267 0.687 1.00 95.06 315 ALA A O 1
ATOM 2440 N N . VAL A 1 316 ? -15.765 -18.068 1.351 1.00 96.00 316 VAL A N 1
ATOM 2441 C CA . VAL A 1 316 ? -14.749 -18.915 0.709 1.00 96.00 316 VAL A CA 1
ATOM 2442 C C . VAL A 1 316 ? -13.614 -19.176 1.693 1.00 96.00 316 VAL A C 1
ATOM 2444 O O . VAL A 1 316 ? -12.958 -18.241 2.154 1.00 96.00 316 VAL A O 1
ATOM 2447 N N . ASP A 1 317 ? -13.367 -20.445 2.012 1.00 94.38 317 ASP A N 1
ATOM 2448 C CA . ASP A 1 317 ? -12.224 -20.837 2.834 1.00 94.38 317 ASP A CA 1
ATOM 2449 C C . ASP A 1 317 ? -10.905 -20.524 2.107 1.00 94.38 317 ASP A C 1
ATOM 2451 O O . ASP A 1 317 ? -10.824 -20.554 0.880 1.00 94.38 317 ASP A O 1
ATOM 2455 N N . ARG A 1 318 ? -9.863 -20.193 2.875 1.00 93.94 318 ARG A N 1
ATOM 2456 C CA . ARG A 1 318 ? -8.527 -19.803 2.381 1.00 93.94 318 ARG A CA 1
ATOM 2457 C C . ARG A 1 318 ? -8.483 -18.565 1.472 1.00 93.94 318 ARG A C 1
ATOM 2459 O O . ARG A 1 318 ? -7.452 -18.301 0.862 1.00 93.94 318 ARG A O 1
ATOM 2466 N N . LEU A 1 319 ? -9.553 -17.771 1.416 1.00 96.88 319 LEU A N 1
ATOM 2467 C CA . LEU A 1 319 ? -9.570 -16.480 0.730 1.00 96.88 319 LEU A CA 1
ATOM 2468 C C . LEU A 1 319 ? -9.485 -15.336 1.743 1.00 96.88 319 LEU A C 1
ATOM 2470 O O . LEU A 1 319 ? -10.296 -15.258 2.663 1.00 96.88 319 LEU A O 1
ATOM 2474 N N . TYR A 1 320 ? -8.535 -14.428 1.542 1.00 97.81 320 TYR A N 1
ATOM 2475 C CA . TYR A 1 320 ? -8.302 -13.263 2.396 1.00 97.81 320 TYR A CA 1
ATOM 2476 C C . TYR A 1 320 ? -8.294 -11.989 1.553 1.00 97.81 320 TYR A C 1
ATOM 2478 O O . TYR A 1 320 ? -7.886 -12.016 0.392 1.00 97.81 320 TYR A O 1
ATOM 2486 N N . VAL A 1 321 ? -8.731 -10.874 2.137 1.00 97.81 321 VAL A N 1
ATOM 2487 C CA . VAL A 1 321 ? -8.759 -9.562 1.475 1.00 97.81 321 VAL A CA 1
ATOM 2488 C C . VAL A 1 321 ? -8.064 -8.544 2.369 1.00 97.81 321 VAL A C 1
ATOM 2490 O O . VAL A 1 321 ? -8.416 -8.404 3.532 1.00 97.81 321 VAL A O 1
ATOM 2493 N N . ALA A 1 322 ? -7.076 -7.835 1.828 1.00 96.44 322 ALA A N 1
ATOM 2494 C CA . ALA A 1 322 ? -6.165 -6.996 2.608 1.00 96.44 322 ALA A CA 1
ATOM 2495 C C . ALA A 1 322 ? -5.876 -5.629 1.954 1.00 96.44 322 ALA A C 1
ATOM 2497 O O . ALA A 1 322 ? -4.803 -5.060 2.137 1.00 96.44 322 ALA A O 1
ATOM 2498 N N . ASP A 1 323 ? -6.819 -5.110 1.169 1.00 94.75 323 ASP A N 1
ATOM 2499 C CA . ASP A 1 323 ? -6.773 -3.752 0.619 1.00 94.75 323 ASP A CA 1
ATOM 2500 C C . ASP A 1 323 ? -7.762 -2.821 1.357 1.00 94.75 323 ASP A C 1
ATOM 2502 O O . ASP A 1 323 ? -8.382 -3.206 2.354 1.00 94.75 323 ASP A O 1
ATOM 2506 N N . ASN A 1 324 ? -7.946 -1.589 0.865 1.00 94.56 324 ASN A N 1
ATOM 2507 C CA . ASN A 1 324 ? -8.867 -0.619 1.470 1.00 94.56 324 ASN A CA 1
ATOM 2508 C C . ASN A 1 324 ? -10.312 -1.150 1.589 1.00 94.56 324 ASN A C 1
ATOM 2510 O O . ASN A 1 324 ? -11.077 -0.668 2.428 1.00 94.56 324 ASN A O 1
ATOM 2514 N N . SER A 1 325 ? -10.726 -2.122 0.764 1.00 95.06 325 SER A N 1
ATOM 2515 C CA . SER A 1 325 ? -12.072 -2.701 0.838 1.00 95.06 325 SER A CA 1
ATOM 2516 C C . SER A 1 325 ? -12.308 -3.458 2.144 1.00 95.06 325 SER A C 1
ATOM 2518 O O . SER A 1 325 ? -13.447 -3.489 2.609 1.00 95.06 325 SER A O 1
ATOM 2520 N N . ALA A 1 326 ? -11.249 -3.998 2.759 1.00 97.56 326 ALA A N 1
ATOM 2521 C CA . ALA A 1 326 ? -11.318 -4.779 3.990 1.00 97.56 326 ALA A CA 1
ATOM 2522 C C . ALA A 1 326 ? -11.482 -3.924 5.255 1.00 97.56 326 ALA A C 1
ATOM 2524 O O . ALA A 1 326 ? -11.883 -4.452 6.293 1.00 97.56 326 ALA A O 1
ATOM 2525 N N . LEU A 1 327 ? -11.202 -2.615 5.195 1.00 97.00 327 LEU A N 1
ATOM 2526 C CA . LEU A 1 327 ? -11.314 -1.717 6.349 1.00 97.00 327 LEU A CA 1
ATOM 2527 C C . LEU A 1 327 ? -12.740 -1.717 6.916 1.00 97.00 327 LEU A C 1
ATOM 2529 O O . LEU A 1 327 ? -13.712 -1.609 6.168 1.00 97.00 327 LEU A O 1
ATOM 2533 N N . ALA A 1 328 ? -12.877 -1.793 8.242 1.00 95.56 328 ALA A N 1
ATOM 2534 C CA . ALA A 1 328 ? -14.185 -1.881 8.897 1.00 95.56 328 ALA A CA 1
ATOM 2535 C C . ALA A 1 328 ? -15.034 -0.612 8.715 1.00 95.56 328 ALA A C 1
ATOM 2537 O O . ALA A 1 328 ? -16.258 -0.688 8.619 1.00 95.56 328 ALA A O 1
ATOM 2538 N N . ASN A 1 329 ? -14.378 0.549 8.655 1.00 92.44 329 ASN A N 1
ATOM 2539 C CA . ASN A 1 329 ? -14.966 1.884 8.564 1.00 92.44 329 ASN A CA 1
ATOM 2540 C C . ASN A 1 329 ? -13.953 2.882 7.967 1.00 92.44 329 ASN A C 1
ATOM 2542 O O . ASN A 1 329 ? -12.859 2.498 7.559 1.00 92.44 329 ASN A O 1
ATOM 2546 N N . SER A 1 330 ? -14.307 4.171 7.968 1.00 89.00 330 SER A N 1
ATOM 2547 C CA . SER A 1 330 ? -13.478 5.265 7.444 1.00 89.00 330 SER A CA 1
ATOM 2548 C C . SER A 1 330 ? -12.362 5.752 8.384 1.00 89.00 330 SER A C 1
ATOM 2550 O O . SER A 1 330 ? -11.901 6.880 8.238 1.00 89.00 330 SER A O 1
ATOM 2552 N N . LEU A 1 331 ? -11.938 4.942 9.360 1.00 92.12 331 LEU A N 1
ATOM 2553 C CA . LEU A 1 331 ? -10.774 5.157 10.237 1.00 92.12 331 LEU A CA 1
ATOM 2554 C C . LEU A 1 331 ? -10.834 6.373 11.176 1.00 92.12 331 LEU A C 1
ATOM 2556 O O . LEU A 1 331 ? -9.822 6.724 11.783 1.00 92.12 331 LEU A O 1
ATOM 2560 N N . GLY A 1 332 ? -11.992 7.031 11.278 1.00 83.31 332 GLY A N 1
ATOM 2561 C CA . GLY A 1 332 ? -12.128 8.343 11.922 1.00 83.31 332 GLY A CA 1
ATOM 2562 C C . GLY A 1 332 ? -11.761 9.529 11.018 1.00 83.31 332 GLY A C 1
ATOM 2563 O O . GLY A 1 332 ? -11.572 10.625 11.521 1.00 83.31 332 GLY A O 1
ATOM 2564 N N . GLY A 1 333 ? -11.644 9.325 9.697 1.00 82.94 333 GLY A N 1
ATOM 2565 C CA . GLY A 1 333 ? -11.341 10.369 8.705 1.00 82.94 333 GLY A CA 1
ATOM 2566 C C . GLY A 1 333 ? -9.934 10.421 8.063 1.00 82.94 333 GLY A C 1
ATOM 2567 O O . GLY A 1 333 ? -9.837 11.018 6.988 1.00 82.94 333 GLY A O 1
ATOM 2568 N N . PRO A 1 334 ? -8.848 9.834 8.610 1.00 87.88 334 PRO A N 1
ATOM 2569 C CA . PRO A 1 334 ? -7.503 10.005 8.060 1.00 87.88 334 PRO A CA 1
ATOM 2570 C C . PRO A 1 334 ? -7.278 9.196 6.769 1.00 87.88 334 PRO A C 1
ATOM 2572 O O . PRO A 1 334 ? -8.071 8.327 6.401 1.00 87.88 334 PRO A O 1
ATOM 2575 N N . ASN A 1 335 ? -6.166 9.464 6.068 1.00 91.19 335 ASN A N 1
ATOM 2576 C CA . ASN A 1 335 ? -5.768 8.701 4.878 1.00 91.19 335 ASN A CA 1
ATOM 2577 C C . ASN A 1 335 ? -5.580 7.200 5.210 1.00 91.19 335 ASN A C 1
ATOM 2579 O O . ASN A 1 335 ? -4.869 6.879 6.161 1.00 91.19 335 ASN A O 1
ATOM 2583 N N . PRO A 1 336 ? -6.126 6.264 4.406 1.00 93.69 336 PRO A N 1
ATOM 2584 C CA . PRO A 1 336 ? -6.212 4.853 4.789 1.00 93.69 336 PRO A CA 1
ATOM 2585 C C . PRO A 1 336 ? -4.975 4.004 4.501 1.00 93.69 336 PRO A C 1
ATOM 2587 O O . PRO A 1 336 ? -4.922 2.847 4.918 1.00 93.69 336 PRO A O 1
ATOM 2590 N N . THR A 1 337 ? -3.995 4.530 3.766 1.00 94.69 337 THR A N 1
ATOM 2591 C CA . THR A 1 337 ? -2.904 3.721 3.205 1.00 94.69 337 THR A CA 1
ATOM 2592 C C . THR A 1 337 ? -2.080 3.019 4.279 1.00 94.69 337 THR A C 1
ATOM 2594 O O . THR A 1 337 ? -1.881 1.810 4.186 1.00 94.69 337 THR A O 1
ATOM 2597 N N . LEU A 1 338 ? -1.648 3.747 5.316 1.00 97.12 338 LEU A N 1
ATOM 2598 C CA . LEU A 1 338 ? -0.842 3.169 6.393 1.00 97.12 338 LEU A CA 1
ATOM 2599 C C . LEU A 1 338 ? -1.632 2.096 7.158 1.00 97.12 338 LEU A C 1
ATOM 2601 O O . LEU A 1 338 ? -1.126 1.001 7.389 1.00 97.12 338 LEU A O 1
ATOM 2605 N N . THR A 1 339 ? -2.893 2.370 7.502 1.00 97.50 339 THR A N 1
ATOM 2606 C CA . THR A 1 339 ? -3.774 1.394 8.164 1.00 97.50 339 THR A CA 1
ATOM 2607 C C . THR A 1 339 ? -4.001 0.154 7.316 1.00 97.50 339 THR A C 1
ATOM 2609 O O . THR A 1 339 ? -4.013 -0.953 7.843 1.00 97.50 339 THR A O 1
ATOM 2612 N N . THR A 1 340 ? -4.140 0.320 6.005 1.00 97.00 340 THR A N 1
ATOM 2613 C CA . THR A 1 340 ? -4.312 -0.796 5.072 1.00 97.00 340 THR A CA 1
ATOM 2614 C C . THR A 1 340 ? -3.049 -1.637 4.977 1.00 97.00 340 THR A C 1
ATOM 2616 O O . THR A 1 340 ? -3.129 -2.857 5.035 1.00 97.00 340 THR A O 1
ATOM 2619 N N . GLN A 1 341 ? -1.873 -1.012 4.911 1.00 97.56 341 GLN A N 1
ATOM 2620 C CA . GLN A 1 341 ? -0.597 -1.729 4.937 1.00 97.56 341 GLN A CA 1
ATOM 2621 C C . GLN A 1 341 ? -0.395 -2.476 6.265 1.00 97.56 341 GLN A C 1
ATOM 2623 O O . GLN A 1 341 ? 0.022 -3.634 6.253 1.00 97.56 341 GLN A O 1
ATOM 2628 N N . ALA A 1 342 ? -0.757 -1.867 7.399 1.00 98.19 342 ALA A N 1
ATOM 2629 C CA . ALA A 1 342 ? -0.722 -2.523 8.707 1.00 98.19 342 ALA A CA 1
ATOM 2630 C C . ALA A 1 342 ? -1.707 -3.706 8.773 1.00 98.19 342 ALA A C 1
ATOM 2632 O O . ALA A 1 342 ? -1.352 -4.791 9.235 1.00 98.19 342 ALA A O 1
ATOM 2633 N N . LEU A 1 343 ? -2.924 -3.537 8.244 1.00 98.19 343 LEU A N 1
ATOM 2634 C CA . LEU A 1 343 ? -3.916 -4.608 8.143 1.00 98.19 343 LEU A CA 1
ATOM 2635 C C . LEU A 1 343 ? -3.441 -5.733 7.217 1.00 98.19 343 LEU A C 1
ATOM 2637 O O . LEU A 1 343 ? -3.673 -6.902 7.517 1.00 98.19 343 LEU A O 1
ATOM 2641 N N . ALA A 1 344 ? -2.744 -5.408 6.129 1.00 97.88 344 ALA A N 1
ATOM 2642 C CA . ALA A 1 344 ? -2.167 -6.384 5.215 1.00 97.88 344 ALA A CA 1
ATOM 2643 C C . ALA A 1 344 ? -1.026 -7.174 5.856 1.00 97.88 344 ALA A C 1
ATOM 2645 O O . ALA A 1 344 ? -0.990 -8.395 5.714 1.00 97.88 344 ALA A O 1
ATOM 2646 N N . ALA A 1 345 ? -0.149 -6.518 6.621 1.00 97.88 345 ALA A N 1
ATOM 2647 C CA . ALA A 1 345 ? 0.877 -7.194 7.411 1.00 97.88 345 ALA A CA 1
ATOM 2648 C C . ALA A 1 345 ? 0.246 -8.137 8.452 1.00 97.88 345 ALA A C 1
ATOM 2650 O O . ALA A 1 345 ? 0.621 -9.308 8.520 1.00 97.88 345 ALA A O 1
ATOM 2651 N N . ARG A 1 346 ? -0.782 -7.670 9.180 1.00 98.06 346 ARG A N 1
ATOM 2652 C CA . ARG A 1 346 ? -1.567 -8.497 10.113 1.00 98.06 346 ARG A CA 1
ATOM 2653 C C . ARG A 1 346 ? -2.203 -9.693 9.416 1.00 98.06 346 ARG A C 1
ATOM 2655 O O . ARG A 1 346 ? -2.070 -10.820 9.879 1.00 98.06 346 ARG A O 1
ATOM 2662 N N . THR A 1 347 ? -2.865 -9.467 8.287 1.00 98.19 347 THR A N 1
ATOM 2663 C CA . THR A 1 347 ? -3.537 -10.521 7.516 1.00 98.19 347 THR A CA 1
ATOM 2664 C C . THR A 1 347 ? -2.531 -11.546 7.001 1.00 98.19 347 THR A C 1
ATOM 2666 O O . THR A 1 347 ? -2.769 -12.744 7.114 1.00 98.19 347 THR A O 1
ATOM 2669 N N . ALA A 1 348 ? -1.375 -11.104 6.499 1.00 97.62 348 ALA A N 1
ATOM 2670 C CA . ALA A 1 348 ? -0.313 -12.000 6.062 1.00 97.62 348 ALA A CA 1
ATOM 2671 C C . ALA A 1 348 ? 0.205 -12.880 7.209 1.00 97.62 348 ALA A C 1
ATOM 2673 O O . ALA A 1 348 ? 0.475 -14.059 6.983 1.00 97.62 348 ALA A O 1
ATOM 2674 N N . GLU A 1 349 ? 0.317 -12.339 8.426 1.00 97.38 349 GLU A N 1
ATOM 2675 C CA . GLU A 1 349 ? 0.703 -13.116 9.609 1.00 97.38 349 GLU A CA 1
ATOM 2676 C C . GLU A 1 349 ? -0.356 -14.145 9.990 1.00 97.38 349 GLU A C 1
ATOM 2678 O O . GLU A 1 349 ? -0.035 -15.318 10.173 1.00 97.38 349 GLU A O 1
ATOM 2683 N N . ARG A 1 350 ? -1.636 -13.756 9.980 1.00 97.00 350 ARG A N 1
ATOM 2684 C CA . ARG A 1 350 ? -2.747 -14.695 10.196 1.00 97.00 350 ARG A CA 1
ATOM 2685 C C . ARG A 1 350 ? -2.752 -15.823 9.164 1.00 97.00 350 ARG A C 1
ATOM 2687 O O . ARG A 1 350 ? -2.958 -16.976 9.540 1.00 97.00 350 ARG A O 1
ATOM 2694 N N . VAL A 1 351 ? -2.503 -15.519 7.888 1.00 97.12 351 VAL A N 1
ATOM 2695 C CA . VAL A 1 351 ? -2.381 -16.527 6.822 1.00 97.12 351 VAL A CA 1
ATOM 2696 C C . VAL A 1 351 ? -1.209 -17.463 7.100 1.00 97.12 351 VAL A C 1
ATOM 2698 O O . VAL A 1 351 ? -1.389 -18.677 7.085 1.00 97.12 351 VAL A O 1
ATOM 2701 N N . PHE A 1 352 ? -0.026 -16.923 7.390 1.00 97.00 352 PHE A N 1
ATOM 2702 C CA . PHE A 1 352 ? 1.173 -17.723 7.634 1.00 97.00 352 PHE A CA 1
ATOM 2703 C C . PHE A 1 352 ? 1.003 -18.678 8.819 1.00 97.00 352 PHE A C 1
ATOM 2705 O O . PHE A 1 352 ? 1.245 -19.876 8.685 1.00 97.00 352 PHE A O 1
ATOM 2712 N N . THR A 1 353 ? 0.501 -18.182 9.948 1.00 96.38 353 THR A N 1
ATOM 2713 C CA . THR A 1 353 ? 0.309 -19.010 11.140 1.00 96.38 353 THR A CA 1
ATOM 2714 C C . THR A 1 353 ? -0.802 -20.029 10.961 1.00 96.38 353 THR A C 1
ATOM 2716 O O . THR A 1 353 ? -0.634 -21.197 11.299 1.00 96.38 353 THR A O 1
ATOM 2719 N N . ARG A 1 354 ? -1.941 -19.628 10.392 1.00 94.44 354 ARG A N 1
ATOM 2720 C CA . ARG A 1 354 ? -3.114 -20.505 10.328 1.00 94.44 354 ARG A CA 1
ATOM 2721 C C . ARG A 1 354 ? -3.062 -21.513 9.186 1.00 94.44 354 ARG A C 1
ATOM 2723 O O . ARG A 1 354 ? -3.536 -22.631 9.352 1.00 94.44 354 ARG A O 1
ATOM 2730 N N . VAL A 1 355 ? -2.569 -21.104 8.018 1.00 94.56 355 VAL A N 1
ATOM 2731 C CA . VAL A 1 355 ? -2.579 -21.935 6.803 1.00 94.56 355 VAL A CA 1
ATOM 2732 C C . VAL A 1 355 ? -1.286 -22.732 6.673 1.00 94.56 355 VAL A C 1
ATOM 2734 O O . VAL A 1 355 ? -1.332 -23.876 6.230 1.00 94.56 355 VAL A O 1
ATOM 2737 N N . PHE A 1 356 ? -0.155 -22.150 7.075 1.00 95.38 356 PHE A N 1
ATOM 2738 C CA . PHE A 1 356 ? 1.170 -22.749 6.893 1.00 95.38 356 PHE A CA 1
ATOM 2739 C C . PHE A 1 356 ? 1.833 -23.190 8.206 1.00 95.38 356 PHE A C 1
ATOM 2741 O O . PHE A 1 356 ? 2.929 -23.738 8.166 1.00 95.38 356 PHE A O 1
ATOM 2748 N N . GLY A 1 357 ? 1.182 -22.983 9.359 1.00 95.62 357 GLY A N 1
ATOM 2749 C CA . GLY A 1 357 ? 1.687 -23.426 10.663 1.00 95.62 357 GLY A CA 1
ATOM 2750 C C . GLY A 1 357 ? 2.931 -22.678 11.149 1.00 95.62 357 GLY A C 1
ATOM 2751 O O . GLY A 1 357 ? 3.641 -23.192 12.005 1.00 95.62 357 GLY A O 1
ATOM 2752 N N . GLY A 1 358 ? 3.226 -21.503 10.586 1.00 95.12 358 GLY A N 1
ATOM 2753 C CA . GLY A 1 358 ? 4.407 -20.722 10.948 1.00 95.12 358 GLY A CA 1
ATOM 2754 C C . GLY A 1 358 ? 4.214 -19.825 12.175 1.00 95.12 358 GLY A C 1
ATOM 2755 O O . GLY A 1 358 ? 3.099 -19.425 12.515 1.00 95.12 358 GLY A O 1
ATOM 2756 N N . ASP A 1 359 ? 5.310 -19.437 12.818 1.00 95.44 359 ASP A N 1
ATOM 2757 C CA . ASP A 1 359 ? 5.254 -18.550 13.982 1.00 95.44 359 ASP A CA 1
ATOM 2758 C C . ASP A 1 359 ? 4.940 -17.089 13.599 1.00 95.44 359 ASP A C 1
ATOM 2760 O O . ASP A 1 359 ? 5.383 -16.611 12.544 1.00 95.44 359 ASP A O 1
ATOM 2764 N N . PRO A 1 360 ? 4.199 -16.345 14.446 1.00 95.50 360 PRO A N 1
ATOM 2765 C CA . PRO A 1 360 ? 4.028 -14.906 14.275 1.00 95.50 360 PRO A CA 1
ATOM 2766 C C . PRO A 1 360 ? 5.384 -14.197 14.380 1.00 95.50 360 PRO A C 1
ATOM 2768 O O . PRO A 1 360 ? 6.229 -14.556 15.203 1.00 95.50 360 PRO A O 1
ATOM 2771 N N . TRP A 1 361 ? 5.596 -13.167 13.564 1.00 94.44 361 TRP A N 1
ATOM 2772 C CA . TRP A 1 361 ? 6.902 -12.523 13.413 1.00 94.44 361 TRP A CA 1
ATOM 2773 C C . TRP A 1 361 ? 6.917 -11.037 13.741 1.00 94.44 361 TRP A C 1
ATOM 2775 O O . TRP A 1 361 ? 7.979 -10.502 14.044 1.00 94.44 361 TRP A O 1
ATOM 2785 N N . VAL A 1 362 ? 5.780 -10.345 13.687 1.00 96.38 362 VAL A N 1
ATOM 2786 C CA . VAL A 1 362 ? 5.755 -8.883 13.823 1.00 96.38 362 VAL A CA 1
ATOM 2787 C C . VAL A 1 362 ? 6.166 -8.439 15.224 1.00 96.38 362 VAL A C 1
ATOM 2789 O O . VAL A 1 362 ? 6.790 -7.397 15.383 1.00 96.38 362 VAL A O 1
ATOM 2792 N N . ARG A 1 363 ? 5.860 -9.245 16.247 1.00 93.38 363 ARG A N 1
ATOM 2793 C CA . ARG A 1 363 ? 6.219 -8.956 17.646 1.00 93.38 363 ARG A CA 1
ATOM 2794 C C . ARG A 1 363 ? 7.587 -9.496 18.070 1.00 93.38 363 ARG A C 1
ATOM 2796 O O . ARG A 1 363 ? 8.063 -9.125 19.136 1.00 93.38 363 ARG A O 1
ATOM 2803 N N . THR A 1 364 ? 8.173 -10.406 17.297 1.00 91.81 364 THR A N 1
ATOM 2804 C CA . THR A 1 364 ? 9.373 -11.171 17.686 1.00 91.81 364 THR A CA 1
ATOM 2805 C C . THR A 1 364 ? 10.581 -10.867 16.804 1.00 91.81 364 THR A C 1
ATOM 2807 O O . THR A 1 364 ? 11.715 -11.039 17.242 1.00 91.81 364 THR A O 1
ATOM 2810 N N . GLY A 1 365 ? 10.352 -10.421 15.569 1.00 90.56 365 GLY A N 1
ATOM 2811 C CA . GLY A 1 365 ? 11.385 -10.049 14.611 1.00 90.56 365 GLY A CA 1
ATOM 2812 C C . GLY A 1 365 ? 11.611 -8.542 14.518 1.00 90.56 365 GLY A C 1
ATOM 2813 O O . GLY A 1 365 ? 10.977 -7.745 15.206 1.00 90.56 365 GLY A O 1
ATOM 2814 N N . ALA A 1 366 ? 12.502 -8.159 13.604 1.00 92.44 366 ALA A N 1
ATOM 2815 C CA . ALA A 1 366 ? 12.745 -6.772 13.233 1.00 92.44 366 ALA A CA 1
ATOM 2816 C C . ALA A 1 366 ? 12.439 -6.564 11.738 1.00 92.44 366 ALA A C 1
ATOM 2818 O O . ALA A 1 366 ? 12.833 -7.403 10.921 1.00 92.44 366 ALA A O 1
ATOM 2819 N N . PRO A 1 367 ? 11.762 -5.466 11.361 1.00 94.56 367 PRO A N 1
ATOM 2820 C CA . PRO A 1 367 ? 11.483 -5.162 9.965 1.00 94.56 367 PRO A CA 1
ATOM 2821 C C . PRO A 1 367 ? 12.772 -4.835 9.206 1.00 94.56 367 PRO A C 1
ATOM 2823 O O . PRO A 1 367 ? 13.617 -4.074 9.679 1.00 94.56 367 PRO A O 1
ATOM 2826 N N . VAL A 1 368 ? 12.897 -5.369 7.991 1.00 96.12 368 VAL A N 1
ATOM 2827 C CA . VAL A 1 368 ? 13.941 -4.955 7.046 1.00 96.12 368 VAL A CA 1
ATOM 2828 C C . VAL A 1 368 ? 13.464 -3.713 6.305 1.00 96.12 368 VAL A C 1
ATOM 2830 O O . VAL A 1 368 ? 12.368 -3.681 5.748 1.00 96.12 368 VAL A O 1
ATOM 2833 N N . VAL A 1 369 ? 14.298 -2.677 6.290 1.00 97.38 369 VAL A N 1
ATOM 2834 C CA . VAL A 1 369 ? 13.997 -1.421 5.602 1.00 97.38 369 VAL A CA 1
ATOM 2835 C C . VAL A 1 369 ? 13.911 -1.648 4.088 1.00 97.38 369 VAL A C 1
ATOM 2837 O O . VAL A 1 369 ? 14.761 -2.302 3.489 1.00 97.38 369 VAL A O 1
ATOM 2840 N N . SER A 1 370 ? 12.917 -1.063 3.422 1.00 97.06 370 SER A N 1
ATOM 2841 C CA . SER A 1 370 ? 12.732 -1.245 1.972 1.00 97.06 370 SER A CA 1
ATOM 2842 C C . SER A 1 370 ? 13.847 -0.637 1.105 1.00 97.06 370 SER A C 1
ATOM 2844 O O . SER A 1 370 ? 13.939 -0.928 -0.086 1.00 97.06 370 SER A O 1
ATOM 2846 N N . THR A 1 371 ? 14.722 0.174 1.698 1.00 96.94 371 THR A N 1
ATOM 2847 C CA . THR A 1 371 ? 15.931 0.743 1.084 1.00 96.94 371 THR A CA 1
ATOM 2848 C C . THR A 1 371 ? 17.189 -0.105 1.334 1.00 96.94 371 THR A C 1
ATOM 2850 O O . THR A 1 371 ? 18.298 0.401 1.164 1.00 96.94 371 THR A O 1
ATOM 2853 N N . ASP A 1 372 ? 17.062 -1.363 1.771 1.00 97.19 372 ASP A N 1
ATOM 2854 C CA . ASP A 1 372 ? 18.205 -2.255 2.015 1.00 97.19 372 ASP A CA 1
ATOM 2855 C C . ASP A 1 372 ? 19.100 -2.373 0.764 1.00 97.19 372 ASP A C 1
ATOM 2857 O O . ASP A 1 372 ? 18.628 -2.522 -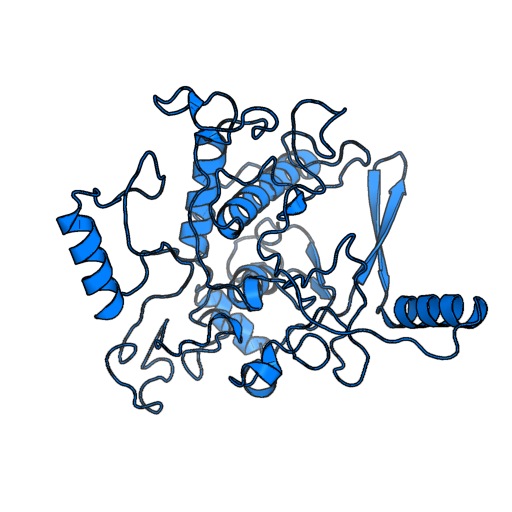0.368 1.00 97.19 372 ASP A O 1
ATOM 2861 N N . LEU A 1 373 ? 20.420 -2.288 0.952 1.00 95.88 373 LEU A N 1
ATOM 2862 C CA . LEU A 1 373 ? 21.383 -2.311 -0.151 1.00 95.88 373 LEU A CA 1
ATOM 2863 C C . LEU A 1 373 ? 21.435 -3.660 -0.874 1.00 95.88 373 LEU A C 1
ATOM 2865 O O . LEU A 1 373 ? 21.784 -3.687 -2.053 1.00 95.88 373 LEU A O 1
ATOM 2869 N N . ARG A 1 374 ? 21.081 -4.763 -0.207 1.00 97.25 374 ARG A N 1
ATOM 2870 C CA . ARG A 1 374 ? 20.984 -6.091 -0.831 1.00 97.25 374 ARG A CA 1
ATOM 2871 C C . ARG A 1 374 ? 19.883 -6.106 -1.887 1.00 97.25 374 ARG A C 1
ATOM 2873 O O . ARG A 1 374 ? 20.122 -6.582 -2.992 1.00 97.25 374 ARG A O 1
ATOM 2880 N N . VAL A 1 375 ? 18.742 -5.477 -1.589 1.00 96.75 375 VAL A N 1
ATOM 2881 C CA . VAL A 1 375 ? 17.656 -5.256 -2.559 1.00 96.75 375 VAL A CA 1
ATOM 2882 C C . VAL A 1 375 ? 18.170 -4.408 -3.724 1.00 96.75 375 VAL A C 1
ATOM 2884 O O . VAL A 1 375 ? 18.018 -4.800 -4.875 1.00 96.75 375 VAL A O 1
ATOM 2887 N N . SER A 1 376 ? 18.856 -3.292 -3.444 1.00 95.81 376 SER A N 1
ATOM 2888 C CA . SER A 1 376 ? 19.395 -2.402 -4.488 1.00 95.81 376 SER A CA 1
ATOM 2889 C C . SER A 1 376 ? 20.349 -3.124 -5.451 1.00 95.81 376 SER A C 1
ATOM 2891 O O . SER A 1 376 ? 20.263 -2.937 -6.662 1.00 95.81 376 SER A O 1
ATOM 2893 N N . ARG A 1 377 ? 21.265 -3.948 -4.919 1.00 95.75 377 ARG A N 1
ATOM 2894 C CA . ARG A 1 377 ? 22.224 -4.726 -5.723 1.00 95.75 377 ARG A CA 1
ATOM 2895 C C . ARG A 1 377 ? 21.508 -5.750 -6.594 1.00 95.75 377 ARG A C 1
ATOM 2897 O O . ARG A 1 377 ? 21.778 -5.821 -7.787 1.00 95.75 377 ARG A O 1
ATOM 2904 N N . ARG A 1 378 ? 20.553 -6.482 -6.014 1.00 95.44 378 ARG A N 1
ATOM 2905 C CA . ARG A 1 378 ? 19.808 -7.512 -6.737 1.00 95.44 378 ARG A CA 1
ATOM 2906 C C . ARG A 1 378 ? 18.928 -6.932 -7.840 1.00 95.44 378 ARG A C 1
ATOM 2908 O O . ARG A 1 378 ? 18.855 -7.516 -8.912 1.00 95.44 378 ARG A O 1
ATOM 2915 N N . LEU A 1 379 ? 18.312 -5.768 -7.626 1.00 92.75 379 LEU A N 1
ATOM 2916 C CA . LEU A 1 379 ? 17.588 -5.069 -8.693 1.00 92.75 379 LEU A CA 1
ATOM 2917 C C . LEU A 1 379 ? 18.509 -4.708 -9.865 1.00 92.75 379 LEU A C 1
ATOM 2919 O O . LEU A 1 379 ? 18.142 -4.949 -11.010 1.00 92.75 379 LEU A O 1
ATOM 2923 N N . ALA A 1 380 ? 19.723 -4.220 -9.591 1.00 91.12 380 ALA A N 1
ATOM 2924 C CA . ALA A 1 380 ? 20.690 -3.900 -10.641 1.00 91.12 380 ALA A CA 1
ATOM 2925 C C . ALA A 1 380 ? 21.111 -5.139 -11.454 1.00 91.12 380 ALA A C 1
ATOM 2927 O O . ALA A 1 380 ? 21.214 -5.055 -12.675 1.00 91.12 380 ALA A O 1
ATOM 2928 N N . GLU A 1 381 ? 21.301 -6.293 -10.803 1.00 92.31 381 GLU A N 1
ATOM 2929 C CA . GLU A 1 381 ? 21.575 -7.575 -11.478 1.00 92.31 381 GLU A CA 1
ATOM 2930 C C . GLU A 1 381 ? 20.417 -8.027 -12.381 1.00 92.31 381 GLU A C 1
ATOM 2932 O O . GLU A 1 381 ? 20.648 -8.642 -13.419 1.00 92.31 381 GLU A O 1
ATOM 2937 N N . LEU A 1 382 ? 19.178 -7.713 -11.992 1.00 87.50 382 LEU A N 1
ATOM 2938 C CA . LEU A 1 382 ? 17.963 -8.023 -12.750 1.00 87.50 382 LEU A CA 1
ATOM 2939 C C . LEU A 1 382 ? 17.630 -6.972 -13.826 1.00 87.50 382 LEU A C 1
ATOM 2941 O O . LEU A 1 382 ? 16.689 -7.176 -14.590 1.00 87.50 382 LEU A O 1
ATOM 2945 N N . GLY A 1 383 ? 18.368 -5.858 -13.887 1.00 85.62 383 GLY A N 1
ATOM 2946 C CA . GLY A 1 383 ? 18.086 -4.741 -14.793 1.00 85.62 383 GLY A CA 1
ATOM 2947 C C . GLY A 1 383 ? 16.824 -3.942 -14.435 1.00 85.62 383 GLY A C 1
ATOM 2948 O O . GLY A 1 383 ? 16.177 -3.414 -15.338 1.00 85.62 383 GLY A O 1
ATOM 2949 N N . LEU A 1 384 ? 16.460 -3.876 -13.146 1.00 80.19 384 LEU A N 1
ATOM 2950 C CA . LEU A 1 384 ? 15.219 -3.276 -12.620 1.00 80.19 384 LEU A CA 1
ATOM 2951 C C . LEU A 1 384 ? 15.407 -1.972 -11.828 1.00 80.19 384 LEU A C 1
ATOM 2953 O O . LEU A 1 384 ? 16.490 -1.752 -11.236 1.00 80.19 384 LEU A O 1
#

Sequence (384 aa):
MAERGLDVLLLEAGPRHAHPREEWTHYENDANHPLTGFFRFGPADRAKSAWFRETPQSSFVMQLSGVGGTTQHYFANSPRAYPGAFSGYSGPDAGAYDTRHRFPFPYAELVPYYEWVEATLPVQTAAMGTKEEVYFQGCETLGIPVQTALTTTGDSYRPQQNAILQPGGHAGRTADPRLLIFPRSTGCTFCGHCSQGCMQPVRAPRNQFAKRSTDNSYVPMALTADVWSPGGRAAELITDAFVTRIHTEAGAATGVTWRNREFLARKATALLRGAGARTVLRVDMFPVPLHVQSSLRTGLDPRTSVLDADCRSRAVDRLYVADNSALANSLGGPNPTLTTQALAARTAERVFTRVFGGDPWVRTGAPVVSTDLRVSRRLAELGL

pLDDT: mean 87.87, std 12.98, range [28.86, 98.38]